Protein AF-A0A7C2U666-F1 (afdb_monomer)

Structure (mmCIF, N/CA/C/O backbone):
data_AF-A0A7C2U666-F1
#
_entry.id   AF-A0A7C2U666-F1
#
loop_
_atom_site.group_PDB
_atom_site.id
_atom_site.type_symbol
_atom_site.label_atom_id
_atom_site.label_alt_id
_atom_site.label_comp_id
_atom_site.label_asym_id
_atom_site.label_entity_id
_atom_site.label_seq_id
_atom_site.pdbx_PDB_ins_code
_atom_site.Cartn_x
_atom_site.Cartn_y
_atom_site.Cartn_z
_atom_site.occupancy
_atom_site.B_iso_or_equiv
_atom_site.auth_seq_id
_atom_site.auth_comp_id
_atom_site.auth_asym_id
_atom_site.auth_atom_id
_atom_site.pdbx_PDB_model_num
ATOM 1 N N . MET A 1 1 ? -38.891 32.841 37.190 1.00 43.03 1 MET A N 1
ATOM 2 C CA . MET A 1 1 ? -37.557 32.223 36.999 1.00 43.03 1 MET A CA 1
ATOM 3 C C . MET A 1 1 ? -37.405 30.851 37.685 1.00 43.03 1 MET A C 1
ATOM 5 O O . MET A 1 1 ? -36.289 30.374 37.809 1.00 43.03 1 MET A O 1
ATOM 9 N N . THR A 1 2 ? -38.486 30.166 38.093 1.00 44.19 2 THR A N 1
ATOM 10 C CA . THR A 1 2 ? -38.422 28.847 38.772 1.00 44.19 2 THR A CA 1
ATOM 11 C C . THR A 1 2 ? -39.117 27.703 38.015 1.00 44.19 2 THR A C 1
ATOM 13 O O . THR A 1 2 ? -39.046 26.562 38.459 1.00 44.19 2 THR A O 1
ATOM 16 N N . SER A 1 3 ? -39.763 27.964 36.872 1.00 41.38 3 SER A N 1
ATOM 17 C CA . SER A 1 3 ? -40.445 26.930 36.076 1.00 41.38 3 SER A CA 1
ATOM 18 C C . SER A 1 3 ? -39.529 26.234 35.059 1.00 41.38 3 SER A C 1
ATOM 20 O O . SER A 1 3 ? -39.631 25.022 34.898 1.00 41.38 3 SER A O 1
ATOM 22 N N . GLU A 1 4 ? -38.576 26.947 34.446 1.00 39.31 4 GLU A N 1
ATOM 23 C CA . GLU A 1 4 ? -37.710 26.396 33.382 1.00 39.31 4 GLU A CA 1
ATOM 24 C C . GLU A 1 4 ? -36.748 25.297 33.868 1.00 39.31 4 GLU A C 1
ATOM 26 O O . GLU A 1 4 ? -36.448 24.355 33.136 1.00 39.31 4 GLU A O 1
ATOM 31 N N . THR A 1 5 ? -36.312 25.335 35.132 1.00 47.78 5 THR A N 1
ATOM 32 C CA . THR A 1 5 ? -35.418 24.306 35.696 1.00 47.78 5 THR A CA 1
ATOM 33 C C . THR A 1 5 ? -36.130 22.993 36.033 1.00 47.78 5 THR A C 1
ATOM 35 O O . THR A 1 5 ? -35.466 21.965 36.202 1.00 47.78 5 THR A O 1
ATOM 38 N N . THR A 1 6 ? -37.464 22.993 36.122 1.00 45.59 6 THR A N 1
ATOM 39 C CA . THR A 1 6 ? -38.244 21.791 36.465 1.00 45.59 6 THR A CA 1
ATOM 40 C C . THR A 1 6 ? -38.608 20.990 35.212 1.00 45.59 6 THR A C 1
ATOM 42 O O . THR A 1 6 ? -38.466 19.769 35.222 1.00 45.59 6 THR A O 1
ATOM 45 N N . GLU A 1 7 ? -38.955 21.656 34.104 1.00 42.59 7 GLU A N 1
ATOM 46 C CA . GLU A 1 7 ? -39.223 20.998 32.813 1.00 42.59 7 GLU A CA 1
ATOM 47 C C . GLU A 1 7 ? -37.976 20.338 32.213 1.00 42.59 7 GLU A C 1
ATOM 49 O O . GLU A 1 7 ? -38.049 19.192 31.763 1.00 42.59 7 GLU A O 1
ATOM 54 N N . GLN A 1 8 ? -36.807 20.991 32.283 1.00 47.00 8 GLN A N 1
ATOM 55 C CA . GLN A 1 8 ? -35.558 20.375 31.819 1.00 47.00 8 GLN A CA 1
ATOM 56 C C . GLN A 1 8 ? -35.220 19.108 32.619 1.00 47.00 8 GLN A C 1
ATOM 58 O O . GLN A 1 8 ? -34.902 18.084 32.020 1.00 47.00 8 GLN A O 1
ATOM 63 N N . LYS A 1 9 ? -35.378 19.128 33.953 1.00 46.38 9 LYS A N 1
ATOM 64 C CA . LYS A 1 9 ? -35.152 17.954 34.822 1.00 46.38 9 LYS A CA 1
ATOM 65 C C . LYS A 1 9 ? -36.133 16.803 34.572 1.00 46.38 9 LYS A C 1
ATOM 67 O O . LYS A 1 9 ? -35.774 15.651 34.826 1.00 46.38 9 LYS A O 1
ATOM 72 N N . GLN A 1 10 ? -37.354 17.095 34.122 1.00 47.97 10 GLN A N 1
ATOM 73 C CA . GLN A 1 10 ? -38.364 16.084 33.796 1.00 47.97 10 GLN A CA 1
ATOM 74 C C . GLN A 1 10 ? -38.041 15.406 32.451 1.00 47.97 10 GLN A C 1
ATOM 76 O O . GLN A 1 10 ? -37.980 14.183 32.384 1.00 47.97 10 GLN A O 1
ATOM 81 N N . SER A 1 11 ? -37.694 16.193 31.426 1.00 48.84 11 SER A N 1
ATOM 82 C CA . SER A 1 11 ? -37.336 15.696 30.087 1.00 48.84 11 SER A CA 1
ATOM 83 C C . SER A 1 11 ? -36.088 14.796 30.092 1.00 48.84 11 SER A C 1
ATOM 85 O O . SER A 1 11 ? -36.057 13.746 29.448 1.00 48.84 11 SER A O 1
ATOM 87 N N . THR A 1 12 ? -35.064 15.126 30.896 1.00 52.25 12 THR A N 1
ATOM 88 C CA . THR A 1 12 ? -33.865 14.269 31.006 1.00 52.25 12 THR A CA 1
ATOM 89 C C . THR A 1 12 ? -34.141 12.953 31.742 1.00 52.25 12 THR A C 1
ATOM 91 O O . THR A 1 12 ? -33.516 11.937 31.437 1.00 52.25 12 THR A O 1
ATOM 94 N N . LYS A 1 13 ? -35.080 12.941 32.701 1.00 54.56 13 LYS A N 1
ATOM 95 C CA . LYS A 1 13 ? -35.530 11.701 33.356 1.00 54.56 13 LYS A CA 1
ATOM 96 C C . LYS A 1 13 ? -36.213 10.764 32.363 1.00 54.56 13 LYS A C 1
ATOM 98 O O . LYS A 1 13 ? -35.969 9.560 32.426 1.00 54.56 13 LYS A O 1
ATOM 103 N N . ASP A 1 14 ? -36.994 11.306 31.432 1.00 60.38 14 ASP A N 1
ATOM 104 C CA . ASP A 1 14 ? -37.698 10.513 30.424 1.00 60.38 14 ASP A CA 1
ATOM 105 C C . ASP A 1 14 ? -36.722 9.874 29.424 1.00 60.38 14 ASP A C 1
ATOM 107 O O . ASP A 1 14 ? -36.853 8.686 29.120 1.00 60.38 14 ASP A O 1
ATOM 111 N N . PHE A 1 15 ? -35.673 10.593 29.006 1.00 70.06 15 PHE A N 1
ATOM 112 C CA . PHE A 1 15 ? -34.668 10.069 28.072 1.00 70.06 15 PHE A CA 1
ATOM 113 C C . PHE A 1 15 ? -33.909 8.850 28.622 1.00 70.06 15 PHE A C 1
ATOM 115 O O . PHE A 1 15 ? -33.800 7.827 27.948 1.00 70.06 15 PHE A O 1
ATOM 122 N N . TYR A 1 16 ? -33.436 8.907 29.872 1.00 75.19 16 TYR A N 1
ATOM 123 C CA . TYR A 1 16 ? -32.734 7.772 30.488 1.00 75.19 16 TYR A CA 1
ATOM 124 C C . TYR A 1 16 ? -33.684 6.676 30.990 1.00 75.19 16 TYR A C 1
ATOM 126 O O . TYR A 1 16 ? -33.278 5.524 31.121 1.00 75.19 16 TYR A O 1
ATOM 134 N N . SER A 1 17 ? -34.965 6.974 31.231 1.00 71.19 17 SER A N 1
ATOM 135 C CA . SER A 1 17 ? -35.958 5.942 31.570 1.00 71.19 17 SER A CA 1
ATOM 136 C C . SER A 1 17 ? -36.177 4.943 30.428 1.00 71.19 17 SER A C 1
ATOM 138 O O . SER A 1 17 ? -36.439 3.759 30.663 1.00 71.19 17 SER A O 1
ATOM 140 N N . PHE A 1 18 ? -35.993 5.386 29.179 1.00 75.50 18 PHE A N 1
ATOM 141 C CA . PHE A 1 18 ? -36.055 4.526 28.002 1.00 75.50 18 PHE A CA 1
ATOM 142 C C . PHE A 1 18 ? -35.038 3.382 28.078 1.00 75.50 18 PHE A C 1
ATOM 144 O O . PHE A 1 18 ? -35.329 2.269 27.630 1.00 75.50 18 PHE A O 1
ATOM 151 N N . THR A 1 19 ? -33.876 3.617 28.708 1.00 74.69 19 THR A N 1
ATOM 152 C CA . THR A 1 19 ? -32.793 2.628 28.716 1.00 74.69 19 THR A CA 1
ATOM 153 C C . THR A 1 19 ? -33.054 1.407 29.579 1.00 74.69 19 THR A C 1
ATOM 155 O O . THR A 1 19 ? -32.533 0.321 29.326 1.00 74.69 19 THR A O 1
ATOM 158 N N . THR A 1 20 ? -33.940 1.562 30.555 1.00 74.38 20 THR A N 1
ATOM 159 C CA . THR A 1 20 ? -34.304 0.514 31.507 1.00 74.38 20 THR A CA 1
ATOM 160 C C . THR A 1 20 ? -35.695 -0.064 31.246 1.00 74.38 20 THR A C 1
ATOM 162 O O . THR A 1 20 ? -35.924 -1.240 31.515 1.00 74.38 20 THR A O 1
ATOM 165 N N . THR A 1 21 ? -36.618 0.708 30.659 1.00 75.56 21 THR A N 1
ATOM 166 C CA . THR A 1 21 ? -37.992 0.254 30.363 1.00 75.56 21 THR A CA 1
ATOM 167 C C . THR A 1 21 ? -38.102 -0.604 29.101 1.00 75.56 21 THR A C 1
ATOM 169 O O . THR A 1 21 ? -38.983 -1.462 29.025 1.00 75.56 21 THR A O 1
ATOM 172 N N . ARG A 1 22 ? -37.211 -0.423 28.111 1.00 82.44 22 ARG A N 1
ATOM 173 C CA . ARG A 1 22 ? -37.199 -1.202 26.855 1.00 82.44 22 ARG A CA 1
ATOM 174 C C . ARG A 1 22 ? -35.877 -1.955 26.634 1.00 82.44 22 ARG A C 1
ATOM 176 O O . ARG A 1 22 ? -35.189 -1.723 25.638 1.00 82.44 22 ARG A O 1
ATOM 183 N N . PRO A 1 23 ? -35.534 -2.926 27.501 1.00 79.88 23 PRO A N 1
ATOM 184 C CA . PRO A 1 23 ? -34.243 -3.613 27.443 1.00 79.88 23 PRO A CA 1
ATOM 185 C C . PRO A 1 23 ? -34.068 -4.462 26.176 1.00 79.88 23 PRO A C 1
ATOM 187 O O . PRO A 1 23 ? -32.955 -4.600 25.681 1.00 79.88 23 PRO A O 1
ATOM 190 N N . VAL A 1 24 ? -35.155 -5.011 25.617 1.00 86.00 24 VAL A N 1
ATOM 191 C CA . VAL A 1 24 ? -35.105 -5.779 24.358 1.00 86.00 24 VAL A CA 1
ATOM 192 C C . VAL A 1 24 ? -34.758 -4.872 23.177 1.00 86.00 24 VAL A C 1
ATOM 194 O O . VAL A 1 24 ? -33.953 -5.259 22.339 1.00 86.00 24 VAL A O 1
ATOM 197 N N . ALA A 1 25 ? -35.308 -3.655 23.129 1.00 87.19 25 ALA A N 1
ATOM 198 C CA . ALA A 1 25 ? -35.039 -2.716 22.042 1.00 87.19 25 ALA A CA 1
ATOM 199 C C . ALA A 1 25 ? -33.569 -2.278 22.031 1.00 87.19 25 ALA A C 1
ATOM 201 O O . ALA A 1 25 ? -32.930 -2.304 20.986 1.00 87.19 25 ALA A O 1
ATOM 202 N N . ILE A 1 26 ? -33.006 -1.951 23.198 1.00 87.56 26 ILE A N 1
ATOM 203 C CA . ILE A 1 26 ? -31.585 -1.589 23.302 1.00 87.56 26 ILE A CA 1
ATOM 204 C C . ILE A 1 26 ? -30.692 -2.766 22.973 1.00 87.56 26 ILE A C 1
ATOM 206 O O . ILE A 1 26 ? -29.728 -2.602 22.240 1.00 87.56 26 ILE A O 1
ATOM 210 N N . PHE A 1 27 ? -31.024 -3.957 23.460 1.00 87.56 27 PHE A N 1
ATOM 211 C CA . PHE A 1 27 ? -30.259 -5.146 23.123 1.00 87.56 27 PHE A CA 1
ATOM 212 C C . PHE A 1 27 ? -30.253 -5.421 21.609 1.00 87.56 27 PHE A C 1
ATOM 214 O O . PHE A 1 27 ? -29.201 -5.724 21.058 1.00 87.56 27 PHE A O 1
ATOM 221 N N . MET A 1 28 ? -31.385 -5.236 20.918 1.00 92.19 28 MET A N 1
ATOM 222 C CA . MET A 1 28 ? -31.459 -5.330 19.452 1.00 92.19 28 MET A CA 1
ATOM 223 C C . MET A 1 28 ? -30.606 -4.262 18.752 1.00 92.19 28 MET A C 1
ATOM 225 O O . MET A 1 28 ? -29.905 -4.590 17.802 1.00 92.19 28 MET A O 1
ATOM 229 N N . ILE A 1 29 ? -30.617 -3.012 19.233 1.00 91.56 29 ILE A N 1
ATOM 230 C CA . ILE A 1 29 ? -29.771 -1.935 18.688 1.00 91.56 29 ILE A CA 1
ATOM 231 C C . ILE A 1 29 ? -28.289 -2.259 18.887 1.00 91.56 29 ILE A C 1
ATOM 233 O O . ILE A 1 29 ? -27.506 -2.123 17.956 1.00 91.56 29 ILE A O 1
ATOM 237 N N . VAL A 1 30 ? -27.901 -2.731 20.073 1.00 90.69 30 VAL A N 1
ATOM 238 C CA . VAL A 1 30 ? -26.517 -3.127 20.367 1.00 90.69 30 VAL A CA 1
ATOM 239 C C . VAL A 1 30 ? -26.085 -4.274 19.467 1.00 90.69 30 VAL A C 1
ATOM 241 O O . VAL A 1 30 ? -25.001 -4.211 18.905 1.00 90.69 30 VAL A O 1
ATOM 244 N N . ILE A 1 31 ? -26.930 -5.291 19.272 1.00 92.81 31 ILE A N 1
ATOM 245 C CA . ILE A 1 31 ? -26.640 -6.371 18.323 1.00 92.81 31 ILE A CA 1
ATOM 246 C C . ILE A 1 31 ? -26.483 -5.817 16.910 1.00 92.81 31 ILE A C 1
ATOM 248 O O . ILE A 1 31 ? -25.523 -6.177 16.244 1.00 92.81 31 ILE A O 1
ATOM 252 N N . ALA A 1 32 ? -27.375 -4.934 16.456 1.00 93.50 32 ALA A N 1
ATOM 253 C CA . ALA A 1 32 ? -27.276 -4.340 15.127 1.00 93.50 32 ALA A CA 1
ATOM 254 C C . ALA A 1 32 ? -25.966 -3.557 14.946 1.00 93.50 32 ALA A C 1
ATOM 256 O O . ALA A 1 32 ? -25.289 -3.735 13.939 1.00 93.50 32 ALA A O 1
ATOM 257 N N . VAL A 1 33 ? -25.570 -2.758 15.942 1.00 93.31 33 VAL A N 1
ATOM 258 C CA . VAL A 1 33 ? -24.299 -2.017 15.941 1.00 93.31 33 VAL A CA 1
ATOM 259 C C . VAL A 1 33 ? -23.100 -2.964 15.988 1.00 93.31 33 VAL A C 1
ATOM 261 O O . VAL A 1 33 ? -22.142 -2.749 15.257 1.00 93.31 33 VAL A O 1
ATOM 264 N N . CYS A 1 34 ? -23.146 -4.031 16.790 1.00 93.19 34 CYS A N 1
ATOM 265 C CA . CYS A 1 34 ? -22.076 -5.027 16.843 1.00 93.19 34 CYS A CA 1
ATOM 266 C C . CYS A 1 34 ? -21.946 -5.802 15.527 1.00 93.19 34 CYS A C 1
ATOM 268 O O . CYS A 1 34 ? -20.833 -6.028 15.073 1.00 93.19 34 CYS A O 1
ATOM 270 N N . VAL A 1 35 ? -23.061 -6.200 14.907 1.00 94.56 35 VAL A N 1
ATOM 271 C CA . VAL A 1 35 ? -23.060 -6.880 13.604 1.00 94.56 35 VAL A CA 1
ATOM 272 C C . VAL A 1 35 ? -22.524 -5.944 12.530 1.00 94.56 35 VAL A C 1
ATOM 274 O O . VAL A 1 35 ? -21.648 -6.345 11.774 1.00 94.56 35 VAL A O 1
ATOM 277 N N . PHE A 1 36 ? -22.994 -4.694 12.492 1.00 94.06 36 PHE A N 1
ATOM 278 C CA . PHE A 1 36 ? -22.486 -3.690 11.561 1.00 94.06 36 PHE A CA 1
ATOM 279 C C . PHE A 1 36 ? -20.986 -3.454 11.760 1.00 94.06 36 PHE A C 1
ATOM 281 O O . PHE A 1 36 ? -20.229 -3.567 10.808 1.00 94.06 36 PHE A O 1
ATOM 288 N N . GLY A 1 37 ? -20.541 -3.234 12.999 1.00 93.19 37 GLY A N 1
ATOM 289 C CA . GLY A 1 37 ? -19.127 -3.056 13.325 1.00 93.19 37 GLY A CA 1
ATOM 290 C C . GLY A 1 37 ? -18.265 -4.274 12.985 1.00 93.19 37 GLY A C 1
ATOM 291 O O . GLY A 1 37 ? -17.141 -4.111 12.524 1.00 93.19 37 GLY A O 1
ATOM 292 N N . MET A 1 38 ? -18.788 -5.492 13.147 1.00 92.75 38 MET A N 1
ATOM 293 C CA . MET A 1 38 ? -18.078 -6.721 12.782 1.00 92.75 38 MET A CA 1
ATOM 294 C C . MET A 1 38 ? -17.977 -6.899 11.261 1.00 92.75 38 MET A C 1
ATOM 296 O O . MET A 1 38 ? -16.910 -7.233 10.764 1.00 92.75 38 MET A O 1
ATOM 300 N N . VAL A 1 39 ? -19.045 -6.603 10.513 1.00 92.81 39 VAL A N 1
ATOM 301 C CA . VAL A 1 39 ? -19.010 -6.602 9.040 1.00 92.81 39 VAL A CA 1
ATOM 302 C C . VAL A 1 39 ? -18.071 -5.512 8.514 1.00 92.81 39 VAL A C 1
ATOM 304 O O . VAL A 1 39 ? -17.323 -5.757 7.573 1.00 92.81 39 VAL A O 1
ATOM 307 N N . SER A 1 40 ? -18.076 -4.327 9.130 1.00 91.94 40 SER A N 1
ATOM 308 C CA . SER A 1 40 ? -17.141 -3.246 8.810 1.00 91.94 40 SER A CA 1
ATOM 309 C C . SER A 1 40 ? -15.693 -3.649 9.085 1.00 91.94 40 SER A C 1
ATOM 311 O O . SER A 1 40 ? -14.838 -3.404 8.245 1.00 91.94 40 SER A O 1
ATOM 313 N N . TYR A 1 41 ? -15.414 -4.312 10.212 1.00 88.25 41 TYR A N 1
ATOM 314 C CA . TYR A 1 41 ? -14.079 -4.825 10.534 1.00 88.25 41 TYR A CA 1
ATOM 315 C C . TYR A 1 41 ? -13.526 -5.756 9.444 1.00 88.25 41 TYR A C 1
ATOM 317 O O . TYR A 1 41 ? -12.359 -5.632 9.082 1.00 88.25 41 TYR A O 1
ATOM 325 N N . ASP A 1 42 ? -14.367 -6.634 8.887 1.00 84.38 42 ASP A N 1
ATOM 326 C CA . ASP A 1 42 ? -13.959 -7.570 7.832 1.00 84.38 42 ASP A CA 1
ATOM 327 C C . ASP A 1 42 ? -13.737 -6.891 6.464 1.00 84.38 42 ASP A C 1
ATOM 329 O O . ASP A 1 42 ? -12.982 -7.407 5.641 1.00 84.38 42 ASP A O 1
ATOM 333 N N . GLN A 1 43 ? -14.387 -5.749 6.205 1.00 82.88 43 GLN A N 1
ATOM 334 C CA . GLN A 1 43 ? -14.271 -5.008 4.938 1.00 82.88 43 GLN A CA 1
ATOM 335 C C . GLN A 1 43 ? -13.190 -3.922 4.947 1.00 82.88 43 GLN A C 1
ATOM 337 O O . GLN A 1 43 ? -12.777 -3.470 3.881 1.00 82.88 43 GLN A O 1
ATOM 342 N N . LEU A 1 44 ? -12.732 -3.478 6.119 1.00 83.94 44 LEU A N 1
ATOM 343 C CA . LEU A 1 44 ? -11.708 -2.441 6.215 1.00 83.94 44 LEU A CA 1
ATOM 344 C C . LEU A 1 44 ? -10.368 -2.930 5.648 1.00 83.94 44 LEU A C 1
ATOM 346 O O . LEU A 1 44 ? -9.821 -3.950 6.077 1.00 83.94 44 LEU A O 1
ATOM 350 N N . ALA A 1 45 ? -9.809 -2.157 4.715 1.00 77.94 45 ALA A N 1
ATOM 351 C CA . ALA A 1 45 ? -8.496 -2.430 4.147 1.00 77.94 45 ALA A CA 1
ATOM 352 C C . ALA A 1 45 ? -7.411 -2.376 5.232 1.00 77.94 45 ALA A C 1
ATOM 354 O O . ALA A 1 45 ? -7.404 -1.482 6.083 1.00 77.94 45 ALA A O 1
ATOM 355 N N . LEU A 1 46 ? -6.494 -3.345 5.195 1.00 80.56 46 LEU A N 1
ATOM 356 C CA . LEU A 1 46 ? -5.371 -3.445 6.119 1.00 80.56 46 LEU A CA 1
ATOM 357 C C . LEU A 1 46 ? -4.100 -2.935 5.435 1.00 80.56 46 LEU A C 1
ATOM 359 O O . LEU A 1 46 ? -3.506 -3.643 4.618 1.00 80.56 46 LEU A O 1
ATOM 363 N N . ASN A 1 47 ? -3.682 -1.729 5.809 1.00 77.75 47 ASN A N 1
ATOM 364 C CA . ASN A 1 47 ? -2.536 -1.032 5.237 1.00 77.75 47 ASN A CA 1
ATOM 365 C C . ASN A 1 47 ? -1.446 -0.816 6.291 1.00 77.75 47 ASN A C 1
ATOM 367 O O . ASN A 1 47 ? -1.683 -0.841 7.497 1.00 77.75 47 ASN A O 1
ATOM 371 N N . LEU A 1 48 ? -0.211 -0.610 5.838 1.00 75.69 48 LEU A N 1
ATOM 372 C CA . LEU A 1 48 ? 0.896 -0.313 6.740 1.00 75.69 48 LEU A CA 1
ATOM 373 C C . LEU A 1 48 ? 0.789 1.112 7.301 1.00 75.69 48 LEU A C 1
ATOM 375 O O . LEU A 1 48 ? 0.892 1.348 8.506 1.00 75.69 48 LEU A O 1
ATOM 379 N N . MET A 1 49 ? 0.587 2.050 6.386 1.00 76.38 49 MET A N 1
ATOM 380 C CA . MET A 1 49 ? 0.447 3.478 6.623 1.00 76.38 49 MET A CA 1
ATOM 381 C C . MET A 1 49 ? -0.889 3.939 6.032 1.00 76.38 49 MET A C 1
ATOM 383 O O . MET A 1 49 ? -1.437 3.231 5.183 1.00 76.38 49 MET A O 1
ATOM 387 N N . PRO A 1 50 ? -1.424 5.085 6.480 1.00 77.88 50 PRO A N 1
ATOM 388 C CA . PRO A 1 50 ? -2.515 5.744 5.770 1.00 77.88 50 PRO A CA 1
ATOM 389 C C . PRO A 1 50 ? -2.113 6.057 4.323 1.00 77.88 50 PRO A C 1
ATOM 391 O O . PRO A 1 50 ? -0.922 6.170 4.012 1.00 77.88 50 PRO A O 1
ATOM 394 N N . ASP A 1 51 ? -3.102 6.209 3.446 1.00 70.88 51 ASP A N 1
ATOM 395 C CA . ASP A 1 51 ? -2.865 6.513 2.037 1.00 70.88 51 ASP A CA 1
ATOM 396 C C . ASP A 1 51 ? -2.386 7.965 1.895 1.00 70.88 51 ASP A C 1
ATOM 398 O O . ASP A 1 51 ? -3.155 8.924 1.962 1.00 70.88 51 ASP A O 1
ATOM 402 N N . ILE A 1 52 ? -1.071 8.133 1.742 1.00 74.81 52 ILE A N 1
ATOM 403 C CA . ILE A 1 52 ? -0.425 9.435 1.561 1.00 74.81 52 ILE A CA 1
ATOM 404 C C . ILE A 1 52 ? -0.309 9.699 0.063 1.00 74.81 52 ILE A C 1
ATOM 406 O O . ILE A 1 52 ? 0.518 9.099 -0.630 1.00 74.81 52 ILE A O 1
ATOM 410 N N . SER A 1 53 ? -1.101 10.640 -0.444 1.00 72.19 53 SER A N 1
ATOM 411 C CA . SER A 1 53 ? -0.898 11.174 -1.788 1.00 72.19 53 SER A CA 1
ATOM 412 C C . SER A 1 53 ? 0.248 12.183 -1.740 1.00 72.19 53 SER A C 1
ATOM 414 O O . SER A 1 53 ? 0.052 13.340 -1.355 1.00 72.19 53 SER A O 1
ATOM 416 N N . TYR A 1 54 ? 1.454 11.759 -2.113 1.00 80.50 54 TYR A N 1
ATOM 417 C CA . TYR A 1 54 ? 2.571 12.689 -2.253 1.00 80.50 54 TYR A CA 1
ATOM 418 C C . TYR A 1 54 ? 2.238 13.687 -3.368 1.00 80.50 54 TYR A C 1
ATOM 420 O O . TYR A 1 54 ? 2.002 13.264 -4.502 1.00 80.50 54 TYR A O 1
ATOM 428 N N . PRO A 1 55 ? 2.210 14.999 -3.081 1.00 87.31 55 PRO A N 1
ATOM 429 C CA . PRO A 1 55 ? 1.814 16.015 -4.044 1.00 87.31 55 PRO A CA 1
ATOM 430 C C . PRO A 1 55 ? 2.973 16.288 -5.0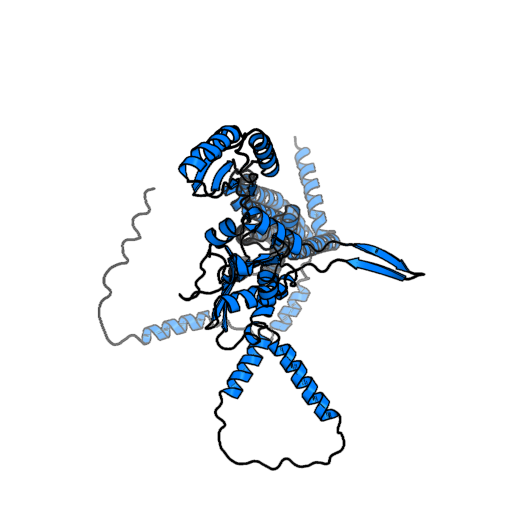14 1.00 87.31 55 PRO A C 1
ATOM 432 O O . PRO A 1 55 ? 3.524 17.381 -5.042 1.00 87.31 55 PRO A O 1
ATOM 435 N N . SER A 1 56 ? 3.405 15.280 -5.772 1.00 91.19 56 SER A N 1
ATOM 436 C CA . SER A 1 56 ? 4.524 15.385 -6.703 1.00 91.19 56 SER A CA 1
ATOM 437 C C . SER A 1 56 ? 4.190 14.770 -8.056 1.00 91.19 56 SER A C 1
ATOM 439 O O . SER A 1 56 ? 3.676 13.651 -8.148 1.00 91.19 56 SER A O 1
ATOM 441 N N . LEU A 1 57 ? 4.507 15.510 -9.118 1.00 93.06 57 LEU A N 1
ATOM 442 C CA . LEU A 1 57 ? 4.391 15.059 -10.500 1.00 93.06 57 LEU A CA 1
ATOM 443 C C . LEU A 1 57 ? 5.768 15.085 -11.149 1.00 93.06 57 LEU A C 1
ATOM 445 O O . LEU A 1 57 ? 6.479 16.079 -11.067 1.00 93.06 57 LEU A O 1
ATOM 449 N N . THR A 1 58 ? 6.129 14.004 -11.830 1.00 94.38 58 THR A N 1
ATOM 450 C CA . THR A 1 58 ? 7.338 13.949 -12.652 1.00 94.38 58 THR A CA 1
ATOM 451 C C . THR A 1 58 ? 6.950 13.998 -14.121 1.00 94.38 58 THR A C 1
ATOM 453 O O . THR A 1 58 ? 6.247 13.118 -14.609 1.00 94.38 58 THR A O 1
ATOM 456 N N . VAL A 1 59 ? 7.417 15.008 -14.844 1.00 95.62 59 VAL A N 1
ATOM 457 C CA . VAL A 1 59 ? 7.308 15.086 -16.300 1.00 95.62 59 VAL A CA 1
ATOM 458 C C . VAL A 1 59 ? 8.600 14.541 -16.891 1.00 95.62 59 VAL A C 1
ATOM 460 O O . VAL A 1 59 ? 9.647 15.181 -16.810 1.00 95.62 59 VAL A O 1
ATOM 463 N N . ARG A 1 60 ? 8.529 13.341 -17.465 1.00 95.75 60 ARG A N 1
ATOM 464 C CA . ARG A 1 60 ? 9.659 12.681 -18.122 1.00 95.75 60 ARG A CA 1
ATOM 465 C C . ARG A 1 60 ? 9.581 12.875 -19.627 1.00 95.75 60 ARG A C 1
ATOM 467 O O . ARG A 1 60 ? 8.597 12.477 -20.244 1.00 95.75 60 ARG A O 1
ATOM 474 N N . THR A 1 61 ? 10.640 13.409 -20.224 1.00 95.00 61 THR A N 1
ATOM 475 C CA . THR A 1 61 ? 10.758 13.577 -21.679 1.00 95.00 61 THR A CA 1
ATOM 476 C C . THR A 1 61 ? 12.010 12.870 -22.180 1.00 95.00 61 THR A C 1
ATOM 478 O O . THR A 1 61 ? 13.112 13.127 -21.696 1.00 95.00 61 THR A O 1
ATOM 481 N N . GLU A 1 62 ? 11.852 11.970 -23.150 1.00 94.81 62 GLU A N 1
ATOM 482 C CA . GLU A 1 62 ? 12.969 11.230 -23.746 1.00 94.81 62 GLU A CA 1
ATOM 483 C C . GLU A 1 62 ? 13.450 11.912 -25.033 1.00 94.81 62 GLU A C 1
ATOM 485 O O . GLU A 1 62 ? 12.653 12.201 -25.931 1.00 94.81 62 GLU A O 1
ATOM 490 N N . TYR A 1 63 ? 14.765 12.105 -25.138 1.00 95.00 63 TYR A N 1
ATOM 491 C CA . TYR A 1 63 ? 15.450 12.621 -26.322 1.00 95.00 63 TYR A CA 1
ATOM 492 C C . TYR A 1 63 ? 16.720 11.800 -26.585 1.00 95.00 63 TYR A C 1
ATOM 494 O O . TYR A 1 63 ? 17.801 12.151 -26.108 1.00 95.00 63 TYR A O 1
ATOM 502 N N . PRO A 1 64 ? 16.575 10.632 -27.241 1.00 91.75 64 PRO A N 1
ATOM 503 C CA . PRO A 1 64 ? 17.634 9.631 -27.339 1.00 91.75 64 PRO A CA 1
ATOM 504 C C . PRO A 1 64 ? 18.884 10.140 -28.062 1.00 91.75 64 PRO A C 1
ATOM 506 O O . PRO A 1 64 ? 18.787 10.807 -29.083 1.00 91.75 64 PRO A O 1
ATOM 509 N N . GLY A 1 65 ? 20.065 9.750 -27.574 1.00 88.50 65 GLY A N 1
ATOM 510 C CA . GLY A 1 65 ? 21.345 10.078 -28.220 1.00 88.50 65 GLY A CA 1
ATOM 511 C C . GLY A 1 65 ? 21.886 11.482 -27.925 1.00 88.50 65 GLY A C 1
ATOM 512 O O . GLY A 1 65 ? 22.939 11.839 -28.447 1.00 88.50 65 GLY A O 1
ATOM 513 N N . THR A 1 66 ? 21.218 12.255 -27.067 1.00 93.75 66 THR A N 1
ATOM 514 C CA . THR A 1 66 ? 21.578 13.648 -26.763 1.00 93.75 66 THR A CA 1
ATOM 515 C C . THR A 1 66 ? 22.407 13.784 -25.481 1.00 93.75 66 THR A C 1
ATOM 517 O O . THR A 1 66 ? 22.182 13.077 -24.491 1.00 93.75 66 THR A O 1
ATOM 520 N N . ALA A 1 67 ? 23.361 14.723 -25.474 1.00 96.25 67 ALA A N 1
ATOM 521 C CA . ALA A 1 67 ? 24.174 15.044 -24.301 1.00 96.25 67 ALA A CA 1
ATOM 522 C C . ALA A 1 67 ? 23.356 15.775 -23.209 1.00 96.25 67 ALA A C 1
ATOM 524 O O . ALA A 1 67 ? 22.450 16.540 -23.544 1.00 96.25 67 ALA A O 1
ATOM 525 N N . PRO A 1 68 ? 23.686 15.618 -21.909 1.00 96.25 68 PRO A N 1
ATOM 526 C CA . PRO A 1 68 ? 22.926 16.237 -20.815 1.00 96.25 68 PRO A CA 1
ATOM 527 C C . PRO A 1 68 ? 22.738 17.760 -20.933 1.00 96.25 68 PRO A C 1
ATOM 529 O O . PRO A 1 68 ? 21.669 18.265 -20.609 1.00 96.25 68 PRO A O 1
ATOM 532 N N . GLU A 1 69 ? 23.747 18.490 -21.418 1.00 95.56 69 GLU A N 1
ATOM 533 C CA . GLU A 1 69 ? 23.700 19.955 -21.578 1.00 95.56 69 GLU A CA 1
ATOM 534 C C . GLU A 1 69 ? 22.725 20.394 -22.686 1.00 95.56 69 GLU A C 1
ATOM 536 O O . GLU A 1 69 ? 21.999 21.383 -22.554 1.00 95.56 69 GLU A O 1
ATOM 541 N N . GLU A 1 70 ? 22.656 19.627 -23.772 1.00 95.06 70 GLU A N 1
ATOM 542 C CA . GLU A 1 70 ? 21.720 19.878 -24.867 1.00 95.06 70 GLU A CA 1
ATOM 543 C C . GLU A 1 70 ? 20.285 19.506 -24.466 1.00 95.06 70 GLU A C 1
ATOM 545 O O . GLU A 1 70 ? 19.352 20.246 -24.777 1.00 95.06 70 GLU A O 1
ATOM 550 N N . VAL A 1 71 ? 20.106 18.431 -23.687 1.00 95.94 71 VAL A N 1
ATOM 551 C CA . VAL A 1 71 ? 18.819 18.100 -23.050 1.00 95.94 71 VAL A CA 1
ATOM 552 C C . VAL A 1 71 ? 18.375 19.224 -22.112 1.00 95.94 71 VAL A C 1
ATOM 554 O O . VAL A 1 71 ? 17.217 19.636 -22.152 1.00 95.94 71 VAL A O 1
ATOM 557 N N . GLU A 1 72 ? 19.283 19.768 -21.299 1.00 95.44 72 GLU A N 1
ATOM 558 C CA . GLU A 1 72 ? 18.955 20.858 -20.380 1.00 95.44 72 GLU A CA 1
ATOM 559 C C . GLU A 1 72 ? 18.470 22.102 -21.129 1.00 95.44 72 GLU A C 1
ATOM 561 O O . GLU A 1 72 ? 17.431 22.672 -20.801 1.00 95.44 72 GLU A O 1
ATOM 566 N N . THR A 1 73 ? 19.217 22.521 -22.146 1.00 95.50 73 THR A N 1
ATOM 567 C CA . THR A 1 73 ? 18.942 23.759 -22.882 1.00 95.50 73 THR A CA 1
ATOM 568 C C . THR A 1 73 ? 17.743 23.649 -23.818 1.00 95.50 73 THR A C 1
ATOM 570 O O . THR A 1 73 ? 16.993 24.616 -23.944 1.00 95.50 73 THR A O 1
ATOM 573 N N . THR A 1 74 ? 17.537 22.486 -24.438 1.00 94.00 74 THR A N 1
ATOM 574 C CA . THR A 1 74 ? 16.514 22.286 -25.478 1.00 94.00 74 THR A CA 1
ATOM 575 C C . THR A 1 74 ? 15.194 21.745 -24.920 1.00 94.00 74 THR A C 1
ATOM 577 O O . THR A 1 74 ? 14.147 21.968 -25.521 1.00 94.00 74 THR A O 1
ATOM 580 N N . ILE A 1 75 ? 15.220 21.042 -23.781 1.00 94.94 75 ILE A N 1
ATOM 581 C CA . ILE A 1 75 ? 14.042 20.370 -23.206 1.00 94.94 75 ILE A CA 1
ATOM 582 C C . ILE A 1 75 ? 13.776 20.845 -21.785 1.00 94.94 75 ILE A C 1
ATOM 584 O O . ILE A 1 75 ? 12.708 21.397 -21.527 1.00 94.94 75 ILE A O 1
ATOM 588 N N . SER A 1 76 ? 14.732 20.655 -20.869 1.00 95.75 76 SER A N 1
ATOM 589 C CA . SER A 1 76 ? 14.482 20.896 -19.444 1.00 95.75 76 SER A CA 1
ATOM 590 C C . SER A 1 76 ? 14.115 22.355 -19.177 1.00 95.75 76 SER A C 1
ATOM 592 O O . SER A 1 76 ? 13.080 22.612 -18.576 1.00 95.75 76 SER A O 1
ATOM 594 N N . ARG A 1 77 ? 14.903 23.318 -19.680 1.00 95.25 77 ARG A N 1
ATOM 595 C CA . ARG A 1 77 ? 14.667 24.754 -19.458 1.00 95.25 77 ARG A CA 1
ATOM 596 C C . ARG A 1 77 ? 13.347 25.255 -20.062 1.00 95.25 77 ARG A C 1
ATOM 598 O O . ARG A 1 77 ? 12.620 25.918 -19.326 1.00 95.25 77 ARG A O 1
ATOM 605 N N . PRO A 1 78 ? 12.998 24.974 -21.338 1.00 94.69 78 PRO A N 1
ATOM 606 C CA . PRO A 1 78 ? 11.708 25.398 -21.888 1.00 94.69 78 PRO A CA 1
ATOM 607 C C . PRO A 1 78 ? 10.510 24.827 -21.129 1.00 94.69 78 PRO A C 1
ATOM 609 O O . PRO A 1 78 ? 9.574 25.560 -20.822 1.00 94.69 78 PRO A O 1
ATOM 612 N N . ILE A 1 79 ? 10.546 23.536 -20.779 1.00 95.38 79 ILE A N 1
ATOM 613 C CA . ILE A 1 79 ? 9.450 22.919 -20.027 1.00 95.38 79 ILE A CA 1
ATOM 614 C C . ILE A 1 79 ? 9.385 23.497 -18.604 1.00 95.38 79 ILE A C 1
ATOM 616 O O . ILE A 1 79 ? 8.301 23.813 -18.124 1.00 95.38 79 ILE A O 1
ATOM 620 N N . GLU A 1 80 ? 10.521 23.686 -17.931 1.00 95.25 80 GLU A N 1
ATOM 621 C CA . GLU A 1 80 ? 10.580 24.274 -16.587 1.00 95.25 80 GLU A CA 1
ATOM 622 C C . GLU A 1 80 ? 10.008 25.702 -16.552 1.00 95.25 80 GLU A C 1
ATOM 624 O O . GLU A 1 80 ? 9.264 26.044 -15.634 1.00 95.25 80 GLU A O 1
ATOM 629 N N . GLN A 1 81 ? 10.289 26.519 -17.573 1.00 93.19 81 GLN A N 1
ATOM 630 C CA . GLN A 1 81 ? 9.759 27.883 -17.688 1.00 93.19 81 GLN A CA 1
ATOM 631 C C . GLN A 1 81 ? 8.232 27.914 -17.823 1.00 93.19 81 GLN A C 1
ATOM 633 O O . GLN A 1 81 ? 7.583 28.736 -17.176 1.00 93.19 81 GLN A O 1
ATOM 638 N N . GLU A 1 82 ? 7.658 27.011 -18.619 1.00 93.38 82 GLU A N 1
ATOM 639 C CA . GLU A 1 82 ? 6.206 26.939 -18.822 1.00 93.38 82 GLU A CA 1
ATOM 640 C C . GLU A 1 82 ? 5.483 26.309 -17.621 1.00 93.38 82 GLU A C 1
ATOM 642 O O . GLU A 1 82 ? 4.415 26.769 -17.206 1.00 93.38 82 GLU A O 1
ATOM 647 N N . LEU A 1 83 ? 6.083 25.285 -17.003 1.00 94.44 83 LEU A N 1
ATOM 648 C CA . LEU A 1 83 ? 5.517 24.613 -15.830 1.00 94.44 83 LEU A CA 1
ATOM 649 C C . LEU A 1 83 ? 5.697 25.409 -14.530 1.00 94.44 83 LEU A C 1
ATOM 651 O O . LEU A 1 83 ? 4.929 25.212 -13.589 1.00 94.44 83 LEU A O 1
ATOM 655 N N . GLY A 1 84 ? 6.637 26.355 -14.475 1.00 92.00 84 GLY A N 1
ATOM 656 C CA . GLY A 1 84 ? 6.851 27.229 -13.317 1.00 92.00 84 GLY A CA 1
ATOM 657 C C . GLY A 1 84 ? 5.671 28.154 -12.984 1.00 92.00 84 GLY A C 1
ATOM 658 O O . GLY A 1 84 ? 5.648 28.756 -11.913 1.00 92.00 84 GLY A O 1
ATOM 659 N N . VAL A 1 85 ? 4.680 28.264 -13.877 1.00 91.00 85 VAL A N 1
ATOM 660 C CA . VAL A 1 85 ? 3.475 29.100 -13.708 1.00 91.00 85 VAL A CA 1
ATOM 661 C C . VAL A 1 85 ? 2.258 28.277 -13.248 1.00 91.00 85 VAL A C 1
ATOM 663 O O . VAL A 1 85 ? 1.154 28.808 -13.121 1.00 91.00 85 VAL A O 1
ATOM 666 N N . VAL A 1 86 ? 2.419 26.973 -13.008 1.00 92.81 86 VAL A N 1
ATOM 667 C CA . VAL A 1 86 ? 1.319 26.108 -12.559 1.00 92.81 86 VAL A CA 1
ATOM 668 C C . VAL A 1 86 ? 0.898 26.469 -11.127 1.00 92.81 86 VAL A C 1
ATOM 670 O O . VAL A 1 86 ? 1.717 26.786 -10.263 1.00 92.81 86 VAL A O 1
ATOM 673 N N . SER A 1 87 ? -0.411 26.429 -10.868 1.00 90.00 87 SER A N 1
ATOM 674 C CA . SER A 1 87 ? -0.984 26.780 -9.567 1.00 90.00 87 SER A CA 1
ATOM 675 C C . SER A 1 87 ? -0.556 25.805 -8.467 1.00 90.00 87 SER A C 1
ATOM 677 O O . SER A 1 87 ? -0.441 24.603 -8.693 1.00 90.00 87 SER A O 1
ATOM 679 N N . ASN A 1 88 ? -0.388 26.321 -7.245 1.00 91.19 88 ASN A N 1
ATOM 680 C CA . ASN A 1 88 ? -0.041 25.547 -6.043 1.00 91.19 88 ASN A CA 1
ATOM 681 C C . ASN A 1 88 ? 1.307 24.801 -6.104 1.00 91.19 88 ASN A C 1
ATOM 683 O O . ASN A 1 88 ? 1.537 23.896 -5.298 1.00 91.19 88 ASN A O 1
ATOM 687 N N . LEU A 1 89 ? 2.192 25.189 -7.025 1.00 92.88 89 LEU A N 1
ATOM 688 C CA . LEU A 1 89 ? 3.561 24.694 -7.120 1.00 92.88 89 LEU A CA 1
ATOM 689 C C . LEU A 1 89 ? 4.423 25.298 -5.996 1.00 92.88 89 LEU A C 1
ATOM 691 O O . LEU A 1 89 ? 4.475 26.515 -5.821 1.00 92.88 89 LEU A O 1
ATOM 695 N N . VAL A 1 90 ? 5.080 24.442 -5.217 1.00 92.94 90 VAL A N 1
ATOM 696 C CA . VAL A 1 90 ? 5.991 24.794 -4.115 1.00 92.94 90 VAL A CA 1
ATOM 697 C C . VAL A 1 90 ? 7.428 24.835 -4.608 1.00 92.94 90 VAL A C 1
ATOM 699 O O . VAL A 1 90 ? 8.160 25.778 -4.310 1.00 92.94 90 VAL A O 1
ATOM 702 N N . SER A 1 91 ? 7.834 23.805 -5.346 1.00 94.75 91 SER A N 1
ATOM 703 C CA . SER A 1 91 ? 9.175 23.702 -5.898 1.00 94.75 91 SER A CA 1
ATOM 704 C C . SER A 1 91 ? 9.137 23.019 -7.263 1.00 94.75 91 SER A C 1
ATOM 706 O O . SER A 1 91 ? 8.242 22.229 -7.570 1.00 94.75 91 SER A O 1
ATOM 708 N N . ILE A 1 92 ? 10.109 23.366 -8.096 1.00 96.06 92 ILE A N 1
ATOM 709 C CA . ILE A 1 92 ? 10.372 22.718 -9.372 1.00 96.06 92 ILE A CA 1
ATOM 710 C C . ILE A 1 92 ? 11.857 22.395 -9.416 1.00 96.06 92 ILE A C 1
ATOM 712 O O . ILE A 1 92 ? 12.695 23.215 -9.038 1.00 96.06 92 ILE A O 1
ATOM 716 N N . SER A 1 93 ? 12.181 21.177 -9.823 1.00 96.25 93 SER A N 1
ATOM 717 C CA . SER A 1 93 ? 13.560 20.754 -10.023 1.00 96.25 93 SER A CA 1
ATOM 718 C C . SER A 1 93 ? 13.664 19.934 -11.295 1.00 96.25 93 SER A C 1
ATOM 720 O O . SER A 1 93 ? 12.764 19.167 -11.628 1.00 96.25 93 SER A O 1
ATOM 722 N N . SER A 1 94 ? 14.758 20.109 -12.025 1.00 96.00 94 SER A N 1
ATOM 723 C CA . SER A 1 94 ? 15.019 19.390 -13.2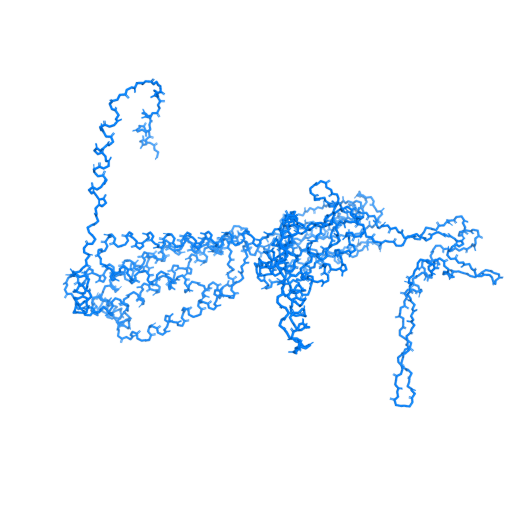64 1.00 96.00 94 SER A CA 1
ATOM 724 C C . SER A 1 94 ? 16.305 18.573 -13.143 1.00 96.00 94 SER A C 1
ATOM 726 O O . SER A 1 94 ? 17.309 19.004 -12.574 1.00 96.00 94 SER A O 1
ATOM 728 N N . ILE A 1 95 ? 16.265 17.343 -13.648 1.00 96.44 95 ILE A N 1
ATOM 729 C CA . ILE A 1 95 ? 17.397 16.423 -13.707 1.00 96.44 95 ILE A CA 1
ATOM 730 C C . ILE A 1 95 ? 17.596 16.047 -15.173 1.00 96.44 95 ILE A C 1
ATOM 732 O O . ILE A 1 95 ? 16.842 15.256 -15.740 1.00 96.44 95 ILE A O 1
ATOM 736 N N . SER A 1 96 ? 18.642 16.600 -15.781 1.00 96.38 96 SER A N 1
ATOM 737 C CA . SER A 1 96 ? 19.024 16.307 -17.164 1.00 96.38 96 SER A CA 1
ATOM 738 C C . SER A 1 96 ? 20.088 15.212 -17.182 1.00 96.38 96 SER A C 1
ATOM 740 O O . SER A 1 96 ? 21.161 15.364 -16.592 1.00 96.38 96 SER A O 1
ATOM 742 N N . LYS A 1 97 ? 19.812 14.097 -17.858 1.00 94.69 97 LYS A N 1
ATOM 743 C CA . LYS A 1 97 ? 20.786 13.024 -18.105 1.00 94.69 97 LYS A CA 1
ATOM 744 C C . LYS A 1 97 ? 20.896 12.773 -19.606 1.00 94.69 97 LYS A C 1
ATOM 746 O O . LYS A 1 97 ? 20.126 13.305 -20.402 1.00 94.69 97 LYS A O 1
ATOM 751 N N . ALA A 1 98 ? 21.883 11.977 -20.007 1.00 91.75 98 ALA A N 1
ATOM 752 C CA . ALA A 1 98 ? 22.039 11.620 -21.411 1.00 91.75 98 ALA A CA 1
ATOM 753 C C . ALA A 1 98 ? 20.787 10.862 -21.877 1.00 91.75 98 ALA A C 1
ATOM 755 O O . ALA A 1 98 ? 20.432 9.842 -21.288 1.00 91.75 98 ALA A O 1
ATOM 756 N N . GLY A 1 99 ? 20.113 11.372 -22.905 1.00 89.88 99 GLY A N 1
ATOM 757 C CA . GLY A 1 99 ? 18.913 10.747 -23.458 1.00 89.88 99 GLY A CA 1
ATOM 758 C C . GLY A 1 99 ? 17.571 11.128 -22.815 1.00 89.88 99 GLY A C 1
ATOM 759 O O . GLY A 1 99 ? 16.535 10.773 -23.377 1.00 89.88 99 GLY A O 1
ATOM 760 N N . PHE A 1 100 ? 17.537 11.802 -21.656 1.00 94.31 100 PHE A N 1
ATOM 761 C CA . PHE A 1 100 ? 16.276 12.086 -20.951 1.00 94.31 100 PHE A CA 1
ATOM 762 C C . PHE A 1 100 ? 16.328 13.278 -19.986 1.00 94.31 100 PHE A C 1
ATOM 764 O O . PHE A 1 100 ? 17.346 13.555 -19.349 1.00 94.31 100 PHE A O 1
ATOM 771 N N . SER A 1 101 ? 15.179 13.943 -19.853 1.00 96.00 101 SER A N 1
ATOM 772 C CA . SER A 1 101 ? 14.903 15.031 -18.913 1.00 96.00 101 SER A CA 1
ATOM 773 C C . SER A 1 101 ? 13.791 14.613 -17.952 1.00 96.00 101 SER A C 1
ATOM 775 O O . SER A 1 101 ? 12.706 14.236 -18.400 1.00 96.00 101 SER A O 1
ATOM 777 N N . ASP A 1 102 ? 14.064 14.686 -16.649 1.00 96.62 102 ASP A N 1
ATOM 778 C CA . ASP A 1 102 ? 13.072 14.502 -15.590 1.00 96.62 102 ASP A CA 1
ATOM 779 C C . ASP A 1 102 ? 12.818 15.840 -14.895 1.00 96.62 102 ASP A C 1
ATOM 781 O O . ASP A 1 102 ? 13.728 16.402 -14.288 1.00 96.62 102 ASP A O 1
ATOM 785 N N . ILE A 1 103 ? 11.586 16.341 -14.955 1.00 96.31 103 ILE A N 1
ATOM 786 C CA . ILE A 1 103 ? 11.171 17.558 -14.248 1.00 96.31 103 ILE A CA 1
ATOM 787 C C . ILE A 1 103 ? 10.221 17.163 -13.132 1.00 96.31 103 ILE A C 1
ATOM 789 O O . ILE A 1 103 ? 9.142 16.632 -13.383 1.00 96.31 103 ILE A O 1
ATOM 793 N N . ILE A 1 104 ? 10.634 17.413 -11.899 1.00 96.00 104 ILE A N 1
ATOM 794 C CA . ILE A 1 104 ? 9.904 17.076 -10.686 1.00 96.00 104 ILE A CA 1
ATOM 795 C C . ILE A 1 104 ? 9.237 18.351 -10.177 1.00 96.00 104 ILE A C 1
ATOM 797 O O . ILE A 1 104 ? 9.905 19.319 -9.810 1.00 96.00 104 ILE A O 1
ATOM 801 N N . LEU A 1 105 ? 7.911 18.333 -10.177 1.00 94.75 105 LEU A N 1
ATOM 802 C CA . LEU A 1 105 ? 7.039 19.370 -9.651 1.00 94.75 105 LEU A CA 1
ATOM 803 C C . LEU A 1 105 ? 6.571 18.937 -8.265 1.00 94.75 105 LEU A C 1
ATOM 805 O O . LEU A 1 105 ? 5.979 17.865 -8.128 1.00 94.75 105 LEU A O 1
ATOM 809 N N . GLU A 1 106 ? 6.807 19.757 -7.250 1.00 93.75 106 GLU A N 1
ATOM 810 C CA . GLU A 1 106 ? 6.256 19.565 -5.910 1.00 93.75 106 GLU A CA 1
ATOM 811 C C . GLU A 1 106 ? 5.140 20.575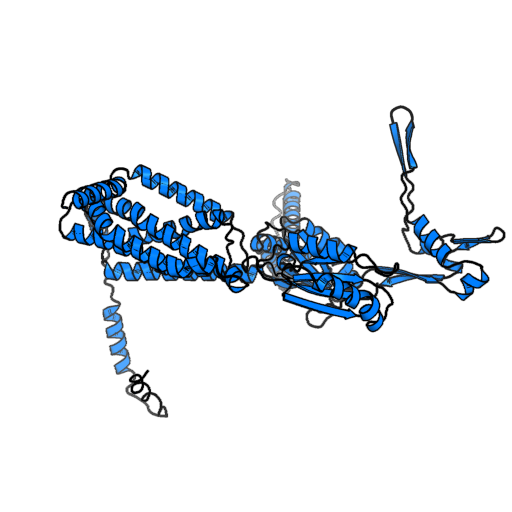 -5.678 1.00 93.75 106 GLU A C 1
ATOM 813 O O . GLU A 1 106 ? 5.344 21.782 -5.785 1.00 93.75 106 GLU A O 1
ATOM 818 N N . PHE A 1 107 ? 3.958 20.085 -5.337 1.00 92.94 107 PHE A N 1
ATOM 819 C CA . PHE A 1 107 ? 2.770 20.875 -5.062 1.00 92.94 107 PHE A CA 1
ATOM 820 C C . PHE A 1 107 ? 2.501 20.962 -3.562 1.00 92.94 107 PHE A C 1
ATOM 822 O O . PHE A 1 107 ? 3.039 20.213 -2.744 1.00 92.94 107 PHE A O 1
ATOM 829 N N . THR A 1 108 ? 1.614 21.873 -3.177 1.00 90.25 108 THR A N 1
ATOM 830 C CA . THR A 1 108 ? 1.086 21.883 -1.809 1.00 90.25 108 THR A CA 1
ATOM 831 C C . THR A 1 108 ? 0.234 20.634 -1.546 1.00 90.25 108 THR A C 1
ATOM 833 O O . THR A 1 108 ? -0.490 20.175 -2.429 1.00 90.25 108 THR A O 1
ATOM 836 N N . TRP A 1 109 ? 0.275 20.107 -0.320 1.00 82.88 109 TRP A N 1
ATOM 837 C CA . TRP A 1 109 ? -0.402 18.862 0.086 1.00 82.88 109 TRP A CA 1
ATOM 838 C C . TRP A 1 109 ? -1.926 18.827 -0.120 1.00 82.88 109 TRP A C 1
ATOM 840 O O . TRP A 1 109 ? -2.483 17.742 -0.231 1.00 82.88 109 TRP A O 1
ATOM 850 N N . ASP A 1 110 ? -2.590 19.984 -0.202 1.00 79.88 110 ASP A N 1
ATOM 851 C CA . ASP A 1 110 ? -4.046 20.086 -0.407 1.00 79.88 110 ASP A CA 1
ATOM 852 C C . ASP A 1 110 ? -4.437 20.199 -1.893 1.00 79.88 110 ASP A C 1
ATOM 854 O O . ASP A 1 110 ? -5.587 20.491 -2.225 1.00 79.88 110 ASP A O 1
ATOM 858 N N . THR A 1 111 ? -3.473 20.058 -2.802 1.00 87.81 111 THR A N 1
ATOM 859 C CA . THR A 1 111 ? -3.722 20.221 -4.235 1.00 87.81 111 THR A CA 1
ATOM 860 C C . THR A 1 111 ? -4.377 18.963 -4.792 1.00 87.81 111 THR A C 1
ATOM 862 O O . THR A 1 111 ? -3.866 17.859 -4.615 1.00 87.81 111 THR A O 1
ATOM 865 N N . ASP A 1 112 ? -5.478 19.122 -5.527 1.00 88.62 112 ASP A N 1
ATOM 866 C CA . ASP A 1 112 ? -6.062 18.024 -6.296 1.00 88.62 112 ASP A CA 1
ATOM 867 C C . ASP A 1 112 ? -5.100 17.631 -7.427 1.00 88.62 112 ASP A C 1
ATOM 869 O O . ASP A 1 112 ? -4.878 18.387 -8.375 1.00 88.62 112 ASP A O 1
ATOM 873 N N . MET A 1 113 ? -4.513 16.437 -7.328 1.00 88.56 113 MET A N 1
ATOM 874 C CA . MET A 1 113 ? -3.538 15.945 -8.305 1.00 88.56 113 MET A CA 1
ATOM 875 C C . MET A 1 113 ? -4.151 15.653 -9.678 1.00 88.56 113 MET A C 1
ATOM 877 O O . MET A 1 113 ? -3.443 15.650 -10.685 1.00 88.56 113 MET A O 1
ATOM 881 N N . SER A 1 114 ? -5.458 15.409 -9.758 1.00 90.31 114 SER A N 1
ATOM 882 C CA . SER A 1 114 ? -6.154 15.247 -11.034 1.00 90.31 114 SER A CA 1
ATOM 883 C C . SER A 1 114 ? -6.296 16.575 -11.758 1.00 90.31 114 SER A C 1
ATOM 885 O O . SER A 1 114 ? -5.993 16.634 -12.951 1.00 90.31 114 SER A O 1
ATOM 887 N N . ALA A 1 115 ? -6.637 17.638 -11.031 1.00 91.44 115 ALA A N 1
ATOM 888 C CA . ALA A 1 115 ? -6.601 18.996 -11.564 1.00 91.44 115 ALA A CA 1
ATOM 889 C C . ALA A 1 115 ? -5.165 19.427 -11.910 1.00 91.44 115 ALA A C 1
ATOM 891 O O . ALA A 1 115 ? -4.921 19.888 -13.020 1.00 91.44 115 ALA A O 1
ATOM 892 N N . ALA A 1 116 ? -4.190 19.178 -11.028 1.00 92.50 116 ALA A N 1
ATOM 893 C CA . ALA A 1 116 ? -2.792 19.540 -11.269 1.00 92.50 116 ALA A CA 1
ATOM 894 C C . ALA A 1 116 ? -2.208 18.851 -12.512 1.00 92.50 116 ALA A C 1
ATOM 896 O O . ALA A 1 116 ? -1.500 19.483 -13.288 1.00 92.50 116 ALA A O 1
ATOM 897 N N . VAL A 1 117 ? -2.525 17.572 -12.757 1.00 94.06 117 VAL A N 1
ATOM 898 C CA . VAL A 1 117 ? -2.108 16.893 -13.998 1.00 94.06 117 VAL A CA 1
ATOM 899 C C . VAL A 1 117 ? -2.738 17.524 -15.233 1.00 94.06 117 VAL A C 1
ATOM 901 O O . VAL A 1 117 ? -2.079 17.593 -16.270 1.00 94.06 117 VAL A O 1
ATOM 904 N N . GLN A 1 118 ? -3.996 17.951 -15.144 1.00 94.00 118 GLN A N 1
ATOM 905 C CA . GLN A 1 118 ? -4.668 18.617 -16.251 1.00 94.00 118 GLN A CA 1
ATOM 906 C C . GLN A 1 118 ? -4.014 19.973 -16.547 1.00 94.00 118 GLN A C 1
ATOM 908 O O . GLN A 1 118 ? -3.684 20.234 -17.703 1.00 94.00 118 GLN A O 1
ATOM 913 N N . ASP A 1 119 ? -3.739 20.768 -15.512 1.00 93.62 119 ASP A N 1
ATOM 914 C CA . ASP A 1 119 ? -3.047 22.055 -15.629 1.00 93.62 119 ASP A CA 1
ATOM 915 C C . ASP A 1 119 ? -1.635 21.881 -16.211 1.00 93.62 119 ASP A C 1
ATOM 917 O O . ASP A 1 119 ? -1.257 22.570 -17.158 1.00 93.62 119 ASP A O 1
ATOM 921 N N . VAL A 1 120 ? -0.860 20.919 -15.694 1.00 94.75 120 VAL A N 1
ATOM 922 C CA . VAL A 1 120 ? 0.485 20.594 -16.201 1.00 94.75 120 VAL A CA 1
ATOM 923 C C . VAL A 1 120 ? 0.427 20.178 -17.665 1.00 94.75 120 VAL A C 1
ATOM 925 O O . VAL A 1 120 ? 1.254 20.625 -18.454 1.00 94.75 120 VAL A O 1
ATOM 928 N N . ARG A 1 121 ? -0.547 19.349 -18.053 1.00 94.81 121 ARG A N 1
ATOM 929 C CA . ARG A 1 121 ? -0.721 18.925 -19.447 1.00 94.81 121 ARG A CA 1
ATOM 930 C C . ARG A 1 121 ? -1.030 20.106 -20.360 1.00 94.81 121 ARG A C 1
ATOM 932 O O . ARG A 1 121 ? -0.395 20.231 -21.398 1.00 94.81 121 ARG A O 1
ATOM 939 N N . GLU A 1 122 ? -1.957 20.975 -19.966 1.00 93.69 122 GLU A N 1
ATOM 940 C CA . GLU A 1 122 ? -2.332 22.147 -20.762 1.00 93.69 122 GLU A CA 1
ATOM 941 C C . GLU A 1 122 ? -1.141 23.085 -20.997 1.00 93.69 122 GLU A C 1
ATOM 943 O O . GLU A 1 122 ? -0.984 23.619 -22.095 1.00 93.69 122 GLU A O 1
ATOM 948 N N . LYS A 1 123 ? -0.283 23.267 -19.986 1.00 93.06 123 LYS A N 1
ATOM 949 C CA . LYS A 1 123 ? 0.957 24.045 -20.117 1.00 93.06 123 LYS A CA 1
ATOM 950 C C . LYS A 1 123 ? 1.999 23.341 -20.974 1.00 93.06 123 LYS A C 1
ATOM 952 O O . LYS A 1 123 ? 2.627 23.970 -21.818 1.00 93.06 123 LYS A O 1
ATOM 957 N N . LEU A 1 124 ? 2.153 22.035 -20.800 1.00 93.25 124 LEU A N 1
ATOM 958 C CA . LEU A 1 124 ? 3.121 21.242 -21.548 1.00 93.25 124 LEU A CA 1
ATOM 959 C C . LEU A 1 124 ? 2.800 21.183 -23.044 1.00 93.25 124 LEU A C 1
ATOM 961 O O . LEU A 1 124 ? 3.711 21.250 -23.863 1.00 93.25 124 LEU A O 1
ATOM 965 N N . ASP A 1 125 ? 1.516 21.129 -23.399 1.00 90.88 125 ASP A N 1
ATOM 966 C CA . ASP A 1 125 ? 1.051 21.135 -24.790 1.00 90.88 125 ASP A CA 1
ATOM 967 C C . ASP A 1 125 ? 1.370 22.459 -25.524 1.00 90.88 125 ASP A C 1
ATOM 969 O O . ASP A 1 125 ? 1.331 22.505 -26.755 1.00 90.88 125 ASP A O 1
ATOM 973 N N . GLN A 1 126 ? 1.706 23.534 -24.797 1.00 90.38 126 GLN A N 1
ATOM 974 C CA . GLN A 1 126 ? 2.112 24.827 -25.368 1.00 90.38 126 GLN A CA 1
ATOM 975 C C . GLN A 1 126 ? 3.616 24.898 -25.671 1.00 90.38 126 GLN A C 1
ATOM 977 O O . GLN A 1 126 ? 4.050 25.774 -26.423 1.00 90.38 126 GLN A O 1
ATOM 982 N N . VAL A 1 127 ? 4.415 23.978 -25.123 1.00 91.25 127 VAL A N 1
ATOM 983 C CA . VAL A 1 127 ? 5.872 23.975 -25.282 1.00 91.25 127 VAL A CA 1
ATOM 984 C C . VAL A 1 127 ? 6.238 23.396 -26.648 1.00 91.25 127 VAL A C 1
ATOM 986 O O . VAL A 1 127 ? 5.845 22.285 -27.006 1.00 91.25 127 VAL A O 1
ATOM 989 N N . PHE A 1 128 ? 7.050 24.123 -27.415 1.00 90.44 128 PHE A N 1
ATOM 990 C CA . PHE A 1 128 ? 7.606 23.602 -28.661 1.00 90.44 128 PHE A CA 1
ATOM 991 C C . PHE A 1 128 ? 8.812 22.701 -28.370 1.00 90.44 128 PHE A C 1
ATOM 993 O O . PHE A 1 128 ? 9.872 23.185 -27.975 1.00 90.44 128 PHE A O 1
ATOM 1000 N N . LEU A 1 129 ? 8.653 21.395 -28.588 1.00 92.25 129 LEU A N 1
ATOM 1001 C CA . LEU A 1 129 ? 9.723 20.406 -28.447 1.00 92.25 129 LEU A CA 1
ATOM 1002 C C . LEU A 1 129 ? 10.291 20.004 -29.821 1.00 92.25 129 LEU A C 1
ATOM 1004 O O . LEU A 1 129 ? 9.546 19.981 -30.807 1.00 92.25 129 LEU A O 1
ATOM 1008 N N . PRO A 1 130 ? 11.589 19.653 -29.918 1.00 91.69 130 PRO A N 1
ATOM 1009 C CA . PRO A 1 130 ? 12.168 19.133 -31.155 1.00 91.69 130 PRO A CA 1
ATOM 1010 C C . PRO A 1 130 ? 11.425 17.885 -31.664 1.00 91.69 130 PRO A C 1
ATOM 1012 O O . PRO A 1 130 ? 10.998 17.056 -30.859 1.00 91.69 130 PRO A O 1
ATOM 1015 N N . PRO A 1 131 ? 11.311 17.683 -32.989 1.00 86.56 131 PRO A N 1
ATOM 1016 C CA . PRO A 1 131 ? 10.522 16.589 -33.568 1.00 86.56 131 PRO A CA 1
ATOM 1017 C C . PRO A 1 131 ? 11.064 15.184 -33.257 1.00 86.56 131 PRO A C 1
ATOM 1019 O O . PRO A 1 131 ? 10.327 14.210 -33.366 1.00 86.56 131 PRO A O 1
ATOM 1022 N N . GLU A 1 132 ? 12.336 15.071 -32.874 1.00 88.81 132 GLU A N 1
ATOM 1023 C CA . GLU A 1 132 ? 12.979 13.811 -32.479 1.00 88.81 132 GLU A CA 1
ATOM 1024 C C . GLU A 1 132 ? 12.683 13.412 -31.019 1.00 88.81 132 GLU A C 1
ATOM 1026 O O . GLU A 1 132 ? 13.018 12.305 -30.595 1.00 88.81 132 GLU A O 1
ATOM 1031 N N . THR A 1 133 ? 12.035 14.288 -30.241 1.00 91.31 133 THR A N 1
ATOM 1032 C CA . THR A 1 133 ? 11.647 13.991 -28.856 1.00 91.31 133 THR A CA 1
ATOM 1033 C C . THR A 1 133 ? 10.425 13.082 -28.797 1.00 91.31 133 THR A C 1
ATOM 1035 O O . THR A 1 133 ? 9.467 13.218 -29.565 1.00 91.31 133 THR A O 1
ATOM 1038 N N . LYS A 1 134 ? 10.425 12.141 -27.848 1.00 92.12 134 LYS A N 1
ATOM 1039 C CA . LYS A 1 134 ? 9.200 11.408 -27.521 1.00 92.12 134 LYS A CA 1
ATOM 1040 C C . LYS A 1 134 ? 8.264 12.319 -26.734 1.00 92.12 134 LYS A C 1
ATOM 1042 O O . LYS A 1 134 ? 8.702 13.218 -26.021 1.00 92.12 134 LYS A O 1
ATOM 1047 N N . LYS A 1 135 ? 6.960 12.042 -26.828 1.00 91.19 135 LYS A N 1
ATOM 1048 C CA . LYS A 1 135 ? 5.949 12.781 -26.066 1.00 91.19 135 LYS A CA 1
ATOM 1049 C C . LYS A 1 135 ? 6.266 12.720 -24.565 1.00 91.19 135 LYS A C 1
ATOM 1051 O O . LYS A 1 135 ? 6.495 11.615 -24.067 1.00 91.19 135 LYS A O 1
ATOM 1056 N N . PRO A 1 136 ? 6.231 13.857 -23.855 1.00 93.50 136 PRO A N 1
ATOM 1057 C CA . PRO A 1 136 ? 6.407 13.868 -22.415 1.00 93.50 136 PRO A CA 1
ATOM 1058 C C . PRO A 1 136 ? 5.384 12.978 -21.702 1.00 93.50 136 PRO A C 1
ATOM 1060 O O . PRO A 1 136 ? 4.192 12.981 -22.021 1.00 93.50 136 PRO A O 1
ATOM 1063 N N . LEU A 1 137 ? 5.851 12.233 -20.709 1.00 93.31 137 LEU A N 1
ATOM 1064 C CA . LEU A 1 137 ? 5.042 11.375 -19.858 1.00 93.31 137 LEU A CA 1
ATOM 1065 C C . LEU A 1 137 ? 4.892 12.036 -18.491 1.00 93.31 137 LEU A C 1
ATOM 1067 O O . LEU A 1 137 ? 5.882 12.304 -17.815 1.00 93.31 137 LEU A O 1
ATOM 1071 N N . ILE A 1 138 ? 3.649 12.279 -18.075 1.00 94.25 138 ILE A N 1
ATOM 1072 C CA . ILE A 1 138 ? 3.341 12.767 -16.728 1.00 94.25 138 ILE A CA 1
ATOM 1073 C C . ILE A 1 138 ? 3.176 11.549 -15.821 1.00 94.25 138 ILE A C 1
ATOM 1075 O O . ILE A 1 138 ? 2.210 10.795 -15.940 1.00 94.25 138 ILE A O 1
ATOM 1079 N N . LEU A 1 139 ? 4.134 11.360 -14.926 1.00 89.94 139 LEU A N 1
ATOM 1080 C CA . LEU A 1 139 ? 4.183 10.286 -13.949 1.00 89.94 139 LEU A CA 1
ATOM 1081 C C . LEU A 1 139 ? 3.780 10.844 -12.582 1.00 89.94 139 LEU A C 1
ATOM 1083 O O . LEU A 1 139 ? 4.307 11.862 -12.135 1.00 89.94 139 LEU A O 1
ATOM 1087 N N . ARG A 1 140 ? 2.844 10.173 -11.911 1.00 86.25 140 ARG A N 1
ATOM 1088 C CA . ARG A 1 140 ? 2.526 10.441 -10.504 1.00 86.25 140 ARG A CA 1
ATOM 1089 C C . ARG A 1 140 ? 3.400 9.550 -9.639 1.00 86.25 140 ARG A C 1
ATOM 1091 O O . ARG A 1 140 ? 3.566 8.374 -9.963 1.00 86.25 140 ARG A O 1
ATOM 1098 N N . TYR A 1 141 ? 3.940 10.099 -8.556 1.00 76.50 141 TYR A N 1
ATOM 1099 C CA . TYR A 1 141 ? 4.505 9.253 -7.516 1.00 76.50 141 TYR A CA 1
ATOM 1100 C C . TYR A 1 141 ? 3.362 8.675 -6.688 1.00 76.50 141 TYR A C 1
ATOM 1102 O O . TYR A 1 141 ? 2.568 9.421 -6.118 1.00 76.50 141 TYR A O 1
ATOM 1110 N N . ASP A 1 142 ? 3.277 7.352 -6.640 1.00 72.25 142 ASP A N 1
ATOM 1111 C CA . ASP A 1 142 ? 2.250 6.645 -5.889 1.00 72.25 142 ASP A CA 1
ATOM 1112 C C . ASP A 1 142 ? 2.917 5.531 -5.064 1.00 72.25 142 ASP A C 1
ATOM 1114 O O . ASP A 1 142 ? 3.452 4.587 -5.653 1.00 72.25 142 ASP A O 1
ATOM 1118 N N . PRO A 1 143 ? 2.931 5.625 -3.719 1.00 67.31 143 PRO A N 1
ATOM 1119 C CA . PRO A 1 143 ? 3.536 4.607 -2.861 1.00 67.31 143 PRO A CA 1
ATOM 1120 C C . PRO A 1 143 ? 2.791 3.264 -2.920 1.00 67.31 143 PRO A C 1
ATOM 1122 O O . PRO A 1 143 ? 3.355 2.235 -2.558 1.00 67.31 143 PRO A O 1
ATOM 1125 N N . THR A 1 144 ? 1.545 3.232 -3.407 1.00 64.12 144 THR A N 1
ATOM 1126 C CA . THR A 1 144 ? 0.805 1.978 -3.624 1.00 64.12 144 THR A CA 1
ATOM 1127 C C . THR A 1 144 ? 1.355 1.173 -4.804 1.00 64.12 144 THR A C 1
ATOM 1129 O O . THR A 1 144 ? 1.127 -0.035 -4.884 1.00 64.12 144 THR A O 1
ATOM 1132 N N . LEU A 1 145 ? 2.137 1.812 -5.686 1.00 69.44 145 LEU A N 1
ATOM 1133 C CA . LEU A 1 145 ? 2.885 1.148 -6.752 1.00 69.44 145 LEU A CA 1
ATOM 1134 C C . LEU A 1 145 ? 4.171 0.488 -6.255 1.00 69.44 145 LEU A C 1
ATOM 1136 O O . LEU A 1 145 ? 4.919 -0.011 -7.092 1.00 69.44 145 LEU A O 1
ATOM 1140 N N . ASP A 1 146 ? 4.465 0.476 -4.954 1.00 82.25 146 ASP A N 1
ATOM 1141 C CA . ASP A 1 146 ? 5.565 -0.321 -4.418 1.00 82.25 146 ASP A CA 1
ATOM 1142 C C . ASP A 1 146 ? 5.174 -1.806 -4.327 1.00 82.25 146 ASP A C 1
ATOM 1144 O O . ASP A 1 146 ? 4.037 -2.148 -3.991 1.00 82.25 146 ASP A O 1
ATOM 1148 N N . PRO A 1 147 ? 6.099 -2.736 -4.625 1.00 89.88 147 PRO A N 1
ATOM 1149 C CA . PRO A 1 147 ? 5.782 -4.156 -4.587 1.00 89.88 147 PRO A CA 1
ATOM 1150 C C . PRO A 1 147 ? 5.579 -4.639 -3.146 1.00 89.88 147 PRO A C 1
ATOM 1152 O O . PRO A 1 147 ? 6.384 -4.351 -2.256 1.00 89.88 147 PRO A O 1
ATOM 1155 N N . ILE A 1 148 ? 4.537 -5.446 -2.935 1.00 90.56 148 ILE A N 1
ATOM 1156 C CA . ILE A 1 148 ? 4.195 -6.028 -1.627 1.00 90.56 148 ILE A CA 1
ATOM 1157 C C . ILE A 1 148 ? 5.147 -7.159 -1.218 1.00 90.56 148 ILE A C 1
ATOM 1159 O O . ILE A 1 148 ? 5.388 -7.387 -0.029 1.00 90.56 148 ILE A O 1
ATOM 1163 N N . LEU A 1 149 ? 5.686 -7.866 -2.213 1.00 92.94 149 LEU A N 1
ATOM 1164 C CA . LEU A 1 149 ? 6.617 -8.977 -2.064 1.00 92.94 149 LEU A CA 1
ATOM 1165 C C . LEU A 1 149 ? 7.734 -8.842 -3.097 1.00 92.94 149 LEU A C 1
ATOM 1167 O O . LEU A 1 149 ? 7.484 -8.557 -4.271 1.00 92.94 149 LEU A O 1
ATOM 1171 N N . ARG A 1 150 ? 8.964 -9.101 -2.655 1.00 94.94 150 ARG A N 1
ATOM 1172 C CA . ARG A 1 150 ? 10.142 -9.214 -3.522 1.00 94.94 150 ARG A CA 1
ATOM 1173 C C . ARG A 1 150 ? 10.777 -10.574 -3.314 1.00 94.94 150 ARG A C 1
ATOM 1175 O O . ARG A 1 150 ? 11.071 -10.955 -2.180 1.00 94.94 150 ARG A O 1
ATOM 1182 N N . LEU A 1 151 ? 11.008 -11.290 -4.402 1.00 94.00 151 LEU A N 1
ATOM 1183 C CA . LEU A 1 151 ? 11.612 -12.615 -4.395 1.00 94.00 151 LEU A CA 1
ATOM 1184 C C . LEU A 1 151 ? 12.913 -12.582 -5.184 1.00 94.00 151 LEU A C 1
ATOM 1186 O O . LEU A 1 151 ? 12.994 -11.966 -6.241 1.00 94.00 151 LEU A O 1
ATOM 1190 N N . GLY A 1 152 ? 13.925 -13.268 -4.679 1.00 93.19 152 GLY A N 1
ATOM 1191 C CA . GLY A 1 152 ? 15.199 -13.457 -5.346 1.00 93.19 152 GLY A CA 1
ATOM 1192 C C . GLY A 1 152 ? 15.296 -14.875 -5.872 1.00 93.19 152 GLY A C 1
ATOM 1193 O O . GLY A 1 152 ? 15.304 -15.815 -5.082 1.00 93.19 152 GLY A O 1
ATOM 1194 N N . LEU A 1 153 ? 15.402 -15.031 -7.187 1.00 92.31 153 LEU A N 1
ATOM 1195 C CA . LEU A 1 153 ? 15.738 -16.292 -7.835 1.00 92.31 153 LEU A CA 1
ATOM 1196 C C . LEU A 1 153 ? 17.246 -16.327 -8.081 1.00 92.31 153 LEU A C 1
ATOM 1198 O O . LEU A 1 153 ? 17.780 -15.500 -8.820 1.00 92.31 153 LEU A O 1
ATOM 1202 N N . TYR A 1 154 ? 17.932 -17.282 -7.463 1.00 90.19 154 TYR A N 1
ATOM 1203 C CA . TYR A 1 154 ? 19.373 -17.467 -7.604 1.00 90.19 154 TYR A CA 1
ATOM 1204 C C . TYR A 1 154 ? 19.711 -18.933 -7.864 1.00 90.19 154 TYR A C 1
ATOM 1206 O O . TYR A 1 154 ? 18.964 -19.844 -7.515 1.00 90.19 154 TYR A O 1
ATOM 1214 N N . GLY A 1 155 ? 20.875 -19.185 -8.452 1.00 86.56 155 GLY A N 1
ATOM 1215 C CA . GLY A 1 155 ? 21.346 -20.543 -8.688 1.00 86.56 155 GLY A CA 1
ATOM 1216 C C . GLY A 1 155 ? 22.632 -20.580 -9.495 1.00 86.56 155 GLY A C 1
ATOM 1217 O O . GLY A 1 155 ? 23.196 -19.544 -9.839 1.00 86.56 155 GLY A O 1
ATOM 1218 N N . GLU A 1 156 ? 23.094 -21.789 -9.797 1.00 85.38 156 GLU A N 1
ATOM 1219 C CA . GLU A 1 156 ? 24.258 -22.008 -10.674 1.00 85.38 156 GLU A CA 1
ATOM 1220 C C . GLU A 1 156 ? 23.908 -21.942 -12.170 1.00 85.38 156 GLU A C 1
ATOM 1222 O O . GLU A 1 156 ? 24.793 -21.945 -13.024 1.00 85.38 156 GLU A O 1
ATOM 1227 N N . MET A 1 157 ? 22.617 -21.877 -12.498 1.00 85.69 157 MET A N 1
ATOM 1228 C CA . MET A 1 157 ? 22.131 -21.713 -13.866 1.00 85.69 157 MET A CA 1
ATOM 1229 C C . MET A 1 157 ? 22.492 -20.344 -14.453 1.00 85.69 157 MET A C 1
ATOM 1231 O O . MET A 1 157 ? 22.675 -19.362 -13.729 1.00 85.69 157 MET A O 1
ATOM 1235 N N . SER A 1 158 ? 22.550 -20.273 -15.786 1.00 90.31 158 SER A N 1
ATOM 1236 C CA . SER A 1 158 ? 22.798 -19.016 -16.493 1.00 90.31 158 SER A CA 1
ATOM 1237 C C . SER A 1 158 ? 21.721 -17.980 -16.159 1.00 90.31 158 SER A C 1
ATOM 1239 O O . SER A 1 158 ? 20.551 -18.314 -15.981 1.00 90.31 158 SER A O 1
ATOM 1241 N N . LEU A 1 159 ? 22.105 -16.703 -16.115 1.00 90.12 159 LEU A N 1
ATOM 1242 C CA . LEU A 1 159 ? 21.171 -15.595 -15.871 1.00 90.12 159 LEU A CA 1
ATOM 1243 C C . LEU A 1 159 ? 20.017 -15.554 -16.883 1.00 90.12 159 LEU A C 1
ATOM 1245 O O . LEU A 1 159 ? 18.924 -15.105 -16.551 1.00 90.12 159 LEU A O 1
ATOM 1249 N N . PHE A 1 160 ? 20.261 -16.057 -18.094 1.00 89.94 160 PHE A N 1
ATOM 1250 C CA . PHE A 1 160 ? 19.242 -16.264 -19.116 1.00 89.94 160 PHE A CA 1
ATOM 1251 C C . PHE A 1 160 ? 18.198 -17.300 -18.680 1.00 89.94 160 PHE A C 1
ATOM 1253 O O . PHE A 1 160 ? 17.006 -17.020 -18.694 1.00 89.94 160 PHE A O 1
ATOM 1260 N N . ALA A 1 161 ? 18.638 -18.480 -18.226 1.00 89.75 161 ALA A N 1
ATOM 1261 C CA . ALA A 1 161 ? 17.733 -19.525 -17.753 1.00 89.75 161 ALA A CA 1
ATOM 1262 C C . ALA A 1 161 ? 16.955 -19.083 -16.502 1.00 89.75 161 ALA A C 1
ATOM 1264 O O . ALA A 1 161 ? 15.763 -19.356 -16.402 1.00 89.75 161 ALA A O 1
ATOM 1265 N N . GLN A 1 162 ? 17.602 -18.348 -15.587 1.00 91.19 162 GLN A N 1
ATOM 1266 C CA . GLN A 1 162 ? 16.928 -17.755 -14.424 1.00 91.19 162 GLN A CA 1
ATOM 1267 C C . GLN A 1 162 ? 15.812 -16.802 -14.861 1.00 91.19 162 GLN A C 1
ATOM 1269 O O . GLN A 1 162 ? 14.690 -16.904 -14.371 1.00 91.19 162 GLN A O 1
ATOM 1274 N N . ARG A 1 163 ? 16.106 -15.894 -15.802 1.00 91.44 163 ARG A N 1
ATOM 1275 C CA . ARG A 1 163 ? 15.132 -14.929 -16.329 1.00 91.44 163 ARG A CA 1
ATOM 1276 C C . ARG A 1 163 ? 13.971 -15.638 -17.020 1.00 91.44 163 ARG A C 1
ATOM 1278 O O . ARG A 1 163 ? 12.824 -15.320 -16.732 1.00 91.44 163 ARG A O 1
ATOM 1285 N N . TYR A 1 164 ? 14.273 -16.626 -17.859 1.00 91.12 164 TYR A N 1
ATOM 1286 C CA . TYR A 1 164 ? 13.273 -17.401 -18.586 1.00 91.12 164 TYR A CA 1
ATOM 1287 C C . TYR A 1 164 ? 12.308 -18.119 -17.635 1.00 91.12 164 TYR A C 1
ATOM 1289 O O . TYR A 1 164 ? 11.099 -17.976 -17.769 1.00 91.12 164 TYR A O 1
ATOM 1297 N N . ILE A 1 165 ? 12.821 -18.822 -16.618 1.00 90.88 165 ILE A N 1
ATOM 1298 C CA . ILE A 1 165 ? 11.978 -19.480 -15.602 1.00 90.88 165 ILE A CA 1
ATOM 1299 C C . ILE A 1 165 ? 11.146 -18.443 -14.834 1.00 90.88 165 ILE A C 1
ATOM 1301 O O . ILE A 1 165 ? 9.963 -18.659 -14.567 1.00 90.88 165 ILE A O 1
ATOM 1305 N N . ALA A 1 166 ? 11.738 -17.295 -14.495 1.00 92.56 166 ALA A N 1
ATOM 1306 C CA . ALA A 1 166 ? 11.028 -16.228 -13.802 1.00 92.56 166 ALA A CA 1
ATOM 1307 C C . ALA A 1 166 ? 9.869 -15.643 -14.630 1.00 92.56 166 ALA A C 1
ATOM 1309 O O . ALA A 1 166 ? 8.813 -15.375 -14.064 1.00 92.56 166 ALA A O 1
ATOM 1310 N N . GLU A 1 167 ? 10.035 -15.453 -15.941 1.00 92.44 167 GLU A N 1
ATOM 1311 C CA . GLU A 1 167 ? 9.019 -14.851 -16.818 1.00 92.44 167 GLU A CA 1
ATOM 1312 C C . GLU A 1 167 ? 7.975 -15.843 -17.336 1.00 92.44 167 GLU A C 1
ATOM 1314 O O . GLU A 1 167 ? 6.785 -15.527 -17.367 1.00 92.44 167 GLU A O 1
ATOM 1319 N N . GLU A 1 168 ? 8.399 -17.032 -17.750 1.00 90.81 168 GLU A N 1
ATOM 1320 C CA . GLU A 1 168 ? 7.524 -17.986 -18.434 1.00 90.81 168 GLU A CA 1
ATOM 1321 C C . GLU A 1 168 ? 6.810 -18.932 -17.470 1.00 90.81 168 GLU A C 1
ATOM 1323 O O . GLU A 1 168 ? 5.677 -19.332 -17.736 1.00 90.81 168 GLU A O 1
ATOM 1328 N N . GLU A 1 169 ? 7.423 -19.256 -16.331 1.00 90.06 169 GLU A N 1
ATOM 1329 C CA . GLU A 1 169 ? 6.821 -20.147 -15.336 1.00 90.06 169 GLU A CA 1
ATOM 1330 C C . GLU A 1 169 ? 6.301 -19.352 -14.134 1.00 90.06 169 GLU A C 1
ATOM 1332 O O . GLU A 1 169 ? 5.093 -19.288 -13.904 1.00 90.06 169 GLU A O 1
ATOM 1337 N N . ILE A 1 170 ? 7.194 -18.695 -13.384 1.00 91.81 170 ILE A N 1
ATOM 1338 C CA . ILE A 1 170 ? 6.840 -18.092 -12.088 1.00 91.81 170 ILE A CA 1
ATOM 1339 C C . ILE A 1 170 ? 5.871 -16.921 -12.266 1.00 91.81 170 ILE A C 1
ATOM 1341 O O . ILE A 1 170 ? 4.825 -16.885 -11.622 1.00 91.81 170 ILE A O 1
ATOM 1345 N N . LYS A 1 171 ? 6.192 -15.967 -13.145 1.00 94.44 171 LYS A N 1
ATOM 1346 C CA . LYS A 1 171 ? 5.354 -14.789 -13.395 1.00 94.44 171 LYS A CA 1
ATOM 1347 C C . LYS A 1 171 ? 3.948 -15.195 -13.837 1.00 94.44 171 LYS A C 1
ATOM 1349 O O . LYS A 1 171 ? 2.985 -14.739 -13.229 1.00 94.44 171 LYS A O 1
ATOM 1354 N N . ARG A 1 172 ? 3.829 -16.081 -14.835 1.00 92.25 172 ARG A N 1
ATOM 1355 C CA . ARG A 1 172 ? 2.525 -16.523 -15.356 1.00 92.25 172 ARG A CA 1
ATOM 1356 C C . ARG A 1 172 ? 1.672 -17.195 -14.288 1.00 92.25 172 ARG A C 1
ATOM 1358 O O . ARG A 1 172 ? 0.471 -16.970 -14.250 1.00 92.25 172 ARG A O 1
ATOM 1365 N N . GLU A 1 173 ? 2.269 -18.010 -13.421 1.00 90.94 173 GLU A N 1
ATOM 1366 C CA . GLU A 1 173 ? 1.519 -18.633 -12.331 1.00 90.94 173 GLU A CA 1
ATOM 1367 C C . GLU A 1 173 ? 1.097 -17.627 -11.256 1.00 90.94 173 GLU A C 1
ATOM 1369 O O . GLU A 1 173 ? -0.032 -17.690 -10.771 1.00 90.94 173 GLU A O 1
ATOM 1374 N N . LEU A 1 174 ? 1.975 -16.699 -10.873 1.00 93.31 174 LEU A N 1
ATOM 1375 C CA . LEU A 1 174 ? 1.671 -15.720 -9.830 1.00 93.31 174 LEU A CA 1
ATOM 1376 C C . LEU A 1 174 ? 0.625 -14.688 -10.269 1.00 93.31 174 LEU A C 1
ATOM 1378 O O . LEU A 1 174 ? -0.199 -14.300 -9.449 1.00 93.31 174 LEU A O 1
ATOM 1382 N N . GLU A 1 175 ? 0.608 -14.293 -11.545 1.00 93.56 175 GLU A N 1
ATOM 1383 C CA . GLU A 1 175 ? -0.410 -13.388 -12.108 1.00 93.56 175 GLU A CA 1
ATOM 1384 C C . GLU A 1 175 ? -1.819 -14.006 -12.144 1.00 93.56 175 GLU A C 1
ATOM 1386 O O . GLU A 1 175 ? -2.797 -13.285 -12.292 1.00 93.56 175 GLU A O 1
ATOM 1391 N N . THR A 1 176 ? -1.953 -15.330 -11.987 1.00 94.19 176 THR A N 1
ATOM 1392 C CA . THR A 1 176 ? -3.275 -15.985 -11.897 1.00 94.19 176 THR A CA 1
ATOM 1393 C C . THR A 1 176 ? -3.875 -15.988 -10.490 1.00 94.19 176 THR A C 1
ATOM 1395 O O . THR A 1 176 ? -5.007 -16.442 -10.316 1.00 94.19 176 THR A O 1
ATOM 1398 N N . LEU A 1 177 ? -3.130 -15.534 -9.478 1.00 92.81 177 LEU A N 1
ATOM 1399 C CA . LEU A 1 177 ? -3.602 -15.498 -8.096 1.00 92.81 177 LEU A CA 1
ATOM 1400 C C . LEU A 1 177 ? -4.514 -14.291 -7.858 1.00 92.81 177 LEU A C 1
ATOM 1402 O O . LEU A 1 177 ? -4.224 -13.181 -8.293 1.00 92.81 177 LEU A O 1
ATOM 1406 N N . ASP A 1 178 ? -5.590 -14.518 -7.108 1.00 91.44 178 ASP A N 1
ATOM 1407 C CA . ASP A 1 178 ? -6.549 -13.474 -6.747 1.00 91.44 178 ASP A CA 1
ATOM 1408 C C . ASP A 1 178 ? -5.881 -12.367 -5.912 1.00 91.44 178 ASP A C 1
ATOM 1410 O O . ASP A 1 178 ? -5.131 -12.646 -4.969 1.00 91.44 178 ASP A O 1
ATOM 1414 N N . GLY A 1 179 ? -6.126 -11.109 -6.283 1.00 89.31 179 GLY A N 1
ATOM 1415 C CA . GLY A 1 179 ? -5.524 -9.931 -5.661 1.00 89.31 179 GLY A CA 1
ATOM 1416 C C . GLY A 1 179 ? -4.096 -9.578 -6.109 1.00 89.31 179 GLY A C 1
ATOM 1417 O O . GLY A 1 179 ? -3.526 -8.619 -5.575 1.00 89.31 179 GLY A O 1
ATOM 1418 N N . VAL A 1 180 ? -3.500 -10.299 -7.071 1.00 92.81 180 VAL A N 1
ATOM 1419 C CA . VAL A 1 180 ? -2.214 -9.936 -7.701 1.00 92.81 180 VAL A CA 1
ATOM 1420 C C . VAL A 1 180 ? -2.465 -9.144 -8.986 1.00 92.81 180 VAL A C 1
ATOM 1422 O O . VAL A 1 180 ? -3.001 -9.674 -9.949 1.00 92.81 180 VAL A O 1
ATOM 1425 N N . ALA A 1 181 ? -2.016 -7.887 -9.035 1.00 91.19 181 ALA A N 1
ATOM 1426 C CA . ALA A 1 181 ? -2.216 -7.019 -10.199 1.00 91.19 181 ALA A CA 1
ATOM 1427 C C . ALA A 1 181 ? -1.168 -7.230 -11.296 1.00 91.19 181 ALA A C 1
ATOM 1429 O O . ALA A 1 181 ? -1.467 -7.158 -12.486 1.00 91.19 181 ALA A O 1
ATOM 1430 N N . ALA A 1 182 ? 0.092 -7.409 -10.899 1.00 93.19 182 ALA A N 1
ATOM 1431 C CA . ALA A 1 182 ? 1.198 -7.558 -11.833 1.00 93.19 182 ALA A CA 1
ATOM 1432 C C . ALA A 1 182 ? 2.392 -8.230 -11.166 1.00 93.19 182 ALA A C 1
ATOM 1434 O O . ALA A 1 182 ? 2.666 -8.006 -9.983 1.00 93.19 182 ALA A O 1
ATOM 1435 N N . VAL A 1 183 ? 3.164 -8.970 -11.959 1.00 94.94 183 VAL A N 1
ATOM 1436 C CA . VAL A 1 183 ? 4.455 -9.504 -11.533 1.00 94.94 183 VAL A CA 1
ATOM 1437 C C . VAL A 1 183 ? 5.532 -9.040 -12.506 1.00 94.94 183 VAL A C 1
ATOM 1439 O O . VAL A 1 183 ? 5.501 -9.330 -13.703 1.00 94.94 183 VAL A O 1
ATOM 1442 N N . LYS A 1 184 ? 6.497 -8.271 -12.001 1.00 94.06 184 LYS A N 1
ATOM 1443 C CA . LYS A 1 184 ? 7.604 -7.739 -12.800 1.00 94.06 184 LYS A CA 1
ATOM 1444 C C . LYS A 1 184 ? 8.879 -8.483 -12.467 1.00 94.06 184 LYS A C 1
ATOM 1446 O O . LYS A 1 184 ? 9.224 -8.667 -11.307 1.00 94.06 184 LYS A O 1
ATOM 1451 N N . VAL A 1 185 ? 9.604 -8.870 -13.505 1.00 94.06 185 VAL A N 1
ATOM 1452 C CA . VAL A 1 185 ? 10.908 -9.510 -13.366 1.00 94.06 185 VAL A CA 1
ATOM 1453 C C . VAL A 1 185 ? 11.982 -8.452 -13.625 1.00 94.06 185 VAL A C 1
ATOM 1455 O O . VAL A 1 185 ? 11.922 -7.722 -14.620 1.00 94.06 185 VAL A O 1
ATOM 1458 N N . ARG A 1 186 ? 12.978 -8.342 -12.745 1.00 92.31 186 ARG A N 1
ATOM 1459 C CA . ARG A 1 186 ? 14.108 -7.403 -12.827 1.00 92.31 186 ARG A CA 1
ATOM 1460 C C . ARG A 1 186 ? 15.450 -8.133 -12.792 1.00 92.31 186 ARG A C 1
ATOM 1462 O O . ARG A 1 186 ? 15.592 -9.181 -12.169 1.00 92.31 186 ARG A O 1
ATOM 1469 N N . GLY A 1 187 ? 16.431 -7.565 -13.494 1.00 90.38 187 GLY A N 1
ATOM 1470 C CA . GLY A 1 187 ? 17.754 -8.165 -13.680 1.00 90.38 187 GLY A CA 1
ATOM 1471 C C . GLY A 1 187 ? 17.743 -9.413 -14.563 1.00 90.38 187 GLY A C 1
ATOM 1472 O O . GLY A 1 187 ? 16.795 -9.648 -15.308 1.00 90.38 187 GLY A O 1
ATOM 1473 N N . GLY A 1 188 ? 18.807 -10.212 -14.500 1.00 89.62 188 GLY A N 1
ATOM 1474 C CA . GLY A 1 188 ? 19.032 -11.307 -15.448 1.00 89.62 188 GLY A CA 1
ATOM 1475 C C . GLY A 1 188 ? 19.491 -10.829 -16.829 1.00 89.62 188 GLY A C 1
ATOM 1476 O O . GLY A 1 188 ? 19.966 -9.703 -16.985 1.00 89.62 188 GLY A O 1
ATOM 1477 N N . LEU A 1 189 ? 19.392 -11.716 -17.820 1.00 90.56 189 LEU A N 1
ATOM 1478 C CA . LEU A 1 189 ? 19.697 -11.422 -19.222 1.00 90.56 189 LEU A CA 1
ATOM 1479 C C . LEU A 1 189 ? 18.436 -11.643 -20.056 1.00 90.56 189 LEU A C 1
ATOM 1481 O O . LEU A 1 189 ? 17.938 -12.765 -20.110 1.00 90.56 189 LEU A O 1
ATOM 1485 N N . GLU A 1 190 ? 17.936 -10.576 -20.673 1.00 89.25 190 GLU A N 1
ATOM 1486 C CA . GLU A 1 190 ? 16.805 -10.612 -21.606 1.00 89.25 190 GLU A CA 1
ATOM 1487 C C . GLU A 1 190 ? 17.304 -11.011 -22.999 1.00 89.25 190 GLU A C 1
ATOM 1489 O O . GLU A 1 190 ? 18.356 -10.536 -23.433 1.00 89.25 190 GLU A O 1
ATOM 1494 N N . GLU A 1 191 ? 16.578 -11.900 -23.679 1.00 85.94 191 GLU A N 1
ATOM 1495 C CA . GLU A 1 191 ? 16.929 -12.361 -25.024 1.00 85.94 191 GLU A CA 1
ATOM 1496 C C . GLU A 1 191 ? 16.783 -11.239 -26.057 1.00 85.94 191 GLU A C 1
ATOM 1498 O O . GLU A 1 191 ? 15.751 -10.578 -26.123 1.00 85.94 191 GLU A O 1
ATOM 1503 N N . GLU A 1 192 ? 17.791 -11.057 -26.907 1.00 89.00 192 GLU A N 1
ATOM 1504 C CA . GLU A 1 192 ? 17.742 -10.129 -28.036 1.00 89.00 192 GLU A CA 1
ATOM 1505 C C . GLU A 1 192 ? 18.328 -10.803 -29.278 1.00 89.00 192 GLU A C 1
ATOM 1507 O O . GLU A 1 192 ? 19.428 -11.357 -29.240 1.00 89.00 192 GLU A O 1
ATOM 1512 N N . ILE A 1 193 ? 17.617 -10.738 -30.406 1.00 90.75 193 ILE A N 1
ATOM 1513 C CA . ILE A 1 193 ? 18.188 -11.119 -31.700 1.00 90.75 193 ILE A CA 1
ATOM 1514 C C . ILE A 1 193 ? 18.860 -9.889 -32.298 1.00 90.75 193 ILE A C 1
ATOM 1516 O O . ILE A 1 193 ? 18.193 -8.947 -32.728 1.00 90.75 193 ILE A O 1
ATOM 1520 N N . ARG A 1 194 ? 20.192 -9.901 -32.335 1.00 92.62 194 ARG A N 1
ATOM 1521 C CA . ARG A 1 194 ? 20.988 -8.796 -32.861 1.00 92.62 194 ARG A CA 1
ATOM 1522 C C . ARG A 1 194 ? 21.362 -9.050 -34.311 1.00 92.62 194 ARG A C 1
ATOM 1524 O O . ARG A 1 194 ? 22.024 -10.036 -34.632 1.00 92.62 194 ARG A O 1
ATOM 1531 N N . VAL A 1 195 ? 20.952 -8.126 -35.173 1.00 92.69 195 VAL A N 1
ATOM 1532 C CA . VAL A 1 195 ? 21.314 -8.096 -36.592 1.00 92.69 195 VAL A CA 1
ATOM 1533 C C . VAL A 1 195 ? 22.427 -7.070 -36.783 1.00 92.69 195 VAL A C 1
ATOM 1535 O O . VAL A 1 195 ? 22.182 -5.866 -36.770 1.00 92.69 195 VAL A O 1
ATOM 1538 N N . GLU A 1 196 ? 23.660 -7.542 -36.948 1.00 93.31 196 GLU A N 1
ATOM 1539 C CA . GLU A 1 196 ? 24.833 -6.693 -37.166 1.00 93.31 196 GLU A CA 1
ATOM 1540 C C . GLU A 1 196 ? 25.100 -6.557 -38.665 1.00 93.31 196 GLU A C 1
ATOM 1542 O O . GLU A 1 196 ? 25.464 -7.520 -39.341 1.00 93.31 196 GLU A O 1
ATOM 1547 N N . LEU A 1 197 ? 24.898 -5.356 -39.206 1.00 92.88 197 LEU A N 1
ATOM 1548 C CA . LEU A 1 197 ? 25.052 -5.085 -40.633 1.00 92.88 197 LEU A CA 1
ATOM 1549 C C . LEU A 1 197 ? 26.463 -4.590 -40.958 1.00 92.88 197 LEU A C 1
ATOM 1551 O O . LEU A 1 197 ? 27.010 -3.721 -40.282 1.00 92.88 197 LEU A O 1
ATOM 1555 N N . ASN A 1 198 ? 27.043 -5.101 -42.043 1.00 93.75 198 ASN A N 1
ATOM 1556 C CA . ASN A 1 198 ? 28.333 -4.655 -42.548 1.00 93.75 198 ASN A CA 1
ATOM 1557 C C . ASN A 1 198 ? 28.145 -3.523 -43.562 1.00 93.75 198 ASN A C 1
ATOM 1559 O O . ASN A 1 198 ? 27.807 -3.746 -44.728 1.00 93.75 198 ASN A O 1
ATOM 1563 N N . GLU A 1 199 ? 28.442 -2.300 -43.129 1.00 91.44 199 GLU A N 1
ATOM 1564 C CA . GLU A 1 199 ? 28.307 -1.086 -43.941 1.00 91.44 199 GLU A CA 1
ATOM 1565 C C . GLU A 1 199 ? 29.013 -1.189 -45.303 1.00 91.44 199 GLU A C 1
ATOM 1567 O O . GLU A 1 199 ? 28.473 -0.766 -46.325 1.00 91.44 199 GLU A O 1
ATOM 1572 N N . ARG A 1 200 ? 30.197 -1.817 -45.359 1.00 93.06 200 ARG A N 1
ATOM 1573 C CA . ARG A 1 200 ? 30.954 -1.966 -46.614 1.00 93.06 200 ARG A CA 1
ATOM 1574 C C . ARG A 1 200 ? 30.227 -2.859 -47.618 1.00 93.06 200 ARG A C 1
ATOM 1576 O O . ARG A 1 200 ? 30.236 -2.561 -48.810 1.00 93.06 200 ARG A O 1
ATOM 1583 N N . GLN A 1 201 ? 29.604 -3.943 -47.154 1.00 89.44 201 GLN A N 1
ATOM 1584 C CA . GLN A 1 201 ? 28.848 -4.856 -48.017 1.00 89.44 201 GLN A CA 1
ATOM 1585 C C . GLN A 1 201 ? 27.551 -4.216 -48.509 1.00 89.44 201 GLN A C 1
ATOM 1587 O O . GLN A 1 201 ? 27.245 -4.325 -49.697 1.00 89.44 201 GLN A O 1
ATOM 1592 N N . LEU A 1 202 ? 26.846 -3.487 -47.638 1.00 90.19 202 LEU A N 1
ATOM 1593 C CA . LEU A 1 202 ? 25.657 -2.718 -48.014 1.00 90.19 202 LEU A CA 1
ATOM 1594 C C . LEU A 1 202 ? 25.965 -1.731 -49.150 1.00 90.19 202 LEU A C 1
ATOM 1596 O O . LEU A 1 202 ? 25.281 -1.743 -50.173 1.00 90.19 202 LEU A O 1
ATOM 1600 N N . VAL A 1 203 ? 27.051 -0.957 -49.031 1.00 90.06 203 VAL A N 1
ATOM 1601 C CA . VAL A 1 203 ? 27.471 0.010 -50.062 1.00 90.06 203 VAL A CA 1
ATOM 1602 C C . VAL A 1 203 ? 27.840 -0.677 -51.381 1.00 90.06 203 VAL A C 1
ATOM 1604 O O . VAL A 1 203 ? 27.397 -0.237 -52.442 1.00 90.06 203 VAL A O 1
ATOM 1607 N N . LEU A 1 204 ? 28.609 -1.774 -51.347 1.00 89.38 204 LEU A N 1
ATOM 1608 C CA . LEU A 1 204 ? 28.974 -2.531 -52.556 1.00 89.38 204 LEU A CA 1
ATOM 1609 C C . LEU A 1 204 ? 27.739 -3.078 -53.288 1.00 89.38 204 LEU A C 1
ATOM 1611 O O . LEU A 1 204 ? 27.640 -3.021 -54.520 1.00 89.38 204 LEU A O 1
ATOM 1615 N N . LEU A 1 205 ? 26.777 -3.588 -52.521 1.00 88.56 205 LEU A N 1
ATOM 1616 C CA . LEU A 1 205 ? 25.538 -4.153 -53.040 1.00 88.56 205 LEU A CA 1
ATOM 1617 C C . LEU A 1 205 ? 24.498 -3.084 -53.395 1.00 88.56 205 LEU A C 1
ATOM 1619 O O . LEU A 1 205 ? 23.545 -3.404 -54.105 1.00 88.56 205 LEU A O 1
ATOM 1623 N N . GLY A 1 206 ? 24.756 -1.817 -53.060 1.00 87.44 206 GLY A N 1
ATOM 1624 C CA . GLY A 1 206 ? 23.884 -0.684 -53.360 1.00 87.44 206 GLY A CA 1
ATOM 1625 C C . GLY A 1 206 ? 22.604 -0.682 -52.526 1.00 87.44 206 GLY A C 1
ATOM 1626 O O . GLY A 1 206 ? 21.599 -0.154 -52.987 1.00 87.44 206 GLY A O 1
ATOM 1627 N N . LEU A 1 207 ? 22.638 -1.304 -51.345 1.00 88.50 207 LEU A N 1
ATOM 1628 C CA . LEU A 1 207 ? 21.515 -1.404 -50.417 1.00 88.50 207 LEU A CA 1
ATOM 1629 C C . LEU A 1 207 ? 21.633 -0.342 -49.324 1.00 88.50 207 LEU A C 1
ATOM 1631 O O . LEU A 1 207 ? 22.725 -0.050 -48.834 1.00 88.50 207 LEU A O 1
ATOM 1635 N N . ASN A 1 208 ? 20.493 0.216 -48.922 1.00 89.25 208 ASN A N 1
ATOM 1636 C CA . ASN A 1 208 ? 20.404 1.161 -47.811 1.00 89.25 208 ASN A CA 1
ATOM 1637 C C . ASN A 1 208 ? 19.989 0.427 -46.524 1.00 89.25 208 ASN A C 1
ATOM 1639 O O . ASN A 1 208 ? 19.149 -0.469 -46.561 1.00 89.25 208 ASN A O 1
ATOM 1643 N N . ILE A 1 209 ? 20.512 0.840 -45.366 1.00 89.94 209 ILE A N 1
ATOM 1644 C CA . ILE A 1 209 ? 20.093 0.312 -44.059 1.00 89.94 209 ILE A CA 1
ATOM 1645 C C . ILE A 1 209 ? 18.585 0.480 -43.808 1.00 89.94 209 ILE A C 1
ATOM 1647 O O . ILE A 1 209 ? 17.953 -0.380 -43.201 1.00 89.94 209 ILE A O 1
ATOM 1651 N N . GLN A 1 210 ? 17.980 1.547 -44.337 1.00 88.69 210 GLN A N 1
ATOM 1652 C CA . GLN A 1 210 ? 16.532 1.767 -44.247 1.00 88.69 210 GLN A CA 1
ATOM 1653 C C . GLN A 1 210 ? 15.732 0.693 -44.995 1.00 88.69 210 GLN A C 1
ATOM 1655 O O . GLN A 1 210 ? 14.672 0.279 -44.533 1.00 88.69 210 GLN A O 1
ATOM 1660 N N . GLU A 1 211 ? 16.263 0.198 -46.115 1.00 87.00 211 GLU A N 1
ATOM 1661 C CA . GLU A 1 211 ? 15.649 -0.884 -46.887 1.00 87.00 211 GLU A CA 1
ATOM 1662 C C . GLU A 1 211 ? 15.693 -2.195 -46.093 1.00 87.00 211 GLU A C 1
ATOM 1664 O O . GLU A 1 211 ? 14.683 -2.887 -45.996 1.00 87.00 211 GLU A O 1
ATOM 1669 N N . VAL A 1 212 ? 16.812 -2.484 -45.417 1.00 89.75 212 VAL A N 1
ATOM 1670 C CA . VAL A 1 212 ? 16.938 -3.629 -44.496 1.00 89.75 212 VAL A CA 1
ATOM 1671 C C . VAL A 1 212 ? 15.890 -3.560 -43.381 1.00 89.75 212 VAL A C 1
ATOM 1673 O O . VAL A 1 212 ? 15.134 -4.514 -43.192 1.00 89.75 212 VAL A O 1
ATOM 1676 N N . ASN A 1 213 ? 15.796 -2.421 -42.687 1.00 90.12 213 ASN A N 1
ATOM 1677 C CA . ASN A 1 213 ? 14.840 -2.224 -41.595 1.00 90.12 213 ASN A CA 1
ATOM 1678 C C . ASN A 1 213 ? 13.389 -2.366 -42.067 1.00 90.12 213 ASN A C 1
ATOM 1680 O O . ASN A 1 213 ? 12.583 -3.024 -41.411 1.00 90.12 213 ASN A O 1
ATOM 1684 N N . GLN A 1 214 ? 13.051 -1.789 -43.223 1.00 88.06 214 GLN A N 1
ATOM 1685 C CA . GLN A 1 214 ? 11.705 -1.872 -43.782 1.00 88.06 214 GLN A CA 1
ATOM 1686 C C . GLN A 1 214 ? 11.335 -3.311 -44.161 1.00 88.06 214 GLN A C 1
ATOM 1688 O O . GLN A 1 214 ? 10.206 -3.733 -43.922 1.00 88.06 214 GLN A O 1
ATOM 1693 N N . ARG A 1 215 ? 12.273 -4.078 -44.727 1.00 89.06 215 ARG A N 1
ATOM 1694 C CA . ARG A 1 215 ? 12.044 -5.482 -45.098 1.00 89.06 215 ARG A CA 1
ATOM 1695 C C . ARG A 1 215 ? 11.885 -6.375 -43.869 1.00 89.06 215 ARG A C 1
ATOM 1697 O O . ARG A 1 215 ? 10.952 -7.170 -43.838 1.00 89.06 215 ARG A O 1
ATOM 1704 N N . LEU A 1 216 ? 12.719 -6.190 -42.843 1.00 89.31 216 LEU A N 1
ATOM 1705 C CA . LEU A 1 216 ? 12.566 -6.869 -41.549 1.00 89.31 216 LEU A CA 1
ATOM 1706 C C . LEU A 1 216 ? 11.210 -6.552 -40.901 1.00 89.31 216 LEU A C 1
ATOM 1708 O O . LEU A 1 216 ? 10.531 -7.457 -40.422 1.00 89.31 216 LEU A O 1
ATOM 1712 N N . ALA A 1 217 ? 10.784 -5.286 -40.936 1.00 86.62 217 ALA A N 1
ATOM 1713 C CA . ALA A 1 217 ? 9.500 -4.866 -40.383 1.00 86.62 217 ALA A CA 1
ATOM 1714 C C . ALA A 1 217 ? 8.298 -5.429 -41.160 1.00 86.62 217 ALA A C 1
ATOM 1716 O O . ALA A 1 217 ? 7.292 -5.751 -40.543 1.00 86.62 217 ALA A O 1
ATOM 1717 N N . GLN A 1 218 ? 8.390 -5.562 -42.490 1.00 83.94 218 GLN A N 1
ATOM 1718 C CA . GLN A 1 218 ? 7.322 -6.109 -43.343 1.00 83.94 218 GLN A CA 1
ATOM 1719 C C . GLN A 1 218 ? 7.108 -7.614 -43.160 1.00 83.94 218 GLN A C 1
ATOM 1721 O O . GLN A 1 218 ? 5.976 -8.084 -43.272 1.00 83.94 218 GLN A O 1
ATOM 1726 N N . GLU A 1 219 ? 8.179 -8.361 -42.896 1.00 82.81 219 GLU A N 1
ATOM 1727 C CA . GLU A 1 219 ? 8.104 -9.812 -42.711 1.00 82.81 219 GLU A CA 1
ATOM 1728 C C . GLU A 1 219 ? 7.550 -10.197 -41.331 1.00 82.81 219 GLU A C 1
ATOM 1730 O O . GLU A 1 219 ? 7.116 -11.323 -41.134 1.00 82.81 219 GLU A O 1
ATOM 1735 N N . ASN A 1 220 ? 7.512 -9.263 -40.377 1.00 75.31 220 ASN A N 1
ATOM 1736 C CA . ASN A 1 220 ? 7.020 -9.503 -39.020 1.00 75.31 220 ASN A CA 1
ATOM 1737 C C . ASN A 1 220 ? 5.575 -9.002 -38.800 1.00 75.31 220 ASN A C 1
ATOM 1739 O O . ASN A 1 220 ? 5.234 -8.537 -37.711 1.00 75.31 220 ASN A O 1
ATOM 1743 N N . ILE A 1 221 ? 4.729 -9.024 -39.841 1.00 76.38 221 ILE A N 1
ATOM 1744 C CA . ILE A 1 221 ? 3.334 -8.550 -39.772 1.00 76.38 221 ILE A CA 1
ATOM 1745 C C . ILE A 1 221 ? 2.349 -9.677 -40.107 1.00 76.38 221 ILE A C 1
ATOM 1747 O O . ILE A 1 221 ? 2.195 -10.077 -41.261 1.00 76.38 221 ILE A O 1
ATOM 1751 N N . ASN A 1 222 ? 1.570 -10.100 -39.110 1.00 69.69 222 ASN A N 1
ATOM 1752 C CA . ASN A 1 222 ? 0.440 -11.013 -39.290 1.00 69.69 222 ASN A CA 1
ATOM 1753 C C . ASN A 1 222 ? -0.812 -10.250 -39.772 1.00 69.69 222 ASN A C 1
ATOM 1755 O O . ASN A 1 222 ? -1.614 -9.769 -38.970 1.00 69.69 222 ASN A O 1
ATOM 1759 N N . LEU A 1 223 ? -0.984 -10.125 -41.094 1.00 73.25 223 LEU A N 1
ATOM 1760 C CA . LEU A 1 223 ? -2.149 -9.492 -41.726 1.00 73.25 223 LEU A CA 1
ATOM 1761 C C . LEU A 1 223 ? -3.277 -10.513 -41.966 1.00 73.25 223 LEU A C 1
ATOM 1763 O O . LEU A 1 223 ? -3.068 -11.610 -42.490 1.00 73.25 223 LEU A O 1
ATOM 1767 N N . ALA A 1 224 ? -4.510 -10.139 -41.617 1.00 72.50 224 ALA A N 1
ATOM 1768 C CA . ALA A 1 224 ? -5.693 -10.922 -41.966 1.00 72.50 224 ALA A CA 1
ATOM 1769 C C . ALA A 1 224 ? -6.010 -10.742 -43.462 1.00 72.50 224 ALA A C 1
ATOM 1771 O O . ALA A 1 224 ? -6.243 -9.630 -43.927 1.00 72.50 224 ALA A O 1
ATOM 1772 N N . GLY A 1 225 ? -6.045 -11.845 -44.209 1.00 78.69 225 GLY A N 1
ATOM 1773 C CA . GLY A 1 225 ? -6.396 -11.897 -45.632 1.00 78.69 225 GLY A CA 1
ATOM 1774 C C . GLY A 1 225 ? -7.906 -11.896 -45.906 1.00 78.69 225 GLY A C 1
ATOM 1775 O O . GLY A 1 225 ? -8.311 -11.998 -47.061 1.00 78.69 225 GLY A O 1
ATOM 1776 N N . GLY A 1 226 ? -8.734 -11.773 -44.863 1.00 81.19 226 GLY A N 1
ATOM 1777 C CA . GLY A 1 226 ? -10.195 -11.753 -44.944 1.00 81.19 226 GLY A CA 1
ATOM 1778 C C . GLY A 1 226 ? -10.838 -13.139 -44.858 1.00 81.19 226 GLY A C 1
ATOM 1779 O O . GLY A 1 226 ? -10.172 -14.151 -44.636 1.00 81.19 226 GLY A O 1
ATOM 1780 N N . ASN A 1 227 ? -12.161 -13.177 -45.020 1.00 84.69 227 ASN A N 1
ATOM 1781 C CA . ASN A 1 227 ? -12.938 -14.411 -44.964 1.00 84.69 227 ASN A CA 1
ATOM 1782 C C . ASN A 1 227 ? -13.292 -14.881 -46.378 1.00 84.69 227 ASN A C 1
ATOM 1784 O O . ASN A 1 227 ? -13.897 -14.144 -47.157 1.00 84.69 227 ASN A O 1
ATOM 1788 N N . LEU A 1 228 ? -12.956 -16.127 -46.690 1.00 85.31 228 LEU A N 1
ATOM 1789 C CA . LEU A 1 228 ? -13.355 -16.827 -47.900 1.00 85.31 228 LEU A CA 1
ATOM 1790 C C . LEU A 1 228 ? -14.552 -17.725 -47.574 1.00 85.31 228 LEU A C 1
ATOM 1792 O O . LEU A 1 228 ? -14.424 -18.697 -46.834 1.00 85.31 228 LEU A O 1
ATOM 1796 N N . LYS A 1 229 ? -15.730 -17.411 -48.117 1.00 86.00 229 LYS A N 1
ATOM 1797 C CA . LYS A 1 229 ? -16.916 -18.266 -47.972 1.00 86.00 229 LYS A CA 1
ATOM 1798 C C . LYS A 1 229 ? -16.977 -19.281 -49.103 1.00 86.00 229 LYS A C 1
ATOM 1800 O O . LYS A 1 229 ? -17.040 -18.895 -50.267 1.00 86.00 229 LYS A O 1
ATOM 1805 N N . GLU A 1 230 ? -17.038 -20.558 -48.750 1.00 88.12 230 GLU A N 1
ATOM 1806 C CA . GLU A 1 230 ? -17.298 -21.653 -49.679 1.00 88.12 230 GLU A CA 1
ATOM 1807 C C . GLU A 1 230 ? -18.503 -22.463 -49.171 1.00 88.12 230 GLU A C 1
ATOM 1809 O O . GLU A 1 230 ? -18.458 -23.140 -48.143 1.00 88.12 230 GLU A O 1
ATOM 1814 N N . GLY A 1 231 ? -19.641 -22.333 -49.861 1.00 88.31 231 GLY A N 1
ATOM 1815 C CA . GLY A 1 231 ? -20.906 -22.937 -49.435 1.00 88.31 231 GLY A CA 1
ATOM 1816 C C . GLY A 1 231 ? -21.420 -22.361 -48.108 1.00 88.31 231 GLY A C 1
ATOM 1817 O O . GLY A 1 231 ? -21.717 -21.171 -48.022 1.00 88.31 231 GLY A O 1
ATOM 1818 N N . GLN A 1 232 ? -21.557 -23.218 -47.087 1.00 86.56 232 GLN A N 1
ATOM 1819 C CA . GLN A 1 232 ? -21.924 -22.821 -45.716 1.00 86.56 232 GLN A CA 1
ATOM 1820 C C . GLN A 1 232 ? -20.714 -22.683 -44.775 1.00 86.56 232 GLN A C 1
ATOM 1822 O O . GLN A 1 232 ? -20.898 -22.404 -43.591 1.00 86.56 232 GLN A O 1
ATOM 1827 N N . THR A 1 233 ? -19.489 -22.876 -45.268 1.00 81.50 233 THR A N 1
ATOM 1828 C CA . THR A 1 233 ? -18.269 -22.786 -44.460 1.00 81.50 233 THR A CA 1
ATOM 1829 C C . THR A 1 233 ? -17.525 -21.493 -44.779 1.00 81.50 233 THR A C 1
ATOM 1831 O O . THR A 1 233 ? -17.344 -21.122 -45.937 1.00 81.50 233 THR A O 1
ATOM 1834 N N . GLU A 1 234 ? -17.108 -20.781 -43.737 1.00 87.75 234 GLU A N 1
ATOM 1835 C CA . GLU A 1 234 ? -16.339 -19.543 -43.839 1.00 87.75 234 GLU A CA 1
ATOM 1836 C C . GLU A 1 234 ? -14.907 -19.812 -43.370 1.00 87.75 234 GLU A C 1
ATOM 1838 O O . GLU A 1 234 ? -14.671 -20.137 -42.207 1.00 87.75 234 GLU A O 1
ATOM 1843 N N . TYR A 1 235 ? -13.953 -19.718 -44.292 1.00 87.44 235 TYR A N 1
ATOM 1844 C CA . TYR A 1 235 ? -12.529 -19.888 -44.040 1.00 87.44 235 TYR A CA 1
ATOM 1845 C C . TYR A 1 235 ? -11.886 -18.522 -43.800 1.00 87.44 235 TYR A C 1
ATOM 1847 O O . TYR A 1 235 ? -11.849 -17.684 -44.697 1.00 87.44 235 TYR A O 1
ATOM 1855 N N . LEU A 1 236 ? -11.343 -18.289 -42.606 1.00 83.94 236 LEU A N 1
ATOM 1856 C CA . LEU A 1 236 ? -10.507 -17.116 -42.342 1.00 83.94 236 LEU A CA 1
ATOM 1857 C C . LEU A 1 236 ? -9.117 -17.352 -42.944 1.00 83.94 236 LEU A C 1
ATOM 1859 O O . LEU A 1 236 ? -8.385 -18.239 -42.501 1.00 83.94 236 LEU A O 1
ATOM 1863 N N . VAL A 1 237 ? -8.741 -16.546 -43.933 1.00 84.25 237 VAL A N 1
ATOM 1864 C CA . VAL A 1 237 ? -7.397 -16.565 -44.513 1.00 84.25 237 VAL A CA 1
ATOM 1865 C C . VAL A 1 237 ? -6.549 -15.536 -43.773 1.00 84.25 237 VAL A C 1
ATOM 1867 O O . VAL A 1 237 ? -6.934 -14.377 -43.646 1.00 84.25 237 VAL A O 1
ATOM 1870 N N . ARG A 1 238 ? -5.382 -15.942 -43.272 1.00 80.25 238 ARG A N 1
ATOM 1871 C CA . ARG A 1 238 ? -4.394 -15.057 -42.634 1.00 80.25 238 ARG A CA 1
ATOM 1872 C C . ARG A 1 238 ? -3.000 -15.383 -43.145 1.00 80.25 238 ARG A C 1
ATOM 1874 O O . ARG A 1 238 ? -2.714 -16.554 -43.401 1.00 80.25 238 ARG A O 1
ATOM 1881 N N . THR A 1 239 ? -2.144 -14.376 -43.273 1.00 72.31 239 THR A N 1
ATOM 1882 C CA . THR A 1 239 ? -0.713 -14.610 -43.483 1.00 72.31 239 THR A CA 1
ATOM 1883 C C . THR A 1 239 ? -0.069 -14.966 -42.142 1.00 72.31 239 THR A C 1
ATOM 1885 O O . THR A 1 239 ? -0.455 -14.432 -41.103 1.00 72.31 239 THR A O 1
ATOM 1888 N N . LEU A 1 240 ? 0.857 -15.925 -42.155 1.00 69.31 240 LEU A N 1
ATOM 1889 C CA . LEU A 1 240 ? 1.681 -16.301 -41.004 1.00 69.31 240 LEU A CA 1
ATOM 1890 C C . LEU A 1 240 ? 3.084 -15.766 -41.284 1.00 69.31 240 LEU A C 1
ATOM 1892 O O . LEU A 1 240 ? 3.939 -16.511 -41.756 1.00 69.31 240 LEU A O 1
ATOM 1896 N N . ASN A 1 241 ? 3.269 -14.466 -41.080 1.00 72.88 241 ASN A N 1
ATOM 1897 C CA . ASN A 1 241 ? 4.540 -13.797 -41.321 1.00 72.88 241 ASN A CA 1
ATOM 1898 C C . ASN A 1 241 ? 5.108 -13.415 -39.948 1.00 72.88 241 ASN A C 1
ATOM 1900 O O . ASN A 1 241 ? 4.787 -12.365 -39.390 1.00 72.88 241 ASN A O 1
ATOM 1904 N N . GLU A 1 242 ? 5.869 -14.348 -39.376 1.00 81.69 242 GLU A N 1
ATOM 1905 C CA . GLU A 1 242 ? 6.599 -14.210 -38.116 1.00 81.69 242 GLU A CA 1
ATOM 1906 C C . GLU A 1 242 ? 7.902 -15.013 -38.217 1.00 81.69 242 GLU A C 1
ATOM 1908 O O . GLU A 1 242 ? 7.914 -16.110 -38.785 1.00 81.69 242 GLU A O 1
ATOM 1913 N N . PHE A 1 243 ? 8.992 -14.491 -37.659 1.00 86.12 243 PHE A N 1
ATOM 1914 C CA . PHE A 1 243 ? 10.257 -15.221 -37.612 1.00 86.12 243 PHE A CA 1
ATOM 1915 C C . PHE A 1 243 ? 10.227 -16.258 -36.493 1.00 86.12 243 PHE A C 1
ATOM 1917 O O . PHE A 1 243 ? 10.035 -15.922 -35.326 1.00 86.12 243 PHE A O 1
ATOM 1924 N N . ARG A 1 244 ? 10.471 -17.524 -36.828 1.00 84.75 244 ARG A N 1
ATOM 1925 C CA . ARG A 1 244 ? 10.504 -18.618 -35.842 1.00 84.75 244 ARG A CA 1
ATOM 1926 C C . ARG A 1 244 ? 11.901 -18.921 -35.332 1.00 84.75 244 ARG A C 1
ATOM 1928 O O . ARG A 1 244 ? 12.066 -19.517 -34.271 1.00 84.75 244 ARG A O 1
ATOM 1935 N N . ASN A 1 245 ? 12.911 -18.594 -36.125 1.00 87.75 245 ASN A N 1
ATOM 1936 C CA . ASN A 1 245 ? 14.304 -18.898 -35.841 1.00 87.75 245 ASN A CA 1
ATOM 1937 C C . ASN A 1 245 ? 15.226 -17.872 -36.513 1.00 87.75 245 ASN A C 1
ATOM 1939 O O . ASN A 1 245 ? 14.837 -17.183 -37.454 1.00 87.75 245 ASN A O 1
ATOM 1943 N N . GLU A 1 246 ? 16.473 -17.805 -36.050 1.00 89.88 246 GLU A N 1
ATOM 1944 C CA . GLU A 1 246 ? 17.494 -16.917 -36.624 1.00 89.88 246 GLU A CA 1
ATOM 1945 C C . GLU A 1 246 ? 17.769 -17.215 -38.100 1.00 89.88 246 GLU A C 1
ATOM 1947 O O . GLU A 1 246 ? 17.994 -16.291 -38.874 1.00 89.88 246 GLU A O 1
ATOM 1952 N N . ASN A 1 247 ? 17.677 -18.480 -38.525 1.00 90.94 247 ASN A N 1
ATOM 1953 C CA . ASN A 1 247 ? 17.944 -18.863 -39.913 1.00 90.94 247 ASN A CA 1
ATOM 1954 C C . ASN A 1 247 ? 16.939 -18.241 -40.899 1.00 90.94 247 ASN A C 1
ATOM 1956 O O . ASN A 1 247 ? 17.295 -17.956 -42.043 1.00 90.94 247 ASN A O 1
ATOM 1960 N N . GLU A 1 248 ? 15.682 -18.050 -40.497 1.00 89.50 248 GLU A N 1
ATOM 1961 C CA . GLU A 1 248 ? 14.669 -17.358 -41.303 1.00 89.50 248 GLU A CA 1
ATOM 1962 C C . GLU A 1 248 ? 15.020 -15.878 -41.460 1.00 89.50 248 GLU A C 1
ATOM 1964 O O . GLU A 1 248 ? 14.922 -15.342 -42.563 1.00 89.50 248 GLU A O 1
ATOM 1969 N N . ILE A 1 249 ? 15.526 -15.255 -40.394 1.00 90.81 249 ILE A N 1
ATOM 1970 C CA . ILE A 1 249 ? 16.008 -13.871 -40.413 1.00 90.81 249 ILE A CA 1
ATOM 1971 C C . ILE A 1 249 ? 17.235 -13.770 -41.334 1.00 90.81 249 ILE A C 1
ATOM 1973 O O . ILE A 1 249 ? 17.265 -12.937 -42.235 1.00 90.81 249 ILE A O 1
ATOM 1977 N N . GLU A 1 250 ? 18.210 -14.673 -41.206 1.00 91.94 250 GLU A N 1
ATOM 1978 C CA . GLU A 1 250 ? 19.411 -14.716 -42.056 1.00 91.94 250 GLU A CA 1
ATOM 1979 C C . GLU A 1 250 ? 19.106 -14.896 -43.549 1.00 91.94 250 GLU A C 1
ATOM 1981 O O . GLU A 1 250 ? 19.798 -14.347 -44.413 1.00 91.94 250 GLU A O 1
ATOM 1986 N N . ASN A 1 251 ? 18.090 -15.698 -43.877 1.00 91.56 251 ASN A N 1
ATOM 1987 C CA . ASN A 1 251 ? 17.704 -15.973 -45.259 1.00 91.56 251 ASN A CA 1
ATOM 1988 C C . ASN A 1 251 ? 16.674 -14.986 -45.816 1.00 91.56 251 ASN A C 1
ATOM 1990 O O . ASN A 1 251 ? 16.285 -15.135 -46.978 1.00 91.56 251 ASN A O 1
ATOM 1994 N N . LEU A 1 252 ? 16.279 -13.975 -45.039 1.00 91.06 252 LEU A N 1
ATOM 1995 C CA . LEU A 1 252 ? 15.378 -12.925 -45.486 1.00 91.06 252 LEU A CA 1
ATOM 1996 C C . LEU A 1 252 ? 15.945 -12.221 -46.719 1.00 91.06 252 LEU A C 1
ATOM 1998 O O . LEU A 1 252 ? 17.081 -11.746 -46.714 1.00 91.06 252 LEU A O 1
ATOM 2002 N N . VAL A 1 253 ? 15.135 -12.128 -47.773 1.00 91.06 253 VAL A N 1
ATOM 2003 C CA . VAL A 1 253 ? 15.505 -11.426 -49.005 1.00 91.06 253 VAL A CA 1
ATOM 2004 C C . VAL A 1 253 ? 15.280 -9.929 -48.825 1.00 91.06 253 VAL A C 1
ATOM 2006 O O . VAL A 1 253 ? 14.140 -9.455 -48.739 1.00 91.06 253 VAL A O 1
ATOM 2009 N N . ILE A 1 254 ? 16.382 -9.185 -48.807 1.00 90.25 254 ILE A N 1
ATOM 2010 C CA . ILE A 1 254 ? 16.390 -7.739 -48.571 1.00 90.25 254 ILE A CA 1
ATOM 2011 C C . ILE A 1 254 ? 16.236 -6.971 -49.874 1.00 90.25 254 ILE A C 1
ATOM 2013 O O . ILE A 1 254 ? 15.513 -5.986 -49.922 1.00 90.25 254 ILE A O 1
ATOM 2017 N N . GLY A 1 255 ? 16.856 -7.455 -50.946 1.00 86.75 255 GLY A N 1
ATOM 2018 C CA . GLY A 1 255 ? 16.783 -6.814 -52.250 1.00 86.75 255 GLY A CA 1
ATOM 2019 C C . GLY A 1 255 ? 17.099 -7.784 -53.376 1.00 86.75 255 GLY A C 1
ATOM 2020 O O . GLY A 1 255 ? 17.562 -8.902 -53.152 1.00 86.75 255 GLY A O 1
ATOM 2021 N N . ARG A 1 256 ? 16.851 -7.352 -54.612 1.00 85.94 256 ARG A N 1
ATOM 2022 C CA . ARG A 1 256 ? 17.177 -8.114 -55.821 1.00 85.94 256 ARG A CA 1
ATOM 2023 C C . ARG A 1 256 ? 17.988 -7.241 -56.762 1.00 85.94 256 ARG A C 1
ATOM 2025 O O . ARG A 1 256 ? 17.543 -6.158 -57.138 1.00 85.94 256 ARG A O 1
ATOM 2032 N N . ARG A 1 257 ? 19.151 -7.724 -57.200 1.00 81.44 257 ARG A N 1
ATOM 2033 C CA . ARG A 1 257 ? 20.020 -7.000 -58.140 1.00 81.44 257 ARG A CA 1
ATOM 2034 C C . ARG A 1 257 ? 20.397 -7.903 -59.303 1.00 81.44 257 ARG A C 1
ATOM 2036 O O . ARG A 1 257 ? 20.839 -9.025 -59.099 1.00 81.44 257 ARG A O 1
ATOM 2043 N N . GLN A 1 258 ? 20.174 -7.429 -60.533 1.00 80.94 258 GLN A N 1
ATOM 2044 C CA . GLN A 1 258 ? 20.436 -8.192 -61.768 1.00 80.94 258 GLN A CA 1
ATOM 2045 C C . GLN A 1 258 ? 19.806 -9.607 -61.781 1.00 80.94 258 GLN A C 1
ATOM 2047 O O . GLN A 1 258 ? 20.340 -10.526 -62.390 1.00 80.94 258 GLN A O 1
ATOM 2052 N N . GLY A 1 259 ? 18.664 -9.788 -61.104 1.00 81.94 259 GLY A N 1
ATOM 2053 C CA . GLY A 1 259 ? 17.963 -11.075 -61.015 1.00 81.94 259 GLY A CA 1
ATOM 2054 C C . GLY A 1 259 ? 18.443 -12.019 -59.906 1.00 81.94 259 GLY A C 1
ATOM 2055 O O . GLY A 1 259 ? 17.871 -13.095 -59.770 1.00 81.94 259 GLY A O 1
ATOM 2056 N N . VAL A 1 260 ? 19.434 -11.626 -59.098 1.00 87.44 260 VAL A N 1
ATOM 2057 C CA . VAL A 1 260 ? 19.912 -12.394 -57.936 1.00 87.44 260 VAL A CA 1
ATOM 2058 C C . VAL A 1 260 ? 19.321 -11.818 -56.651 1.00 87.44 260 VAL A C 1
ATOM 2060 O O . VAL A 1 260 ? 19.344 -10.601 -56.443 1.00 87.44 260 VAL A O 1
ATOM 2063 N N . ASP A 1 261 ? 18.787 -12.696 -55.803 1.00 91.00 261 ASP A N 1
ATOM 2064 C CA . ASP A 1 261 ? 18.265 -12.348 -54.480 1.00 91.00 261 ASP A CA 1
ATOM 2065 C C . ASP A 1 261 ? 19.419 -12.152 -53.496 1.00 91.00 261 ASP A C 1
ATOM 2067 O O . ASP A 1 261 ? 20.237 -13.053 -53.311 1.00 91.00 261 ASP A O 1
ATOM 2071 N N . ILE A 1 262 ? 19.460 -10.983 -52.863 1.00 90.81 262 ILE A N 1
ATOM 2072 C CA . ILE A 1 262 ? 20.417 -10.637 -51.814 1.00 90.81 262 ILE A CA 1
ATOM 2073 C C . ILE A 1 262 ? 19.743 -10.901 -50.471 1.00 90.81 262 ILE A C 1
ATOM 2075 O O . ILE A 1 262 ? 18.677 -10.345 -50.179 1.00 90.81 262 ILE A O 1
ATOM 2079 N N . ARG A 1 263 ? 20.356 -11.760 -49.662 1.00 92.31 263 ARG A N 1
ATOM 2080 C CA . ARG A 1 263 ? 19.841 -12.160 -48.352 1.00 92.31 263 ARG A CA 1
ATOM 2081 C C . ARG A 1 263 ? 20.502 -11.365 -47.237 1.00 92.31 263 ARG A C 1
ATOM 2083 O O . ARG A 1 263 ? 21.590 -10.823 -47.415 1.00 92.31 263 ARG A O 1
ATOM 2090 N N . LEU A 1 264 ? 19.879 -11.342 -46.063 1.00 91.94 264 LEU A N 1
ATOM 2091 C CA . LEU A 1 264 ? 20.435 -10.664 -44.892 1.00 91.94 264 LEU A CA 1
ATOM 2092 C C . LEU A 1 264 ? 21.831 -11.181 -44.521 1.00 91.94 264 LEU A C 1
ATOM 2094 O O . LEU A 1 264 ? 22.719 -10.380 -44.246 1.00 91.94 264 LEU A O 1
ATOM 2098 N N . LYS A 1 265 ? 22.064 -12.492 -44.619 1.00 93.38 265 LYS A N 1
ATOM 2099 C CA . LYS A 1 265 ? 23.389 -13.095 -44.396 1.00 93.38 265 LYS A CA 1
ATOM 2100 C C . LYS A 1 265 ? 24.490 -12.609 -45.349 1.00 93.38 265 LYS A C 1
ATOM 2102 O O . LYS A 1 265 ? 25.668 -12.771 -45.050 1.00 93.38 265 LYS A O 1
ATOM 2107 N N . ASP A 1 266 ? 24.125 -12.051 -46.507 1.00 90.88 266 ASP A N 1
ATOM 2108 C CA . ASP A 1 266 ? 25.092 -11.531 -47.483 1.00 90.88 266 ASP A CA 1
ATOM 2109 C C . ASP A 1 266 ? 25.574 -10.116 -47.105 1.00 90.88 266 ASP A C 1
ATOM 2111 O O . ASP A 1 266 ? 26.576 -9.639 -47.641 1.00 90.88 266 ASP A O 1
ATOM 2115 N N . VAL A 1 267 ? 24.859 -9.443 -46.192 1.00 90.69 267 VAL A N 1
ATOM 2116 C CA . VAL A 1 267 ? 25.106 -8.055 -45.764 1.00 90.69 267 VAL A CA 1
ATOM 2117 C C . VAL A 1 267 ? 25.343 -7.903 -44.260 1.00 90.69 267 VAL A C 1
ATOM 2119 O O . VAL A 1 267 ? 25.650 -6.799 -43.811 1.00 90.69 267 VAL A O 1
ATOM 2122 N N . GLY A 1 268 ? 25.204 -8.966 -43.470 1.00 91.25 268 GLY A N 1
ATOM 2123 C CA . GLY A 1 268 ? 25.347 -8.915 -42.019 1.00 91.25 268 GLY A CA 1
ATOM 2124 C C . GLY A 1 268 ? 25.266 -10.281 -41.345 1.00 91.25 268 GLY A C 1
ATOM 2125 O O . GLY A 1 268 ? 25.058 -11.305 -41.993 1.00 91.25 268 GLY A O 1
ATOM 2126 N N . THR A 1 269 ? 25.431 -10.285 -40.026 1.00 93.94 269 THR A N 1
ATOM 2127 C CA . THR A 1 269 ? 25.338 -11.473 -39.171 1.00 93.94 269 THR A CA 1
ATOM 2128 C C . THR A 1 269 ? 24.174 -11.340 -38.203 1.00 93.94 269 THR A C 1
ATOM 2130 O O . THR A 1 269 ? 23.996 -10.296 -37.577 1.00 93.94 269 THR A O 1
ATOM 2133 N N . VAL A 1 270 ? 23.389 -12.404 -38.064 1.00 94.12 270 VAL A N 1
ATOM 2134 C CA . VAL A 1 270 ? 22.299 -12.487 -37.089 1.00 94.12 270 VAL A CA 1
ATOM 2135 C C . VAL A 1 270 ? 22.792 -13.345 -35.937 1.00 94.12 270 VAL A C 1
ATOM 2137 O O . VAL A 1 270 ? 23.271 -14.452 -36.153 1.00 94.12 270 VAL A O 1
ATOM 2140 N N . THR A 1 271 ? 22.724 -12.827 -34.717 1.00 92.50 271 THR A N 1
ATOM 2141 C CA . THR A 1 271 ? 23.144 -13.570 -33.527 1.00 92.50 271 THR A CA 1
ATOM 2142 C C . THR A 1 271 ? 22.104 -13.442 -32.431 1.00 92.50 271 THR A C 1
ATOM 2144 O O . THR A 1 271 ? 21.627 -12.347 -32.129 1.00 92.50 271 THR A O 1
ATOM 2147 N N . ARG A 1 272 ? 21.761 -14.562 -31.797 1.00 89.50 272 ARG A N 1
ATOM 2148 C CA . ARG A 1 272 ? 21.050 -14.550 -30.519 1.00 89.50 272 ARG A CA 1
ATOM 2149 C C . ARG A 1 272 ? 21.992 -14.127 -29.403 1.00 89.50 272 ARG A C 1
ATOM 2151 O O . ARG A 1 272 ? 22.972 -14.803 -29.096 1.00 89.50 272 ARG A O 1
ATOM 2158 N N . THR A 1 273 ? 21.681 -12.995 -28.798 1.00 91.06 273 THR A N 1
ATOM 2159 C CA . THR A 1 273 ? 22.452 -12.383 -27.722 1.00 91.06 273 THR A CA 1
ATOM 2160 C C . THR A 1 273 ? 21.511 -11.913 -26.614 1.00 91.06 273 THR A C 1
ATOM 2162 O O . THR A 1 273 ? 20.368 -12.358 -26.517 1.00 91.06 273 THR A O 1
ATOM 2165 N N . ASN A 1 274 ? 22.017 -11.073 -25.721 1.00 89.06 274 ASN A N 1
ATOM 2166 C CA . ASN A 1 274 ? 21.236 -10.422 -24.687 1.00 89.06 274 ASN A CA 1
ATOM 2167 C C . ASN A 1 274 ? 21.170 -8.916 -24.915 1.00 89.06 274 ASN A C 1
ATOM 2169 O O . ASN A 1 274 ? 22.122 -8.297 -25.407 1.00 89.06 274 ASN A O 1
ATOM 2173 N N . LYS A 1 275 ? 20.038 -8.348 -24.508 1.00 88.38 275 LYS A N 1
ATOM 2174 C CA . LYS A 1 275 ? 19.844 -6.906 -24.440 1.00 88.38 275 LYS A CA 1
ATOM 2175 C C . LYS A 1 275 ? 20.829 -6.292 -23.445 1.00 88.38 275 LYS A C 1
ATOM 2177 O O . LYS A 1 275 ? 21.178 -6.905 -22.431 1.00 88.38 275 LYS A O 1
ATOM 2182 N N . GLU A 1 276 ? 21.269 -5.069 -23.724 1.00 86.00 276 GLU A N 1
ATOM 2183 C CA . GLU A 1 276 ? 22.107 -4.321 -22.791 1.00 86.00 276 GLU A CA 1
ATOM 2184 C C . GLU A 1 276 ? 21.390 -4.137 -21.443 1.00 86.00 276 GLU A C 1
ATOM 2186 O O . GLU A 1 276 ? 20.206 -3.802 -21.375 1.00 86.00 276 GLU A O 1
ATOM 2191 N N . ARG A 1 277 ? 22.104 -4.414 -20.348 1.00 84.44 277 ARG A N 1
ATOM 2192 C CA . ARG A 1 277 ? 21.515 -4.428 -19.007 1.00 84.44 277 ARG A CA 1
ATOM 2193 C C . ARG A 1 277 ? 21.419 -3.017 -18.446 1.00 84.44 277 ARG A C 1
ATOM 2195 O O . ARG A 1 277 ? 22.437 -2.403 -18.146 1.00 84.44 277 ARG A O 1
ATOM 2202 N N . GLU A 1 278 ? 20.200 -2.576 -18.172 1.00 80.50 278 GLU A N 1
ATOM 2203 C CA . GLU A 1 278 ? 19.951 -1.335 -17.430 1.00 80.50 278 GLU A CA 1
ATOM 2204 C C . GLU A 1 278 ? 20.105 -1.525 -15.910 1.00 80.50 278 GLU A C 1
ATOM 2206 O O . GLU A 1 278 ? 20.502 -0.607 -15.194 1.00 80.50 278 GLU A O 1
ATOM 2211 N N . VAL A 1 279 ? 19.805 -2.729 -15.404 1.00 87.25 279 VAL A N 1
ATOM 2212 C CA . VAL A 1 279 ? 19.785 -3.049 -13.968 1.00 87.25 279 VAL A CA 1
ATOM 2213 C C . VAL A 1 279 ? 20.482 -4.383 -13.707 1.00 87.25 279 VAL A C 1
ATOM 2215 O O . VAL A 1 279 ? 20.235 -5.374 -14.393 1.00 87.25 279 VAL A O 1
ATOM 2218 N N . ILE A 1 280 ? 21.327 -4.423 -12.671 1.00 90.81 280 ILE A N 1
ATOM 2219 C CA . ILE A 1 280 ? 21.958 -5.650 -12.170 1.00 90.81 280 ILE A CA 1
ATOM 2220 C C . ILE A 1 280 ? 21.467 -5.909 -10.747 1.00 90.81 280 ILE A C 1
ATOM 2222 O O . ILE A 1 280 ? 21.726 -5.120 -9.840 1.00 90.81 280 ILE A O 1
ATOM 2226 N N . THR A 1 281 ? 20.803 -7.042 -10.545 1.00 91.69 281 THR A N 1
ATOM 2227 C CA . THR A 1 281 ? 20.322 -7.511 -9.241 1.00 91.69 281 THR A CA 1
ATOM 2228 C C . THR A 1 281 ? 21.281 -8.543 -8.660 1.00 91.69 281 THR A C 1
ATOM 2230 O O . THR A 1 281 ? 21.810 -9.396 -9.378 1.00 91.69 281 THR A O 1
ATOM 2233 N N . ARG A 1 282 ? 21.535 -8.454 -7.349 1.00 91.00 282 ARG A N 1
ATOM 2234 C CA . ARG A 1 282 ? 22.382 -9.408 -6.625 1.00 91.00 282 ARG A CA 1
ATOM 2235 C C . ARG A 1 282 ? 21.712 -9.858 -5.339 1.00 91.00 282 ARG A C 1
ATOM 2237 O O . ARG A 1 282 ? 21.341 -9.024 -4.521 1.00 91.00 282 ARG A O 1
ATOM 2244 N N . VAL A 1 283 ? 21.649 -11.167 -5.133 1.00 87.75 283 VAL A N 1
ATOM 2245 C CA . VAL A 1 283 ? 21.158 -11.800 -3.904 1.00 87.75 283 VAL A CA 1
ATOM 2246 C C . VAL A 1 283 ? 22.329 -12.535 -3.263 1.00 87.75 283 VAL A C 1
ATOM 2248 O O . VAL A 1 283 ? 23.018 -13.319 -3.917 1.00 87.75 283 VAL A O 1
ATOM 2251 N N . ASN A 1 284 ? 22.618 -12.226 -1.996 1.00 85.00 284 ASN A N 1
ATOM 2252 C CA . ASN A 1 284 ? 23.758 -12.782 -1.254 1.00 85.00 284 ASN A CA 1
ATOM 2253 C C . ASN A 1 284 ? 25.110 -12.648 -1.995 1.00 85.00 284 ASN A C 1
ATOM 2255 O O . ASN A 1 284 ? 25.963 -13.533 -1.947 1.00 85.00 284 ASN A O 1
ATOM 2259 N N . GLY A 1 285 ? 25.298 -11.538 -2.719 1.00 86.25 285 GLY A N 1
ATOM 2260 C CA . GLY A 1 285 ? 26.525 -11.235 -3.466 1.00 86.25 285 GLY A CA 1
ATOM 2261 C C . GLY A 1 285 ? 26.661 -11.923 -4.831 1.00 86.25 285 GLY A C 1
ATOM 2262 O O . GLY A 1 285 ? 27.629 -11.647 -5.537 1.00 86.25 285 GLY A O 1
ATOM 2263 N N . LYS A 1 286 ? 25.708 -12.769 -5.242 1.00 89.75 286 LYS A N 1
ATOM 2264 C CA . LYS A 1 286 ? 25.679 -13.404 -6.571 1.00 89.75 286 LYS A CA 1
ATOM 2265 C C . LYS A 1 286 ? 24.668 -12.707 -7.476 1.00 89.75 286 LYS A C 1
ATOM 2267 O O . LYS A 1 286 ? 23.619 -12.290 -6.996 1.00 89.75 286 LYS A O 1
ATOM 2272 N N . GLU A 1 287 ? 24.976 -12.580 -8.768 1.00 91.69 287 GLU A N 1
ATOM 2273 C CA . GLU A 1 287 ? 24.000 -12.072 -9.743 1.00 91.69 287 GLU A CA 1
ATOM 2274 C C . GLU A 1 287 ? 22.812 -13.031 -9.834 1.00 91.69 287 GLU A C 1
ATOM 2276 O O . GLU A 1 287 ? 22.979 -14.252 -9.860 1.00 91.69 287 GLU A O 1
ATOM 2281 N N . SER A 1 288 ? 21.621 -12.454 -9.817 1.00 92.94 288 SER A N 1
ATOM 2282 C CA . SER A 1 288 ? 20.361 -13.167 -9.638 1.00 92.94 288 SER A CA 1
ATOM 2283 C C . SER A 1 288 ? 19.249 -12.441 -10.382 1.00 92.94 288 SER A C 1
ATOM 2285 O O . SER A 1 288 ? 19.464 -11.344 -10.899 1.00 92.94 288 SER A O 1
ATOM 2287 N N . VAL A 1 289 ? 18.051 -13.013 -10.395 1.00 93.62 289 VAL A N 1
ATOM 2288 C CA . VAL A 1 289 ? 16.845 -12.366 -10.923 1.00 93.62 289 VAL A CA 1
ATOM 2289 C C . VAL A 1 289 ? 15.929 -11.993 -9.762 1.00 93.62 289 VAL A C 1
ATOM 2291 O O . VAL A 1 289 ? 15.726 -12.792 -8.851 1.00 93.62 289 VAL A O 1
ATOM 2294 N N . GLU A 1 290 ? 15.403 -10.774 -9.766 1.00 94.56 290 GLU A N 1
ATOM 2295 C CA . GLU A 1 290 ? 14.406 -10.316 -8.794 1.00 94.56 290 GLU A CA 1
ATOM 2296 C C . GLU A 1 290 ? 13.006 -10.400 -9.408 1.00 94.56 290 GLU A C 1
ATOM 2298 O O . GLU A 1 290 ? 12.803 -10.052 -10.569 1.00 94.56 290 GLU A O 1
ATOM 2303 N N . ILE A 1 291 ? 12.034 -10.857 -8.627 1.00 95.06 291 ILE A N 1
ATOM 2304 C CA . ILE A 1 291 ? 10.624 -10.922 -9.001 1.00 95.06 291 ILE A CA 1
ATOM 2305 C C . ILE A 1 291 ? 9.855 -10.041 -8.015 1.00 95.06 291 ILE A C 1
ATOM 2307 O O . ILE A 1 291 ? 9.810 -10.320 -6.816 1.00 95.06 291 ILE A O 1
ATOM 2311 N N . GLU A 1 292 ? 9.280 -8.960 -8.526 1.00 95.25 292 GLU A N 1
ATOM 2312 C CA . GLU A 1 292 ? 8.489 -7.971 -7.798 1.00 95.25 292 GLU A CA 1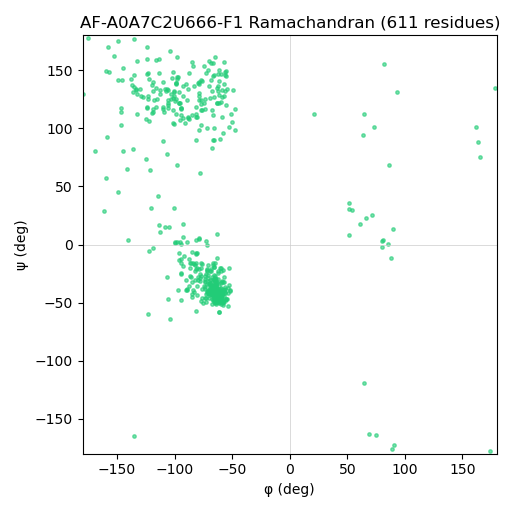
ATOM 2313 C C . GLU A 1 292 ? 6.998 -8.251 -8.024 1.00 95.25 292 GLU A C 1
ATOM 2315 O O . GLU A 1 292 ? 6.552 -8.358 -9.168 1.00 95.25 292 GLU A O 1
ATOM 2320 N N . ILE A 1 293 ? 6.220 -8.360 -6.948 1.00 94.62 293 ILE A N 1
ATOM 2321 C CA . ILE A 1 293 ? 4.779 -8.640 -7.008 1.00 94.62 293 ILE A CA 1
ATOM 2322 C C . ILE A 1 293 ? 4.002 -7.422 -6.520 1.00 94.62 293 ILE A C 1
ATOM 2324 O O . ILE A 1 293 ? 4.258 -6.911 -5.427 1.00 94.62 293 ILE A O 1
ATOM 2328 N N . TYR A 1 294 ? 3.025 -6.997 -7.314 1.00 91.25 294 TYR A N 1
ATOM 2329 C CA . TYR A 1 294 ? 2.150 -5.862 -7.035 1.00 91.25 294 TYR A CA 1
ATOM 2330 C C . TYR A 1 294 ? 0.734 -6.344 -6.731 1.00 91.25 294 TYR A C 1
ATOM 2332 O O . TYR A 1 294 ? 0.232 -7.265 -7.378 1.00 91.25 294 TYR A O 1
ATOM 2340 N N . LYS A 1 295 ? 0.090 -5.713 -5.746 1.00 88.38 295 LYS A N 1
ATOM 2341 C CA . LYS A 1 295 ? -1.291 -6.013 -5.351 1.00 88.38 295 LYS A CA 1
ATOM 2342 C C . LYS A 1 295 ? -2.297 -5.253 -6.210 1.00 88.38 295 LYS A C 1
ATOM 2344 O O . LYS A 1 295 ? -1.988 -4.182 -6.726 1.00 88.38 295 LYS A O 1
ATOM 2349 N N . GLU A 1 296 ? -3.517 -5.764 -6.287 1.00 86.19 296 GLU A N 1
ATOM 2350 C CA . GLU A 1 296 ? -4.665 -4.973 -6.737 1.00 86.19 296 GLU A CA 1
ATOM 2351 C C . GLU A 1 296 ? -5.048 -3.907 -5.693 1.00 86.19 296 GLU A C 1
ATOM 2353 O O . GLU A 1 296 ? -4.710 -4.016 -4.506 1.00 86.19 296 GLU A O 1
ATOM 2358 N N . ALA A 1 297 ? -5.736 -2.848 -6.133 1.00 75.44 297 ALA A N 1
ATOM 2359 C CA . ALA A 1 297 ? -6.054 -1.684 -5.300 1.00 75.44 297 ALA A CA 1
ATOM 2360 C C . ALA A 1 297 ? -6.784 -2.079 -4.002 1.00 75.44 297 ALA A C 1
ATOM 2362 O O . ALA A 1 297 ? -6.325 -1.722 -2.916 1.00 75.44 297 ALA A O 1
ATOM 2363 N N . ASP A 1 298 ? -7.801 -2.935 -4.109 1.00 74.94 298 ASP A N 1
ATOM 2364 C CA . ASP A 1 298 ? -8.669 -3.334 -2.991 1.00 74.94 298 ASP A CA 1
ATOM 2365 C C . ASP A 1 298 ? -8.237 -4.646 -2.310 1.00 74.94 298 ASP A C 1
ATOM 2367 O O . ASP A 1 298 ? -8.884 -5.131 -1.381 1.00 74.94 298 ASP A O 1
ATOM 2371 N N . ALA A 1 299 ? -7.135 -5.253 -2.759 1.00 80.50 299 ALA A N 1
ATOM 2372 C CA . ALA A 1 299 ? -6.703 -6.543 -2.243 1.00 80.50 299 ALA A CA 1
ATOM 2373 C C . ALA A 1 299 ? -5.996 -6.421 -0.884 1.00 80.50 299 ALA A C 1
ATOM 2375 O O . ALA A 1 299 ? -5.130 -5.563 -0.668 1.00 80.50 299 ALA A O 1
ATOM 2376 N N . ASN A 1 300 ? -6.319 -7.344 0.029 1.00 81.56 300 ASN A N 1
ATOM 2377 C CA . ASN A 1 300 ? -5.705 -7.412 1.351 1.00 81.56 300 ASN A CA 1
ATOM 2378 C C . ASN A 1 300 ? -4.291 -8.012 1.270 1.00 81.56 300 ASN A C 1
ATOM 2380 O O . ASN A 1 300 ? -4.113 -9.201 0.984 1.00 81.56 300 ASN A O 1
ATOM 2384 N N . ILE A 1 301 ? -3.288 -7.197 1.607 1.00 86.00 301 ILE A N 1
ATOM 2385 C CA . ILE A 1 301 ? -1.858 -7.525 1.496 1.00 86.00 301 ILE A CA 1
ATOM 2386 C C . ILE A 1 301 ? -1.505 -8.830 2.214 1.00 86.00 301 ILE A C 1
ATOM 2388 O O . ILE A 1 301 ? -0.752 -9.640 1.680 1.00 86.00 301 ILE A O 1
ATOM 2392 N N . VAL A 1 302 ? -2.046 -9.067 3.414 1.00 87.56 302 VAL A N 1
ATOM 2393 C CA . VAL A 1 302 ? -1.715 -10.260 4.210 1.00 87.56 302 VAL A CA 1
ATOM 2394 C C . VAL A 1 302 ? -2.251 -11.526 3.547 1.00 87.56 302 VAL A C 1
ATOM 2396 O O . VAL A 1 302 ? -1.555 -12.542 3.526 1.00 87.56 302 VAL A O 1
ATOM 2399 N N . THR A 1 303 ? -3.453 -11.461 2.972 1.00 87.69 303 THR A N 1
ATOM 2400 C CA . THR A 1 303 ? -4.067 -12.601 2.273 1.00 87.69 303 THR A CA 1
ATOM 2401 C C . THR A 1 303 ? -3.352 -12.922 0.963 1.00 87.69 303 THR A C 1
ATOM 2403 O O . THR A 1 303 ? -2.979 -14.075 0.746 1.00 87.69 303 THR A O 1
ATOM 2406 N N . VAL A 1 304 ? -3.057 -11.905 0.146 1.00 90.62 304 VAL A N 1
ATOM 2407 C CA . VAL A 1 304 ? -2.328 -12.064 -1.120 1.00 90.62 304 VAL A CA 1
ATOM 2408 C C . VAL A 1 304 ? -0.919 -12.578 -0.855 1.00 90.62 304 VAL A C 1
ATOM 2410 O O . VAL A 1 304 ? -0.474 -13.542 -1.476 1.00 90.62 304 VAL A O 1
ATOM 2413 N N . ALA A 1 305 ? -0.221 -12.003 0.127 1.00 91.44 305 ALA A N 1
ATOM 2414 C CA . ALA A 1 305 ? 1.122 -12.445 0.462 1.00 91.44 305 ALA A CA 1
ATOM 2415 C C . ALA A 1 305 ? 1.149 -13.892 0.970 1.00 91.44 305 ALA A C 1
ATOM 2417 O O . ALA A 1 305 ? 2.082 -14.631 0.656 1.00 91.44 305 ALA A O 1
ATOM 2418 N N . ALA A 1 306 ? 0.142 -14.315 1.741 1.00 90.38 306 ALA A N 1
ATOM 2419 C CA . ALA A 1 306 ? 0.001 -15.706 2.159 1.00 90.38 306 ALA A CA 1
ATOM 2420 C C . ALA A 1 306 ? -0.230 -16.635 0.957 1.00 90.38 306 ALA A C 1
ATOM 2422 O O . ALA A 1 306 ? 0.498 -17.613 0.819 1.00 90.38 306 ALA A O 1
ATOM 2423 N N . ALA A 1 307 ? -1.149 -16.289 0.049 1.00 91.12 307 ALA A N 1
ATOM 2424 C CA . ALA A 1 307 ? -1.434 -17.079 -1.150 1.00 91.12 307 ALA A CA 1
ATOM 2425 C C . ALA A 1 307 ? -0.199 -17.240 -2.054 1.00 91.12 307 ALA A C 1
ATOM 2427 O O . ALA A 1 307 ? 0.114 -18.345 -2.504 1.00 91.12 307 ALA A O 1
ATOM 2428 N N . VAL A 1 308 ? 0.553 -16.155 -2.263 1.00 92.38 308 VAL A N 1
ATOM 2429 C CA . VAL A 1 308 ? 1.808 -16.175 -3.023 1.00 92.38 308 VAL A CA 1
ATOM 2430 C C . VAL A 1 308 ? 2.861 -17.046 -2.329 1.00 92.38 308 VAL A C 1
ATOM 2432 O O . VAL A 1 308 ? 3.477 -17.901 -2.971 1.00 92.38 308 VAL A O 1
ATOM 2435 N N . LYS A 1 309 ? 3.056 -16.887 -1.012 1.00 91.31 309 LYS A N 1
ATOM 2436 C C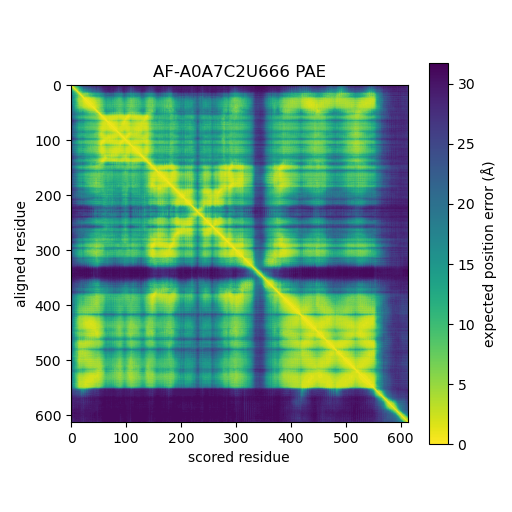A . LYS A 1 309 ? 4.003 -17.708 -0.238 1.00 91.31 309 LYS A CA 1
ATOM 2437 C C . LYS A 1 309 ? 3.641 -19.189 -0.276 1.00 91.31 309 LYS A C 1
ATOM 2439 O O . LYS A 1 309 ? 4.533 -20.012 -0.477 1.00 91.31 309 LYS A O 1
ATOM 2444 N N . ASP A 1 310 ? 2.363 -19.523 -0.148 1.00 89.69 310 ASP A N 1
ATOM 2445 C CA . ASP A 1 310 ? 1.875 -20.899 -0.214 1.00 89.69 310 ASP A CA 1
ATOM 2446 C C . ASP A 1 310 ? 2.078 -21.503 -1.611 1.00 89.69 310 ASP A C 1
ATOM 2448 O O . ASP A 1 310 ? 2.479 -22.661 -1.730 1.00 89.69 310 ASP A O 1
ATOM 2452 N N . ARG A 1 311 ? 1.879 -20.727 -2.686 1.00 89.00 311 ARG A N 1
ATOM 2453 C CA . ARG A 1 311 ? 2.144 -21.192 -4.058 1.00 89.00 311 ARG A CA 1
ATOM 2454 C C . ARG A 1 311 ? 3.637 -21.450 -4.301 1.00 89.00 311 ARG A C 1
ATOM 2456 O O . ARG A 1 311 ? 3.986 -22.440 -4.951 1.00 89.00 311 ARG A O 1
ATOM 2463 N N . ILE A 1 312 ? 4.514 -20.593 -3.776 1.00 88.00 312 ILE A N 1
ATOM 2464 C CA . ILE A 1 312 ? 5.965 -20.665 -4.005 1.00 88.00 312 ILE A CA 1
ATOM 2465 C C . ILE A 1 312 ? 6.632 -21.697 -3.099 1.00 88.00 312 ILE A C 1
ATOM 2467 O O . ILE A 1 312 ? 7.294 -22.610 -3.590 1.00 88.00 312 ILE A O 1
ATOM 2471 N N . PHE A 1 313 ? 6.479 -21.555 -1.783 1.00 86.88 313 PHE A N 1
ATOM 2472 C CA . PHE A 1 313 ? 7.186 -22.350 -0.776 1.00 86.88 313 PHE A CA 1
ATOM 2473 C C . PHE A 1 313 ? 6.372 -23.546 -0.266 1.00 86.88 313 PHE A C 1
ATOM 2475 O O . PHE A 1 313 ? 6.908 -24.372 0.475 1.00 86.88 313 PHE A O 1
ATOM 2482 N N . GLY A 1 314 ? 5.100 -23.650 -0.650 1.00 84.38 314 GLY A N 1
ATOM 2483 C CA . GLY A 1 314 ? 4.174 -24.657 -0.146 1.00 84.38 314 GLY A CA 1
ATOM 2484 C C . GLY A 1 314 ? 3.573 -24.273 1.202 1.00 84.38 314 GLY A C 1
ATOM 2485 O O . GLY A 1 314 ? 4.180 -23.543 1.988 1.00 84.38 314 GLY A O 1
ATOM 2486 N N . THR A 1 315 ? 2.392 -24.814 1.495 1.00 84.00 315 THR A N 1
ATOM 2487 C CA . THR A 1 315 ? 1.747 -24.659 2.805 1.00 84.00 315 THR A CA 1
ATOM 2488 C C . THR A 1 315 ? 2.573 -25.333 3.906 1.00 84.00 315 THR A C 1
ATOM 2490 O O . THR A 1 315 ? 3.382 -26.230 3.646 1.00 84.00 315 THR A O 1
ATOM 2493 N N . ALA A 1 316 ? 2.340 -24.970 5.171 1.00 79.75 316 ALA A N 1
ATOM 2494 C CA . ALA A 1 316 ? 3.036 -25.581 6.311 1.00 79.75 316 ALA A CA 1
ATOM 2495 C C . ALA A 1 316 ? 2.943 -27.125 6.321 1.00 79.75 316 ALA A C 1
ATOM 2497 O O . ALA A 1 316 ? 3.906 -27.813 6.667 1.00 79.75 316 ALA A O 1
ATOM 2498 N N . GLU A 1 317 ? 1.810 -27.684 5.881 1.00 79.19 317 GLU A N 1
ATOM 2499 C CA . GLU A 1 317 ? 1.614 -29.131 5.742 1.00 79.19 317 GLU A CA 1
ATOM 2500 C C . GLU A 1 317 ? 2.468 -29.734 4.616 1.00 79.19 317 GLU A C 1
ATOM 2502 O O . GLU A 1 317 ? 3.084 -30.790 4.794 1.00 79.19 317 GLU A O 1
ATOM 2507 N N . GLN A 1 318 ? 2.550 -29.055 3.468 1.00 79.88 318 GLN A N 1
ATOM 2508 C CA . GLN A 1 318 ? 3.379 -29.461 2.329 1.00 79.88 318 GLN A CA 1
ATOM 2509 C C . GLN A 1 318 ? 4.868 -29.425 2.681 1.00 79.88 318 GLN A C 1
ATOM 2511 O O . GLN A 1 318 ? 5.598 -30.385 2.418 1.00 79.88 318 GLN A O 1
ATOM 2516 N N . GLN A 1 319 ? 5.311 -28.366 3.358 1.00 77.00 319 GLN A N 1
ATOM 2517 C CA . GLN A 1 319 ? 6.684 -28.237 3.840 1.00 77.00 319 GLN A CA 1
ATOM 2518 C C . GLN A 1 319 ? 7.036 -29.339 4.843 1.00 77.00 319 GLN A C 1
ATOM 2520 O O . GLN A 1 319 ? 8.087 -29.974 4.716 1.00 77.00 319 GLN A O 1
ATOM 2525 N N . ALA A 1 320 ? 6.150 -29.627 5.803 1.00 76.44 320 ALA A N 1
ATOM 2526 C CA . ALA A 1 320 ? 6.344 -30.711 6.763 1.00 76.44 320 ALA A CA 1
ATOM 2527 C C . ALA A 1 320 ? 6.427 -32.083 6.071 1.00 76.44 320 ALA A C 1
ATOM 2529 O O . ALA A 1 320 ? 7.271 -32.912 6.427 1.00 76.44 320 ALA A O 1
ATOM 2530 N N . PHE A 1 321 ? 5.604 -32.321 5.047 1.00 79.06 321 PHE A N 1
ATOM 2531 C CA . PHE A 1 321 ? 5.639 -33.547 4.250 1.00 79.06 321 PHE A CA 1
ATOM 2532 C C . PHE A 1 321 ? 6.965 -33.711 3.494 1.00 79.06 321 PHE A C 1
ATOM 2534 O O . PHE A 1 321 ? 7.602 -34.763 3.591 1.00 79.06 321 PHE A O 1
ATOM 2541 N N . VAL A 1 322 ? 7.438 -32.664 2.811 1.00 77.88 322 VAL A N 1
ATOM 2542 C CA . VAL A 1 322 ? 8.723 -32.684 2.092 1.00 77.88 322 VAL A CA 1
ATOM 2543 C C . VAL A 1 322 ? 9.907 -32.807 3.056 1.00 77.88 322 VAL A C 1
ATOM 2545 O O . VAL A 1 322 ? 10.846 -33.556 2.782 1.00 77.88 322 VAL A O 1
ATOM 2548 N N . ALA A 1 323 ? 9.862 -32.148 4.215 1.00 76.62 323 ALA A N 1
ATOM 2549 C CA . ALA A 1 323 ? 10.880 -32.296 5.254 1.00 76.62 323 ALA A CA 1
ATOM 2550 C C . ALA A 1 323 ? 10.944 -33.737 5.789 1.00 76.62 323 ALA A C 1
ATOM 2552 O O . ALA A 1 323 ? 12.033 -34.284 5.965 1.00 76.62 323 ALA A O 1
ATOM 2553 N N . ASN A 1 324 ? 9.793 -34.383 5.990 1.00 79.19 324 ASN A N 1
ATOM 2554 C CA . ASN A 1 324 ? 9.724 -35.785 6.404 1.00 79.19 324 ASN A CA 1
ATOM 2555 C C . ASN A 1 324 ? 10.230 -36.744 5.316 1.00 79.19 324 ASN A C 1
ATOM 2557 O O . ASN A 1 324 ? 10.903 -37.723 5.639 1.00 79.19 324 ASN A O 1
ATOM 2561 N N . LEU A 1 325 ? 9.978 -36.455 4.035 1.00 78.38 325 LEU A N 1
ATOM 2562 C CA . LEU A 1 325 ? 10.562 -37.201 2.916 1.00 78.38 325 LEU A CA 1
ATOM 2563 C C . LEU A 1 325 ? 12.088 -37.071 2.879 1.00 78.38 325 LEU A C 1
ATOM 2565 O O . LEU A 1 325 ? 12.778 -38.083 2.775 1.00 78.38 325 LEU A O 1
ATOM 2569 N N . LYS A 1 326 ? 12.623 -35.852 3.027 1.00 76.06 326 LYS A N 1
ATOM 2570 C CA . LYS A 1 326 ? 14.075 -35.617 3.089 1.00 76.06 326 LYS A CA 1
ATOM 2571 C C . LYS A 1 326 ? 14.711 -36.332 4.283 1.00 76.06 326 LYS A C 1
ATOM 2573 O O . LYS A 1 326 ? 15.752 -36.955 4.116 1.00 76.06 326 LYS A O 1
ATOM 2578 N N . LYS A 1 327 ? 14.072 -36.315 5.460 1.00 74.69 327 LYS A N 1
ATOM 2579 C CA . LYS A 1 327 ? 14.535 -37.065 6.643 1.00 74.69 327 LYS A CA 1
ATOM 2580 C C . LYS A 1 327 ? 14.559 -38.576 6.399 1.00 74.69 327 LYS A C 1
ATOM 2582 O O . LYS A 1 327 ? 15.559 -39.209 6.711 1.00 74.69 327 LYS A O 1
ATOM 2587 N N . ARG A 1 328 ? 13.512 -39.139 5.784 1.00 73.06 328 ARG A N 1
ATOM 2588 C CA . ARG A 1 328 ? 13.461 -40.564 5.404 1.00 73.06 328 ARG A CA 1
ATOM 2589 C C . ARG A 1 328 ? 14.513 -40.948 4.363 1.00 73.06 328 ARG A C 1
ATOM 2591 O O . ARG A 1 328 ? 15.021 -42.058 4.407 1.00 73.06 328 ARG A O 1
ATOM 2598 N N . ALA A 1 329 ? 14.836 -40.048 3.436 1.00 67.81 329 ALA A N 1
ATOM 2599 C CA . ALA A 1 329 ? 15.878 -40.269 2.434 1.00 67.81 329 ALA A CA 1
ATOM 2600 C C . ALA A 1 329 ? 17.304 -40.107 2.999 1.00 67.81 329 ALA A C 1
ATOM 2602 O O . ALA A 1 329 ? 18.237 -40.706 2.473 1.00 67.81 329 ALA A O 1
ATOM 2603 N N . ALA A 1 330 ? 17.473 -39.300 4.053 1.00 62.53 330 ALA A N 1
ATOM 2604 C CA . ALA A 1 330 ? 18.754 -39.037 4.711 1.00 62.53 330 ALA A CA 1
ATOM 2605 C C . ALA A 1 330 ? 19.102 -40.042 5.825 1.00 62.53 330 ALA A C 1
ATOM 2607 O O . ALA A 1 330 ? 20.243 -40.056 6.287 1.00 62.53 330 ALA A O 1
ATOM 2608 N N . GLU A 1 331 ? 18.159 -40.880 6.269 1.00 49.41 331 GLU A N 1
ATOM 2609 C CA . GLU A 1 331 ? 18.478 -42.016 7.134 1.00 49.41 331 GLU A CA 1
ATOM 2610 C C . GLU A 1 331 ? 19.311 -43.033 6.335 1.00 49.41 331 GLU A C 1
ATOM 2612 O O . GLU A 1 331 ? 18.809 -43.609 5.365 1.00 49.41 331 GLU A O 1
ATOM 2617 N N . PRO A 1 332 ? 20.583 -43.287 6.706 1.00 46.28 332 PRO A N 1
ATOM 2618 C CA . PRO A 1 332 ? 21.351 -44.337 6.061 1.00 46.28 332 PRO A CA 1
ATOM 2619 C C . PRO A 1 332 ? 20.621 -45.647 6.325 1.00 46.28 332 PRO A C 1
ATOM 2621 O O . PRO A 1 332 ? 20.294 -45.942 7.478 1.00 46.28 332 PRO A O 1
ATOM 2624 N N . ALA A 1 333 ? 20.353 -46.411 5.263 1.00 49.62 333 ALA A N 1
ATOM 2625 C CA . ALA A 1 333 ? 19.768 -47.739 5.348 1.00 49.62 333 ALA A CA 1
ATOM 2626 C C . ALA A 1 333 ? 20.531 -48.544 6.407 1.00 49.62 333 ALA A C 1
ATOM 2628 O O . ALA A 1 333 ? 21.628 -49.045 6.155 1.00 49.62 333 ALA A O 1
ATOM 2629 N N . ARG A 1 334 ? 19.980 -48.623 7.625 1.00 41.72 334 ARG A N 1
ATOM 2630 C CA . ARG A 1 334 ? 20.526 -49.472 8.673 1.00 41.72 334 ARG A CA 1
ATOM 2631 C C . ARG A 1 334 ? 20.340 -50.892 8.177 1.00 41.72 334 ARG A C 1
ATOM 2633 O O . ARG A 1 334 ? 19.249 -51.451 8.241 1.00 41.72 334 ARG A O 1
ATOM 2640 N N . GLN A 1 335 ? 21.428 -51.444 7.653 1.00 46.66 335 GLN A N 1
ATOM 2641 C CA . GLN A 1 335 ? 21.650 -52.873 7.601 1.00 46.66 335 GLN A CA 1
ATOM 2642 C C . GLN A 1 335 ? 21.396 -53.412 9.006 1.00 46.66 335 GLN A C 1
ATOM 2644 O O . GLN A 1 335 ? 22.188 -53.194 9.913 1.00 46.66 335 GLN A O 1
ATOM 2649 N N . ASN A 1 336 ? 20.262 -54.073 9.179 1.00 35.06 336 ASN A N 1
ATOM 2650 C CA . ASN A 1 336 ? 20.163 -55.239 10.032 1.00 35.06 336 ASN A CA 1
ATOM 2651 C C . ASN A 1 336 ? 19.132 -56.159 9.396 1.00 35.06 336 ASN A C 1
ATOM 2653 O O . ASN A 1 336 ? 17.964 -55.811 9.226 1.00 35.06 336 ASN A O 1
ATOM 2657 N N . GLY A 1 337 ? 19.638 -57.308 8.956 1.00 39.91 337 GLY A N 1
ATOM 2658 C CA . GLY A 1 337 ? 18.838 -58.381 8.415 1.00 39.91 337 GLY A CA 1
ATOM 2659 C C . GLY A 1 337 ? 17.842 -58.855 9.457 1.00 39.91 337 GLY A C 1
ATOM 2660 O O . GLY A 1 337 ? 18.222 -59.251 10.546 1.00 39.91 337 GLY A O 1
ATOM 2661 N N . GLU A 1 338 ? 16.574 -58.791 9.085 1.00 32.66 338 GLU A N 1
ATOM 2662 C CA . GLU A 1 338 ? 15.548 -59.785 9.376 1.00 32.66 338 GLU A CA 1
ATOM 2663 C C . GLU A 1 338 ? 14.348 -59.400 8.509 1.00 32.66 338 GLU A C 1
ATOM 2665 O O . GLU A 1 338 ? 13.396 -58.742 8.930 1.00 32.66 338 GLU A O 1
ATOM 2670 N N . ALA A 1 339 ? 14.415 -59.780 7.232 1.00 34.25 339 ALA A N 1
ATOM 2671 C CA . ALA A 1 339 ? 13.216 -59.869 6.420 1.00 34.25 339 ALA A CA 1
ATOM 2672 C C . ALA A 1 339 ? 12.360 -61.002 7.004 1.00 34.25 339 ALA A C 1
ATOM 2674 O O . ALA A 1 339 ? 12.509 -62.165 6.631 1.00 34.25 339 ALA A O 1
ATOM 2675 N N . LYS A 1 340 ? 11.476 -60.674 7.954 1.00 30.64 340 LYS A N 1
ATOM 2676 C CA . LYS A 1 340 ? 10.351 -61.551 8.282 1.00 30.64 340 LYS A CA 1
ATOM 2677 C C . LYS A 1 340 ? 9.534 -61.733 6.996 1.00 30.64 340 LYS A C 1
ATOM 2679 O O . LYS A 1 340 ? 9.185 -60.726 6.374 1.00 30.64 340 LYS A O 1
ATOM 2684 N N . PRO A 1 341 ? 9.249 -62.973 6.561 1.00 33.16 341 PRO A N 1
ATOM 2685 C CA . PRO A 1 341 ? 8.487 -63.186 5.346 1.00 33.16 341 PRO A CA 1
ATOM 2686 C C . PRO A 1 341 ? 7.094 -62.598 5.547 1.00 33.16 341 PRO A C 1
ATOM 2688 O O . PRO A 1 341 ? 6.379 -62.986 6.470 1.00 33.16 341 PRO A O 1
ATOM 2691 N N . ALA A 1 342 ? 6.717 -61.655 4.685 1.00 37.25 342 ALA A N 1
ATOM 2692 C CA . ALA A 1 342 ? 5.333 -61.241 4.556 1.00 37.25 342 ALA A CA 1
ATOM 2693 C C . ALA A 1 342 ? 4.493 -62.491 4.260 1.00 37.25 342 ALA A C 1
ATOM 2695 O O . ALA A 1 342 ? 4.728 -63.180 3.263 1.00 37.25 342 ALA A O 1
ATOM 2696 N N . GLU A 1 343 ? 3.539 -62.790 5.141 1.00 33.03 343 GLU A N 1
ATOM 2697 C CA . GLU A 1 343 ? 2.496 -63.775 4.891 1.00 33.03 343 GLU A CA 1
ATOM 2698 C C . GLU A 1 343 ? 1.845 -63.467 3.536 1.00 33.03 343 GLU A C 1
ATOM 2700 O O . GLU A 1 343 ? 1.160 -62.458 3.356 1.00 33.03 343 GLU A O 1
ATOM 2705 N N . LYS A 1 344 ? 2.054 -64.360 2.565 1.00 37.44 344 LYS A N 1
ATOM 2706 C CA . LYS A 1 344 ? 1.172 -64.489 1.409 1.00 37.44 344 LYS A CA 1
ATOM 2707 C C . LYS A 1 344 ? -0.173 -64.994 1.931 1.00 37.44 344 LYS A C 1
ATOM 2709 O O . LYS A 1 344 ? -0.384 -66.199 2.005 1.00 37.44 344 LYS A O 1
ATOM 2714 N N . LYS A 1 345 ? -1.072 -64.077 2.284 1.00 34.03 345 LYS A N 1
ATOM 2715 C CA . LYS A 1 345 ? -2.509 -64.351 2.240 1.00 34.03 345 LYS A CA 1
ATOM 2716 C C . LYS A 1 345 ? -3.013 -64.015 0.845 1.00 34.03 345 LYS A C 1
ATOM 2718 O O . LYS A 1 345 ? -2.998 -62.864 0.421 1.00 34.03 345 LYS A O 1
ATOM 2723 N N . ASP A 1 346 ? -3.308 -65.097 0.143 1.00 32.50 346 ASP A N 1
ATOM 2724 C CA . ASP A 1 346 ? -4.211 -65.284 -0.985 1.00 32.50 346 ASP A CA 1
ATOM 2725 C C . ASP A 1 346 ? -4.589 -64.050 -1.807 1.00 32.50 346 ASP A C 1
ATOM 2727 O O . ASP A 1 346 ? -5.336 -63.159 -1.410 1.00 32.50 346 ASP A O 1
ATOM 2731 N N . ALA A 1 347 ? -4.098 -64.082 -3.042 1.00 43.56 347 ALA A N 1
ATOM 2732 C CA . ALA A 1 347 ? -4.554 -63.258 -4.135 1.00 43.56 347 ALA A CA 1
ATOM 2733 C C . ALA A 1 347 ? -6.049 -63.492 -4.401 1.00 43.56 347 ALA A C 1
ATOM 2735 O O . ALA A 1 347 ? -6.427 -64.522 -4.953 1.00 43.56 347 ALA A O 1
ATOM 2736 N N . LYS A 1 348 ? -6.865 -62.491 -4.074 1.00 39.69 348 LYS A N 1
ATOM 2737 C CA . LYS A 1 348 ? -8.081 -62.097 -4.795 1.00 39.69 348 LYS A CA 1
ATOM 2738 C C . LYS A 1 348 ? -8.384 -60.650 -4.411 1.00 39.69 348 LYS A C 1
ATOM 2740 O O . LYS A 1 348 ? -8.913 -60.409 -3.340 1.00 39.69 348 LYS A O 1
ATOM 2745 N N . ASP A 1 349 ? -7.871 -59.733 -5.231 1.00 39.69 349 ASP A N 1
ATOM 2746 C CA . ASP A 1 349 ? -8.416 -58.400 -5.544 1.00 39.69 349 ASP A CA 1
ATOM 2747 C C . ASP A 1 349 ? -7.305 -57.563 -6.188 1.00 39.69 349 ASP A C 1
ATOM 2749 O O . ASP A 1 349 ? -6.525 -56.862 -5.543 1.00 39.69 349 ASP A O 1
ATOM 2753 N N . GLY A 1 350 ? -7.205 -57.679 -7.514 1.00 43.75 350 GLY A N 1
ATOM 2754 C CA . GLY A 1 350 ? -6.258 -56.933 -8.348 1.00 43.75 350 GLY A CA 1
ATOM 2755 C C . GLY A 1 350 ? -6.604 -55.450 -8.534 1.00 43.75 350 GLY A C 1
ATOM 2756 O O . GLY A 1 350 ? -5.890 -54.768 -9.258 1.00 43.75 350 GLY A O 1
ATOM 2757 N N . GLN A 1 351 ? -7.665 -54.946 -7.893 1.00 45.12 351 GLN A N 1
ATOM 2758 C CA . GLN A 1 351 ? -8.112 -53.550 -7.999 1.00 45.12 351 GLN A CA 1
ATOM 2759 C C . GLN A 1 351 ? -7.605 -52.660 -6.845 1.00 45.12 351 GLN A C 1
ATOM 2761 O O . GLN A 1 351 ? -7.102 -51.571 -7.098 1.00 45.12 351 GLN A O 1
ATOM 2766 N N . GLY A 1 352 ? -7.561 -53.144 -5.596 1.00 45.53 352 GLY A N 1
ATOM 2767 C CA . GLY A 1 352 ? -7.245 -52.292 -4.432 1.00 45.53 352 GLY A CA 1
ATOM 2768 C C . GLY A 1 352 ? -5.784 -51.820 -4.295 1.00 45.53 352 GLY A C 1
ATOM 2769 O O . GLY A 1 352 ? -5.519 -50.808 -3.646 1.00 45.53 352 GLY A O 1
ATOM 2770 N N . LYS A 1 353 ? -4.809 -52.509 -4.910 1.00 47.31 353 LYS A N 1
ATOM 2771 C CA . LYS A 1 353 ? -3.392 -52.072 -4.902 1.00 47.31 353 LYS A CA 1
ATOM 2772 C C . LYS A 1 353 ? -3.108 -50.942 -5.895 1.00 47.31 353 LYS A C 1
ATOM 2774 O O . LYS A 1 353 ? -2.237 -50.118 -5.623 1.00 47.31 353 LYS A O 1
ATOM 2779 N N . GLY A 1 354 ? -3.834 -50.905 -7.013 1.00 52.03 354 GLY A N 1
ATOM 2780 C CA . GLY A 1 354 ? -3.751 -49.817 -7.988 1.00 52.03 354 GLY A CA 1
ATOM 2781 C C . GLY A 1 354 ? -4.303 -48.519 -7.409 1.00 52.03 354 GLY A C 1
ATOM 2782 O O . GLY A 1 354 ? -3.650 -47.485 -7.506 1.00 52.03 354 GLY A O 1
ATOM 2783 N N . ASP A 1 355 ? -5.429 -48.606 -6.700 1.00 56.12 355 ASP A N 1
ATOM 2784 C CA . ASP A 1 355 ? -6.096 -47.453 -6.090 1.00 56.12 355 ASP A CA 1
ATOM 2785 C C . ASP A 1 355 ? -5.282 -46.840 -4.943 1.00 56.12 355 ASP A C 1
ATOM 2787 O O . ASP A 1 355 ? -5.157 -45.621 -4.853 1.00 56.12 355 ASP A O 1
ATOM 2791 N N . ALA A 1 356 ? -4.647 -47.663 -4.099 1.00 58.75 356 ALA A N 1
ATOM 2792 C CA . ALA A 1 356 ? -3.785 -47.173 -3.021 1.00 58.75 356 ALA A CA 1
ATOM 2793 C C . ALA A 1 356 ? -2.497 -46.510 -3.547 1.00 58.75 356 ALA A C 1
ATOM 2795 O O . ALA A 1 356 ? -2.076 -45.478 -3.023 1.00 58.75 356 ALA A O 1
ATOM 2796 N N . ALA A 1 357 ? -1.886 -47.066 -4.598 1.00 64.75 357 ALA A N 1
ATOM 2797 C CA . ALA A 1 357 ? -0.715 -46.474 -5.244 1.00 64.75 357 ALA A CA 1
ATOM 2798 C C . ALA A 1 357 ? -1.075 -45.187 -6.009 1.00 64.75 357 ALA A C 1
ATOM 2800 O O . ALA A 1 357 ? -0.339 -44.204 -5.937 1.00 64.75 357 ALA A O 1
ATOM 2801 N N . ALA A 1 358 ? -2.230 -45.155 -6.678 1.00 67.38 358 ALA A N 1
ATOM 2802 C CA . ALA A 1 358 ? -2.752 -43.966 -7.345 1.00 67.38 358 ALA A CA 1
ATOM 2803 C C . ALA A 1 358 ? -3.122 -42.862 -6.343 1.00 67.38 358 ALA A C 1
ATOM 2805 O O . ALA A 1 358 ? -2.798 -41.699 -6.572 1.00 67.38 358 ALA A O 1
ATOM 2806 N N . ALA A 1 359 ? -3.724 -43.212 -5.202 1.00 67.81 359 ALA A N 1
ATOM 2807 C CA . ALA A 1 359 ? -4.016 -42.275 -4.121 1.00 67.81 359 ALA A CA 1
ATOM 2808 C C . ALA A 1 359 ? -2.733 -41.707 -3.496 1.00 67.81 359 ALA A C 1
ATOM 2810 O O . ALA A 1 359 ? -2.649 -40.503 -3.259 1.00 67.81 359 ALA A O 1
ATOM 2811 N N . GLN A 1 360 ? -1.705 -42.540 -3.290 1.00 71.94 360 GLN A N 1
ATOM 2812 C CA . GLN A 1 360 ? -0.390 -42.082 -2.830 1.00 71.94 360 GLN A CA 1
ATOM 2813 C C . GLN A 1 360 ? 0.300 -41.180 -3.859 1.00 71.94 360 GLN A C 1
ATOM 2815 O O . GLN A 1 360 ? 0.867 -40.159 -3.478 1.00 71.94 360 GLN A O 1
ATOM 2820 N N . ALA A 1 361 ? 0.209 -41.495 -5.153 1.00 71.88 361 ALA A N 1
ATOM 2821 C CA . ALA A 1 361 ? 0.752 -40.662 -6.224 1.00 71.88 361 ALA A CA 1
ATOM 2822 C C . ALA A 1 361 ? -0.002 -39.326 -6.366 1.00 71.88 361 ALA A C 1
ATOM 2824 O O . ALA A 1 361 ? 0.626 -38.283 -6.545 1.00 71.88 361 ALA A O 1
ATOM 2825 N N . MET A 1 362 ? -1.333 -39.322 -6.228 1.00 71.44 362 MET A N 1
ATOM 2826 C CA . MET A 1 362 ? -2.136 -38.094 -6.189 1.00 71.44 362 MET A CA 1
ATOM 2827 C C . MET A 1 362 ? -1.807 -37.243 -4.965 1.00 71.44 362 MET A C 1
ATOM 2829 O O . MET A 1 362 ? -1.684 -36.026 -5.093 1.00 71.44 362 MET A O 1
ATOM 2833 N N . LEU A 1 363 ? -1.647 -37.864 -3.794 1.00 76.19 363 LEU A N 1
ATOM 2834 C CA . LEU A 1 363 ? -1.254 -37.169 -2.573 1.00 76.19 363 LEU A CA 1
ATOM 2835 C C . LEU A 1 363 ? 0.150 -36.584 -2.721 1.00 76.19 363 LEU A C 1
ATOM 2837 O O . LEU A 1 363 ? 0.340 -35.411 -2.433 1.00 76.19 363 LEU A O 1
ATOM 2841 N N . MET A 1 364 ? 1.106 -37.344 -3.260 1.00 74.19 364 MET A N 1
ATOM 2842 C CA . MET A 1 364 ? 2.450 -36.846 -3.548 1.00 74.19 364 MET A CA 1
ATOM 2843 C C . MET A 1 364 ? 2.395 -35.645 -4.495 1.00 74.19 364 MET A C 1
ATOM 2845 O O . MET A 1 364 ? 2.916 -34.591 -4.151 1.00 74.19 364 MET A O 1
ATOM 2849 N N . LYS A 1 365 ? 1.666 -35.753 -5.615 1.00 74.94 365 LYS A N 1
ATOM 2850 C CA . LYS A 1 365 ? 1.498 -34.656 -6.576 1.00 74.94 365 LYS A CA 1
ATOM 2851 C C . LYS A 1 365 ? 0.865 -33.415 -5.943 1.00 74.94 365 LYS A C 1
ATOM 2853 O O . LYS A 1 365 ? 1.315 -32.314 -6.224 1.00 74.94 365 LYS A O 1
ATOM 2858 N N . ARG A 1 366 ? -0.148 -33.566 -5.081 1.00 72.44 366 ARG A N 1
ATOM 2859 C CA . ARG A 1 366 ? -0.761 -32.440 -4.350 1.00 72.44 366 ARG A CA 1
ATOM 2860 C C . ARG A 1 366 ? 0.192 -31.820 -3.329 1.00 72.44 366 ARG A C 1
ATOM 2862 O O . ARG A 1 366 ? 0.174 -30.606 -3.156 1.00 72.44 366 ARG A O 1
ATOM 2869 N N . MET A 1 367 ? 1.015 -32.631 -2.668 1.00 75.00 367 MET A N 1
ATOM 2870 C CA . MET A 1 367 ? 1.912 -32.169 -1.608 1.00 75.00 367 MET A CA 1
ATOM 2871 C C . MET A 1 367 ? 3.223 -31.565 -2.131 1.00 75.00 367 MET A C 1
ATOM 2873 O O . MET A 1 367 ? 3.881 -30.837 -1.396 1.00 75.00 367 MET A O 1
ATOM 2877 N N . THR A 1 368 ? 3.590 -31.825 -3.389 1.00 74.31 368 THR A N 1
ATOM 2878 C CA . THR A 1 368 ? 4.802 -31.296 -4.039 1.00 74.31 368 THR A CA 1
ATOM 2879 C C . THR A 1 368 ? 4.505 -30.324 -5.188 1.00 74.31 368 THR A C 1
ATOM 2881 O O . THR A 1 368 ? 5.369 -30.085 -6.028 1.00 74.31 368 THR A O 1
ATOM 2884 N N . ASN A 1 369 ? 3.282 -29.787 -5.278 1.00 75.50 369 ASN A N 1
ATOM 2885 C CA . ASN A 1 369 ? 2.878 -28.899 -6.378 1.00 75.50 369 ASN A CA 1
ATOM 2886 C C . ASN A 1 369 ? 3.375 -27.447 -6.233 1.00 75.50 369 ASN A C 1
ATOM 2888 O O . ASN A 1 369 ? 2.948 -26.591 -6.998 1.00 75.50 369 ASN A O 1
ATOM 2892 N N . PHE A 1 370 ? 4.193 -27.122 -5.234 1.00 79.31 370 PHE A N 1
ATOM 2893 C CA . PHE A 1 370 ? 4.676 -25.755 -5.023 1.00 79.31 370 PHE A CA 1
ATOM 2894 C C . PHE A 1 370 ? 5.957 -25.483 -5.820 1.00 79.31 370 PHE A C 1
ATOM 2896 O O . PHE A 1 370 ? 6.772 -26.388 -6.024 1.00 79.31 370 PHE A O 1
ATOM 2903 N N . MET A 1 371 ? 6.137 -24.235 -6.263 1.00 78.94 371 MET A N 1
ATOM 2904 C CA . MET A 1 371 ? 7.152 -23.891 -7.269 1.00 78.94 371 MET A CA 1
ATOM 2905 C C . MET A 1 371 ? 8.572 -24.225 -6.813 1.00 78.94 371 MET A C 1
ATOM 2907 O O . MET A 1 371 ? 9.329 -24.835 -7.560 1.00 78.94 371 MET A O 1
ATOM 2911 N N . ALA A 1 372 ? 8.925 -23.920 -5.561 1.00 77.31 372 ALA A N 1
ATOM 2912 C CA . ALA A 1 372 ? 10.271 -24.148 -5.039 1.00 77.31 372 ALA A CA 1
ATOM 2913 C C . ALA A 1 372 ? 10.708 -25.628 -5.075 1.00 77.31 372 ALA A C 1
ATOM 2915 O O . ALA A 1 372 ? 11.903 -25.909 -5.031 1.00 77.31 372 ALA A O 1
ATOM 2916 N N . TYR A 1 373 ? 9.769 -26.579 -5.156 1.00 75.00 373 TYR A N 1
ATOM 2917 C CA . TYR A 1 373 ? 10.077 -28.002 -5.332 1.00 75.00 373 TYR A CA 1
ATOM 2918 C C . TYR A 1 373 ? 10.250 -28.412 -6.801 1.00 75.00 373 TYR A C 1
ATOM 2920 O O . TYR A 1 373 ? 10.945 -29.386 -7.081 1.00 75.00 373 TYR A O 1
ATOM 2928 N N . GLN A 1 374 ? 9.605 -27.700 -7.725 1.00 79.00 374 GLN A N 1
ATOM 2929 C CA . GLN A 1 374 ? 9.634 -27.987 -9.163 1.00 79.00 374 GLN A CA 1
ATOM 2930 C C . GLN A 1 374 ? 10.859 -27.387 -9.861 1.00 79.00 374 GLN A C 1
ATOM 2932 O O . GLN A 1 374 ? 11.191 -27.802 -10.970 1.00 79.00 374 GLN A O 1
ATOM 2937 N N . LEU A 1 375 ? 11.545 -26.448 -9.205 1.00 81.19 375 LEU A N 1
ATOM 2938 C CA . LEU A 1 375 ? 12.729 -25.807 -9.757 1.00 81.19 375 LEU A CA 1
ATOM 2939 C C . LEU A 1 375 ? 13.868 -26.800 -10.041 1.00 81.19 375 LEU A C 1
ATOM 2941 O O . LEU A 1 375 ? 14.048 -27.781 -9.307 1.00 81.19 375 LEU A O 1
ATOM 2945 N N . PRO A 1 376 ? 14.704 -26.510 -11.055 1.00 79.25 376 PRO A N 1
ATOM 2946 C CA . PRO A 1 376 ? 15.900 -27.291 -11.336 1.00 79.25 376 PRO A CA 1
ATOM 2947 C C . PRO A 1 376 ? 16.833 -27.394 -10.116 1.00 79.25 376 PRO A C 1
ATOM 2949 O O . PRO A 1 376 ? 16.926 -26.446 -9.324 1.00 79.25 376 PRO A O 1
ATOM 2952 N N . PRO A 1 377 ? 17.581 -28.507 -9.972 1.00 72.75 377 PRO A N 1
ATOM 2953 C CA . PRO A 1 377 ? 18.556 -28.660 -8.895 1.00 72.75 377 PRO A CA 1
ATOM 2954 C C . PRO A 1 377 ? 19.567 -27.500 -8.898 1.00 72.75 377 PRO A C 1
ATOM 2956 O O . PRO A 1 377 ? 19.933 -26.995 -9.955 1.00 72.75 377 PRO A O 1
ATOM 2959 N N . ASN A 1 378 ? 20.013 -27.081 -7.708 1.00 78.31 378 ASN A N 1
ATOM 2960 C CA . ASN A 1 378 ? 20.881 -25.912 -7.471 1.00 78.31 378 ASN A CA 1
ATOM 2961 C C . ASN A 1 378 ? 20.248 -24.539 -7.780 1.00 78.31 378 ASN A C 1
ATOM 2963 O O . ASN A 1 378 ? 20.971 -23.556 -7.959 1.00 78.31 378 ASN A O 1
ATOM 2967 N N . THR A 1 379 ? 18.914 -24.457 -7.776 1.00 82.75 379 THR A N 1
ATOM 2968 C CA . THR A 1 379 ? 18.160 -23.194 -7.846 1.00 82.75 379 THR A CA 1
ATOM 2969 C C . THR A 1 379 ? 17.433 -22.952 -6.531 1.00 82.75 379 THR A C 1
ATOM 2971 O O . THR A 1 379 ? 16.793 -23.856 -5.995 1.00 82.75 379 THR A O 1
ATOM 2974 N N . GLY A 1 380 ? 17.535 -21.738 -6.006 1.00 84.06 380 GLY A N 1
ATOM 2975 C CA . GLY A 1 380 ? 16.834 -21.293 -4.811 1.00 84.06 380 GLY A CA 1
ATOM 2976 C C . GLY A 1 380 ? 15.971 -20.075 -5.112 1.00 84.06 380 GLY A C 1
ATOM 2977 O O . GLY A 1 380 ? 16.369 -19.196 -5.875 1.00 84.06 380 GLY A O 1
ATOM 2978 N N . ILE A 1 381 ? 14.798 -20.025 -4.484 1.00 88.94 381 ILE A N 1
ATOM 2979 C CA . ILE A 1 381 ? 14.015 -18.798 -4.341 1.00 88.94 381 ILE A CA 1
ATOM 2980 C C . ILE A 1 381 ? 14.123 -18.371 -2.883 1.00 88.94 381 ILE A C 1
ATOM 2982 O O . ILE A 1 381 ? 13.932 -19.187 -1.981 1.00 88.94 381 ILE A O 1
ATOM 2986 N N . GLU A 1 382 ? 14.423 -17.102 -2.652 1.00 90.00 382 GLU A N 1
ATOM 2987 C CA . GLU A 1 382 ? 14.436 -16.489 -1.328 1.00 90.00 382 GLU A CA 1
ATOM 2988 C C . GLU A 1 382 ? 13.504 -15.283 -1.299 1.00 90.00 382 GLU A C 1
ATOM 2990 O O . GLU A 1 382 ? 13.321 -14.582 -2.292 1.00 90.00 382 GLU A O 1
ATOM 2995 N N . LEU A 1 383 ? 12.887 -15.057 -0.146 1.00 91.69 383 LEU A N 1
ATOM 2996 C CA . LEU A 1 383 ? 12.044 -13.899 0.094 1.00 91.69 383 LEU A CA 1
ATOM 2997 C C . LEU A 1 383 ? 12.934 -12.731 0.529 1.00 91.69 383 LEU A C 1
ATOM 2999 O O . LEU A 1 383 ? 13.512 -12.770 1.610 1.00 91.69 383 LEU A O 1
ATOM 3003 N N . LEU A 1 384 ? 13.055 -11.712 -0.322 1.00 91.56 384 LEU A N 1
ATOM 3004 C CA . LEU A 1 384 ? 13.901 -10.541 -0.070 1.00 91.56 384 LEU A CA 1
ATOM 3005 C C . LEU A 1 384 ? 13.177 -9.501 0.784 1.00 91.56 384 LEU A C 1
ATOM 3007 O O . LEU A 1 384 ? 13.784 -8.865 1.641 1.00 91.56 384 LEU A O 1
ATOM 3011 N N . SER A 1 385 ? 11.881 -9.314 0.534 1.00 91.88 385 SER A N 1
ATOM 3012 C CA . SER A 1 385 ? 11.036 -8.379 1.274 1.00 91.88 385 SER A CA 1
ATOM 3013 C C . SER A 1 385 ? 9.598 -8.879 1.333 1.00 91.88 385 SER A C 1
ATOM 3015 O O . SER A 1 385 ? 9.087 -9.420 0.349 1.00 91.88 385 SER A O 1
ATOM 3017 N N . ASP A 1 386 ? 8.957 -8.679 2.486 1.00 91.88 386 ASP A N 1
ATOM 3018 C CA . ASP A 1 386 ? 7.572 -9.064 2.746 1.00 91.88 386 ASP A CA 1
ATOM 3019 C C . ASP A 1 386 ? 6.881 -8.081 3.692 1.00 91.88 386 ASP A C 1
ATOM 3021 O O . ASP A 1 386 ? 7.050 -8.138 4.915 1.00 91.88 386 ASP A O 1
ATOM 3025 N N . GLN A 1 387 ? 6.043 -7.215 3.121 1.00 87.12 387 GLN A N 1
ATOM 3026 C CA . GLN A 1 387 ? 5.268 -6.239 3.887 1.00 87.12 387 GLN A CA 1
ATOM 3027 C C . GLN A 1 387 ? 4.236 -6.891 4.826 1.00 87.12 387 GLN A C 1
ATOM 3029 O O . GLN A 1 387 ? 3.919 -6.329 5.877 1.00 87.12 387 GLN A O 1
ATOM 3034 N N . SER A 1 388 ? 3.743 -8.098 4.512 1.00 88.19 388 SER A N 1
ATOM 3035 C CA . SER A 1 388 ? 2.725 -8.776 5.329 1.00 88.19 388 SER A CA 1
ATOM 3036 C C . SER A 1 388 ? 3.233 -9.147 6.719 1.00 88.19 388 SER A C 1
ATOM 3038 O O . SER A 1 388 ? 2.452 -9.171 7.669 1.00 88.19 388 SER A O 1
ATOM 3040 N N . THR A 1 389 ? 4.535 -9.412 6.862 1.00 89.00 389 THR A N 1
ATOM 3041 C CA . THR A 1 389 ? 5.136 -9.741 8.164 1.00 89.00 389 THR A CA 1
ATOM 3042 C C . THR A 1 389 ? 5.054 -8.572 9.132 1.00 89.00 389 THR A C 1
ATOM 3044 O O . THR A 1 389 ? 4.670 -8.756 10.288 1.00 89.00 389 THR A O 1
ATOM 3047 N N . PHE A 1 390 ? 5.356 -7.368 8.651 1.00 84.06 390 PHE A N 1
ATOM 3048 C CA . PHE A 1 390 ? 5.290 -6.157 9.452 1.00 84.06 390 PHE A CA 1
ATOM 3049 C C . PHE A 1 390 ? 3.848 -5.820 9.834 1.00 84.06 390 PHE A C 1
ATOM 3051 O O . PHE A 1 390 ? 3.564 -5.602 11.009 1.00 84.06 390 PHE A O 1
ATOM 3058 N N . ILE A 1 391 ? 2.926 -5.868 8.867 1.00 83.12 391 ILE A N 1
ATOM 3059 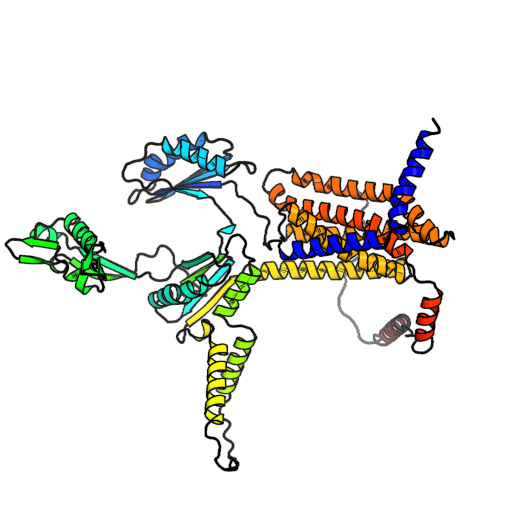C CA . ILE A 1 391 ? 1.495 -5.635 9.103 1.00 83.12 391 ILE A CA 1
ATOM 3060 C C . ILE A 1 391 ? 0.950 -6.628 10.139 1.00 83.12 391 ILE A C 1
ATOM 3062 O O . ILE A 1 391 ? 0.314 -6.226 11.111 1.00 83.12 391 ILE A O 1
ATOM 3066 N N . LYS A 1 392 ? 1.236 -7.926 9.977 1.00 85.75 392 LYS A N 1
ATOM 3067 C CA . LYS A 1 392 ? 0.790 -8.958 10.920 1.00 85.75 392 LYS A CA 1
ATOM 3068 C C . LYS A 1 392 ? 1.354 -8.724 12.320 1.00 85.75 392 LYS A C 1
ATOM 3070 O O . LYS A 1 392 ? 0.617 -8.850 13.291 1.00 85.75 392 LYS A O 1
ATOM 3075 N N . SER A 1 393 ? 2.627 -8.343 12.416 1.00 85.94 393 SER A N 1
ATOM 3076 C CA . SER A 1 393 ? 3.278 -8.064 13.700 1.00 85.94 393 SER A CA 1
ATOM 3077 C C . SER A 1 393 ? 2.656 -6.849 14.393 1.00 85.94 393 SER A C 1
ATOM 3079 O O . SER A 1 393 ? 2.379 -6.920 15.585 1.00 85.94 393 SER A O 1
ATOM 3081 N N . ALA A 1 394 ? 2.355 -5.779 13.650 1.00 82.38 394 ALA A N 1
ATOM 3082 C CA . ALA A 1 394 ? 1.675 -4.598 14.178 1.00 82.38 394 ALA A CA 1
ATOM 3083 C C . ALA A 1 394 ? 0.251 -4.916 14.669 1.00 82.38 394 ALA A C 1
ATOM 3085 O O . ALA A 1 394 ? -0.150 -4.488 15.751 1.00 82.38 394 ALA A O 1
ATOM 3086 N N . VAL A 1 395 ? -0.511 -5.715 13.913 1.00 83.25 395 VAL A N 1
ATOM 3087 C CA . VAL A 1 395 ? -1.850 -6.169 14.327 1.00 83.25 395 VAL A CA 1
ATOM 3088 C C . VAL A 1 395 ? -1.773 -7.053 15.573 1.00 83.25 395 VAL A C 1
ATOM 3090 O O . VAL A 1 395 ? -2.552 -6.863 16.510 1.00 83.25 395 VAL A O 1
ATOM 3093 N N . ASP A 1 396 ? -0.835 -8.003 15.613 1.00 85.88 396 ASP A N 1
ATOM 3094 C CA . ASP A 1 396 ? -0.633 -8.889 16.762 1.00 85.88 396 ASP A CA 1
ATOM 3095 C C . ASP A 1 396 ? -0.192 -8.104 18.012 1.00 85.88 396 ASP A C 1
ATOM 3097 O O . ASP A 1 396 ? -0.657 -8.396 19.116 1.00 85.88 396 ASP A O 1
ATOM 3101 N N . GLU A 1 397 ? 0.634 -7.066 17.852 1.00 83.06 397 GLU A N 1
ATOM 3102 C CA . GLU A 1 397 ? 1.059 -6.166 18.929 1.00 83.06 397 GLU A CA 1
ATOM 3103 C C . GLU A 1 397 ? -0.107 -5.336 19.482 1.00 83.06 397 GLU A C 1
ATOM 3105 O O . GLU A 1 397 ? -0.293 -5.258 20.701 1.00 83.06 397 GLU A O 1
ATOM 3110 N N . VAL A 1 398 ? -0.949 -4.776 18.609 1.00 81.62 398 VAL A N 1
ATOM 3111 C CA . VAL A 1 398 ? -2.144 -4.020 19.016 1.00 81.62 398 VAL A CA 1
ATOM 3112 C C . VAL A 1 398 ? -3.136 -4.937 19.719 1.00 81.62 398 VAL A C 1
ATOM 3114 O O . VAL A 1 398 ? -3.635 -4.600 20.793 1.00 81.62 398 VAL A O 1
ATOM 3117 N N . LYS A 1 399 ? -3.375 -6.136 19.177 1.00 84.94 399 LYS A N 1
ATOM 3118 C CA . LYS A 1 399 ? -4.212 -7.160 19.809 1.00 84.94 399 LYS A CA 1
ATOM 3119 C C . LYS A 1 399 ? -3.668 -7.557 21.184 1.00 84.94 399 LYS A C 1
ATOM 3121 O O . LYS A 1 399 ? -4.435 -7.636 22.142 1.00 84.94 399 LYS A O 1
ATOM 3126 N N . GLY A 1 400 ? -2.361 -7.789 21.299 1.00 85.19 400 GLY A N 1
ATOM 3127 C CA . GLY A 1 400 ? -1.699 -8.130 22.558 1.00 85.19 400 GLY A CA 1
ATOM 3128 C C . GLY A 1 400 ? -1.825 -7.019 23.601 1.00 85.19 400 GLY A C 1
ATOM 3129 O O . GLY A 1 400 ? -2.230 -7.278 24.736 1.00 85.19 400 GLY A O 1
ATOM 3130 N N . THR A 1 401 ? -1.563 -5.776 23.199 1.00 83.25 401 THR A N 1
ATOM 3131 C CA . THR A 1 401 ? -1.670 -4.588 24.056 1.00 83.25 401 THR A CA 1
ATOM 3132 C C . THR A 1 401 ? -3.113 -4.339 24.493 1.00 83.25 401 THR A C 1
ATOM 3134 O O . THR A 1 401 ? -3.360 -4.098 25.673 1.00 83.25 401 THR A O 1
ATOM 3137 N N . ALA A 1 402 ? -4.081 -4.484 23.584 1.00 82.44 402 ALA A N 1
ATOM 3138 C CA . ALA A 1 402 ? -5.507 -4.362 23.875 1.00 82.44 402 ALA A CA 1
ATOM 3139 C C . ALA A 1 402 ? -5.983 -5.411 24.891 1.00 82.44 402 ALA A C 1
ATOM 3141 O O . ALA A 1 402 ? -6.679 -5.077 25.851 1.00 82.44 402 ALA A O 1
ATOM 3142 N N . ILE A 1 403 ? -5.582 -6.677 24.719 1.00 86.94 403 ILE A N 1
ATOM 3143 C CA . ILE A 1 403 ? -5.939 -7.761 25.643 1.00 86.94 403 ILE A CA 1
ATOM 3144 C C . ILE A 1 403 ? -5.281 -7.540 27.008 1.00 86.94 403 ILE A C 1
ATOM 3146 O O . ILE A 1 403 ? -5.956 -7.626 28.032 1.00 86.94 403 ILE A O 1
ATOM 3150 N N . MET A 1 404 ? -3.983 -7.229 27.042 1.00 86.69 404 MET A N 1
ATOM 3151 C CA . MET A 1 404 ? -3.254 -7.000 28.291 1.00 86.69 404 MET A CA 1
ATOM 3152 C C . MET A 1 404 ? -3.798 -5.781 29.047 1.00 86.69 404 MET A C 1
ATOM 3154 O O . MET A 1 404 ? -4.065 -5.880 30.245 1.00 86.69 404 MET A O 1
ATOM 3158 N N . GLY A 1 405 ? -4.022 -4.662 28.351 1.00 83.81 405 GLY A N 1
ATOM 3159 C CA . GLY A 1 405 ? -4.624 -3.452 28.911 1.00 83.81 405 GLY A CA 1
ATOM 3160 C C . GLY A 1 405 ? -6.047 -3.691 29.417 1.00 83.81 405 GLY A C 1
ATOM 3161 O O . GLY A 1 405 ? -6.370 -3.303 30.538 1.00 83.81 405 GLY A O 1
ATOM 3162 N N . GLY A 1 406 ? -6.873 -4.413 28.653 1.00 83.19 406 GLY A N 1
ATOM 3163 C CA . GLY A 1 406 ? -8.231 -4.786 29.052 1.00 83.19 406 GLY A CA 1
ATOM 3164 C C . GLY A 1 406 ? -8.270 -5.694 30.285 1.00 83.19 406 GLY A C 1
ATOM 3165 O O . GLY A 1 406 ? -9.037 -5.440 31.214 1.00 83.19 406 GLY A O 1
ATOM 3166 N N . ILE A 1 407 ? -7.412 -6.719 30.346 1.00 87.75 407 ILE A N 1
ATOM 3167 C CA . ILE A 1 407 ? -7.289 -7.594 31.523 1.00 87.75 407 ILE A CA 1
ATOM 3168 C C . ILE A 1 407 ? -6.825 -6.790 32.739 1.00 87.75 407 ILE A C 1
ATOM 3170 O O . ILE A 1 407 ? -7.401 -6.932 33.817 1.00 87.75 407 ILE A O 1
ATOM 3174 N N . LEU A 1 408 ? -5.816 -5.929 32.582 1.00 86.75 408 LEU A N 1
ATOM 3175 C CA . LEU A 1 408 ? -5.312 -5.097 33.672 1.00 86.75 408 LEU A CA 1
ATOM 3176 C C . LEU A 1 408 ? -6.396 -4.141 34.189 1.00 86.75 408 LEU A C 1
ATOM 3178 O O . LEU A 1 408 ? -6.584 -4.046 35.401 1.00 86.75 408 LEU A O 1
ATOM 3182 N N . ALA A 1 409 ? -7.171 -3.520 33.296 1.00 82.00 409 ALA A N 1
ATOM 3183 C CA . ALA A 1 409 ? -8.315 -2.690 33.663 1.00 82.00 409 ALA A CA 1
ATOM 3184 C C . ALA A 1 409 ? -9.374 -3.486 34.446 1.00 82.00 409 ALA A C 1
ATOM 3186 O O . ALA A 1 409 ? -9.831 -3.031 35.492 1.00 82.00 409 ALA A O 1
ATOM 3187 N N . ILE A 1 410 ? -9.712 -4.704 34.003 1.00 84.56 410 ILE A N 1
ATOM 3188 C CA . ILE A 1 410 ? -10.645 -5.602 34.706 1.00 84.56 410 ILE A CA 1
ATOM 3189 C C . ILE A 1 410 ? -10.127 -5.967 36.105 1.00 84.56 410 ILE A C 1
ATOM 3191 O O . ILE A 1 410 ? -10.896 -5.953 37.066 1.00 84.56 410 ILE A O 1
ATOM 3195 N N . VAL A 1 411 ? -8.834 -6.278 36.243 1.00 87.62 411 VAL A N 1
ATOM 3196 C CA . VAL A 1 411 ? -8.216 -6.631 37.532 1.00 87.62 411 VAL A CA 1
ATOM 3197 C C . VAL A 1 411 ? -8.228 -5.442 38.490 1.00 87.62 411 VAL A C 1
ATOM 3199 O O . VAL A 1 411 ? -8.641 -5.591 39.641 1.00 87.62 411 VAL A O 1
ATOM 3202 N N . VAL A 1 412 ? -7.818 -4.260 38.025 1.00 85.81 412 VAL A N 1
ATOM 3203 C CA . VAL A 1 412 ? -7.854 -3.027 38.825 1.00 85.81 412 VAL A CA 1
ATOM 3204 C C . VAL A 1 412 ? -9.290 -2.723 39.248 1.00 85.81 412 VAL A C 1
ATOM 3206 O O . VAL A 1 412 ? -9.552 -2.503 40.430 1.00 85.81 412 VAL A O 1
ATOM 3209 N N . LEU A 1 413 ? -10.243 -2.806 38.319 1.00 79.62 413 LEU A N 1
ATOM 3210 C CA . LEU A 1 413 ? -11.656 -2.578 38.599 1.00 79.62 413 LEU A CA 1
ATOM 3211 C C . LEU A 1 413 ? -12.213 -3.568 39.631 1.00 79.62 413 LEU A C 1
ATOM 3213 O O . LEU A 1 413 ? -12.942 -3.165 40.535 1.00 79.62 413 LEU A O 1
ATOM 3217 N N . TYR A 1 414 ? -11.846 -4.848 39.540 1.00 84.00 414 TYR A N 1
ATOM 3218 C CA . TYR A 1 414 ? -12.250 -5.862 40.512 1.00 84.00 414 TYR A CA 1
ATOM 3219 C C . TYR A 1 414 ? -11.742 -5.540 41.924 1.00 84.00 414 TYR A C 1
ATOM 3221 O O . TYR A 1 414 ? -12.489 -5.681 42.896 1.00 84.00 414 TYR A O 1
ATOM 3229 N N . ILE A 1 415 ? -10.494 -5.071 42.042 1.00 86.06 415 ILE A N 1
ATOM 3230 C CA . ILE A 1 415 ? -9.897 -4.670 43.324 1.00 86.06 415 ILE A CA 1
ATOM 3231 C C . ILE A 1 415 ? -10.660 -3.489 43.937 1.00 86.06 415 ILE A C 1
ATOM 3233 O O . ILE A 1 415 ? -10.918 -3.502 45.143 1.00 86.06 415 ILE A O 1
ATOM 3237 N N . PHE A 1 416 ? -11.048 -2.504 43.121 1.00 76.75 416 PHE A N 1
ATOM 3238 C CA . PHE A 1 416 ? -11.768 -1.313 43.579 1.00 76.75 416 PHE A CA 1
ATOM 3239 C C . PHE A 1 416 ? -13.240 -1.590 43.903 1.00 76.75 416 PHE A C 1
ATOM 3241 O O . PHE A 1 416 ? -13.696 -1.257 44.994 1.00 76.75 416 PHE A O 1
ATOM 3248 N N . LEU A 1 417 ? -13.980 -2.232 42.994 1.00 70.81 417 LEU A N 1
ATOM 3249 C CA . LEU A 1 417 ? -15.424 -2.439 43.143 1.00 70.81 417 LEU A CA 1
ATOM 3250 C C . LEU A 1 417 ? -15.781 -3.616 44.059 1.00 70.81 417 LEU A C 1
ATOM 3252 O O . LEU A 1 417 ? -16.921 -3.704 44.508 1.00 70.81 417 LEU A O 1
ATOM 3256 N N . ARG A 1 418 ? -14.864 -4.570 44.293 1.00 73.12 418 ARG A N 1
ATOM 3257 C CA . ARG A 1 418 ? -15.055 -5.792 45.114 1.00 73.12 418 ARG A CA 1
ATOM 3258 C C . ARG A 1 418 ? -16.289 -6.649 44.771 1.00 73.12 418 ARG A C 1
ATOM 3260 O O . ARG A 1 418 ? -16.583 -7.622 45.470 1.00 73.12 418 ARG A O 1
ATOM 3267 N N . ARG A 1 419 ? -17.004 -6.340 43.683 1.00 76.19 419 ARG A N 1
ATOM 3268 C CA . ARG A 1 419 ? -18.218 -7.026 43.228 1.00 76.19 419 ARG A CA 1
ATOM 3269 C C . ARG A 1 419 ? -18.037 -7.523 41.796 1.00 76.19 419 ARG A C 1
ATOM 3271 O O . ARG A 1 419 ? -17.887 -6.746 40.853 1.00 76.19 419 ARG A O 1
ATOM 3278 N N . VAL A 1 420 ? -18.115 -8.846 41.644 1.00 79.25 420 VAL A N 1
ATOM 3279 C CA . VAL A 1 420 ? -17.886 -9.557 40.373 1.00 79.25 420 VAL A CA 1
ATOM 3280 C C . VAL A 1 420 ? -18.835 -9.073 39.270 1.00 79.25 420 VAL A C 1
ATOM 3282 O O . VAL A 1 420 ? -18.401 -8.829 38.152 1.00 79.25 420 VAL A O 1
ATOM 3285 N N . TRP A 1 421 ? -20.114 -8.851 39.587 1.00 81.00 421 TRP A N 1
ATOM 3286 C CA . TRP A 1 421 ? -21.113 -8.422 38.598 1.00 81.00 421 TRP A CA 1
ATOM 3287 C C . TRP A 1 421 ? -20.821 -7.067 37.967 1.00 81.00 421 TRP A C 1
ATOM 3289 O O . TRP A 1 421 ? -20.918 -6.932 36.752 1.00 81.00 421 TRP A O 1
ATOM 3299 N N . ASN A 1 422 ? -20.426 -6.081 38.771 1.00 80.50 422 ASN A N 1
ATOM 3300 C CA . ASN A 1 422 ? -20.106 -4.751 38.258 1.00 80.50 422 ASN A CA 1
ATOM 3301 C C . ASN A 1 422 ? -18.882 -4.826 37.329 1.00 80.50 422 ASN A C 1
ATOM 3303 O O . ASN A 1 422 ? -18.858 -4.218 36.265 1.00 80.50 422 ASN A O 1
ATOM 3307 N N . THR A 1 423 ? -17.912 -5.670 37.687 1.00 85.06 423 THR A N 1
ATOM 3308 C CA . THR A 1 423 ? -16.725 -5.918 36.862 1.00 85.06 423 THR A CA 1
ATOM 3309 C C . THR A 1 423 ? -17.091 -6.565 35.518 1.00 85.06 423 THR A C 1
ATOM 3311 O O . THR A 1 423 ? -16.590 -6.143 34.481 1.00 85.06 423 THR A O 1
ATOM 3314 N N . ILE A 1 424 ? -18.009 -7.541 35.507 1.00 87.06 424 ILE A N 1
ATOM 3315 C CA . ILE A 1 424 ? -18.475 -8.208 34.277 1.00 87.06 424 ILE A CA 1
ATOM 3316 C C . ILE A 1 424 ? -19.190 -7.229 33.336 1.00 87.06 424 ILE A C 1
ATOM 3318 O O . ILE A 1 424 ? -18.992 -7.303 32.126 1.00 87.06 424 ILE A O 1
ATOM 3322 N N . ILE A 1 425 ? -19.996 -6.301 33.866 1.00 88.00 425 ILE A N 1
ATOM 3323 C CA . ILE A 1 425 ? -20.697 -5.304 33.038 1.00 88.00 425 ILE A CA 1
ATOM 3324 C C . ILE A 1 425 ? -19.687 -4.456 32.257 1.00 88.00 425 ILE A C 1
ATOM 3326 O O . ILE A 1 425 ? -19.835 -4.294 31.046 1.00 88.00 425 ILE A O 1
ATOM 3330 N N . VAL A 1 426 ? -18.632 -3.971 32.921 1.00 85.75 426 VAL A N 1
ATOM 3331 C CA . VAL A 1 426 ? -17.567 -3.205 32.252 1.00 85.75 426 VAL A CA 1
ATOM 3332 C C . VAL A 1 426 ? -16.764 -4.088 31.295 1.00 85.75 426 VAL A C 1
ATOM 3334 O O . VAL A 1 426 ? -16.488 -3.672 30.173 1.00 85.75 426 VAL A O 1
ATOM 3337 N N . ALA A 1 427 ? -16.458 -5.331 31.679 1.00 88.19 427 ALA A N 1
ATOM 3338 C CA . ALA A 1 427 ? -15.751 -6.278 30.817 1.00 88.19 427 ALA A CA 1
ATOM 3339 C C . ALA A 1 427 ? -16.497 -6.566 29.500 1.00 88.19 427 ALA A C 1
ATOM 3341 O O . ALA A 1 427 ? -15.856 -6.797 28.482 1.00 88.19 427 ALA A O 1
ATOM 3342 N N . ILE A 1 428 ? -17.834 -6.528 29.503 1.00 90.06 428 ILE A N 1
ATOM 3343 C CA . ILE A 1 428 ? -18.667 -6.662 28.297 1.00 90.06 428 ILE A CA 1
ATOM 3344 C C . ILE A 1 428 ? -18.746 -5.339 27.518 1.00 90.06 428 ILE A C 1
ATOM 3346 O O . ILE A 1 428 ? -18.768 -5.346 26.289 1.00 90.06 428 ILE A O 1
ATOM 3350 N N . ALA A 1 429 ? -18.767 -4.197 28.210 1.00 89.88 429 ALA A N 1
ATOM 3351 C CA . ALA A 1 429 ? -18.845 -2.879 27.582 1.00 89.88 429 ALA A CA 1
ATOM 3352 C C . ALA A 1 429 ? -17.607 -2.544 26.729 1.00 89.88 429 ALA A C 1
ATOM 3354 O O . ALA A 1 429 ? -17.747 -1.910 25.681 1.00 89.88 429 ALA A O 1
ATOM 3355 N N . ILE A 1 430 ? -16.413 -2.992 27.138 1.00 89.62 430 ILE A N 1
ATOM 3356 C CA . ILE A 1 430 ? -15.161 -2.713 26.415 1.00 89.62 430 ILE A CA 1
ATOM 3357 C C . ILE A 1 430 ? -15.187 -3.306 24.989 1.00 89.62 430 ILE A C 1
ATOM 3359 O O . ILE A 1 430 ? -15.095 -2.520 24.044 1.00 89.62 430 ILE A O 1
ATOM 3363 N N . PRO A 1 431 ? -15.382 -4.628 24.770 1.00 90.88 431 PRO A N 1
ATOM 3364 C CA . PRO A 1 431 ? -15.452 -5.193 23.420 1.00 90.88 431 PRO A CA 1
ATOM 3365 C C . PRO A 1 431 ? -16.565 -4.592 22.562 1.00 90.88 431 PRO A C 1
ATOM 3367 O O . PRO A 1 431 ? -16.352 -4.353 21.379 1.00 90.88 431 PRO A O 1
ATOM 3370 N N . ILE A 1 432 ? -17.736 -4.310 23.148 1.00 92.94 432 ILE A N 1
ATOM 3371 C CA . ILE A 1 432 ? -18.855 -3.693 22.418 1.00 92.94 432 ILE A CA 1
ATOM 3372 C C . ILE A 1 432 ? -18.456 -2.305 21.903 1.00 92.94 432 ILE A C 1
ATOM 3374 O O . ILE A 1 432 ? -18.739 -1.980 20.754 1.00 92.94 432 ILE A O 1
ATOM 3378 N N . SER A 1 433 ? -17.767 -1.507 22.723 1.00 92.50 433 SER A N 1
ATOM 3379 C CA . SER A 1 433 ? -17.304 -0.167 22.333 1.00 92.50 433 SER A CA 1
ATOM 3380 C C . SER A 1 433 ? -16.265 -0.229 21.211 1.00 92.50 433 SER A C 1
ATOM 3382 O O . SER A 1 433 ? -16.341 0.542 20.256 1.00 92.50 433 SER A O 1
ATOM 3384 N N . VAL A 1 434 ? -15.327 -1.179 21.291 1.00 91.69 434 VAL A N 1
ATOM 3385 C CA . VAL A 1 434 ? -14.308 -1.391 20.251 1.00 91.69 434 VAL A CA 1
ATOM 3386 C C . VAL A 1 434 ? -14.958 -1.813 18.933 1.00 91.69 434 VAL A C 1
ATOM 3388 O O . VAL A 1 434 ? -14.708 -1.185 17.911 1.00 91.69 434 VAL A O 1
ATOM 3391 N N . ILE A 1 435 ? -15.850 -2.809 18.949 1.00 93.38 435 ILE A N 1
ATOM 3392 C CA . ILE A 1 435 ? -16.535 -3.276 17.732 1.00 93.38 435 ILE A CA 1
ATOM 3393 C C . ILE A 1 435 ? -17.377 -2.152 17.117 1.00 93.38 435 ILE A C 1
ATOM 3395 O O . ILE A 1 435 ? -17.344 -1.943 15.908 1.00 93.38 435 ILE A O 1
ATOM 3399 N N . ALA A 1 436 ? -18.086 -1.384 17.947 1.00 93.75 436 ALA A N 1
ATOM 3400 C CA . ALA A 1 436 ? -18.878 -0.247 17.489 1.00 93.75 436 ALA A CA 1
ATOM 3401 C C . ALA A 1 436 ? -18.032 0.857 16.825 1.00 93.75 436 ALA A C 1
ATOM 3403 O O . ALA A 1 436 ? -18.570 1.613 16.020 1.00 93.75 436 ALA A O 1
ATOM 3404 N N . THR A 1 437 ? -16.729 0.940 17.122 1.00 93.88 437 THR A N 1
ATOM 3405 C CA . THR A 1 437 ? -15.809 1.931 16.532 1.00 93.88 437 THR A CA 1
ATOM 3406 C C . THR A 1 437 ? -15.543 1.663 15.048 1.00 93.88 437 THR A C 1
ATOM 3408 O O . THR A 1 437 ? -15.416 2.610 14.274 1.00 93.88 437 THR A O 1
ATOM 3411 N N . PHE A 1 438 ? -15.527 0.395 14.622 1.00 94.19 438 PHE A N 1
ATOM 3412 C CA . PHE A 1 438 ? -15.260 0.036 13.224 1.00 94.19 438 PHE A CA 1
ATOM 3413 C C . PHE A 1 438 ? -16.352 0.512 12.257 1.00 94.19 438 PHE A C 1
ATOM 3415 O O . PHE A 1 438 ? -16.061 0.776 11.095 1.00 94.19 438 PHE A O 1
ATOM 3422 N N . GLY A 1 439 ? -17.592 0.677 12.730 1.00 93.62 439 GLY A N 1
ATOM 3423 C CA . GLY A 1 439 ? -18.698 1.173 11.906 1.00 93.62 439 GLY A CA 1
ATOM 3424 C C . GLY A 1 439 ? -18.451 2.591 11.364 1.00 93.62 439 GLY A C 1
ATOM 3425 O O . GLY A 1 439 ? -18.444 2.783 10.150 1.00 93.62 439 GLY A O 1
ATOM 3426 N N . PRO A 1 440 ? -18.223 3.596 12.233 1.00 94.00 440 PRO A N 1
ATOM 3427 C CA . PRO A 1 440 ? -17.804 4.930 11.813 1.00 94.00 440 PRO A CA 1
ATOM 3428 C C . PRO A 1 440 ? -16.506 4.947 11.007 1.00 94.00 440 PRO A C 1
ATOM 3430 O O . PRO A 1 440 ? -16.448 5.669 10.022 1.00 94.00 440 PRO A O 1
ATOM 3433 N N . MET A 1 441 ? -15.500 4.139 11.359 1.00 93.75 441 MET A N 1
ATOM 3434 C CA . MET A 1 441 ? -14.257 4.072 10.574 1.00 93.75 441 MET A CA 1
ATOM 3435 C C . MET A 1 441 ? -14.525 3.695 9.114 1.00 93.75 441 MET A C 1
ATOM 3437 O O . MET A 1 441 ? -14.024 4.360 8.216 1.00 93.75 441 MET A O 1
ATOM 3441 N N . PHE A 1 442 ? -15.381 2.698 8.883 1.00 92.00 442 PHE A N 1
ATOM 3442 C CA . PHE A 1 442 ? -15.781 2.289 7.539 1.00 92.00 442 PHE A CA 1
ATOM 3443 C C . PHE A 1 442 ? -16.576 3.370 6.793 1.00 92.00 442 PHE A C 1
ATOM 3445 O O . PHE A 1 442 ? -16.365 3.570 5.608 1.00 92.00 442 PHE A O 1
ATOM 3452 N N . MET A 1 443 ? -17.460 4.112 7.472 1.00 91.44 443 MET A N 1
ATOM 3453 C CA . MET A 1 443 ? -18.227 5.197 6.833 1.00 91.44 443 MET A CA 1
ATOM 3454 C C . MET A 1 443 ? -17.377 6.410 6.425 1.00 91.44 443 MET A C 1
ATOM 3456 O O . MET A 1 443 ? -17.829 7.206 5.607 1.00 91.44 443 MET A O 1
ATOM 3460 N N . PHE A 1 444 ? -16.200 6.580 7.029 1.00 90.69 444 PHE A N 1
ATOM 3461 C CA . PHE A 1 444 ? -15.266 7.675 6.755 1.00 90.69 444 PHE A CA 1
ATOM 3462 C C . PHE A 1 444 ? -14.009 7.200 6.002 1.00 90.69 444 PHE A C 1
ATOM 3464 O O . PHE A 1 444 ? -13.023 7.931 5.977 1.00 90.69 444 PHE A O 1
ATOM 3471 N N . ASP A 1 445 ? -14.037 5.990 5.425 1.00 87.50 445 ASP A N 1
ATOM 3472 C CA . ASP A 1 445 ? -12.940 5.380 4.656 1.00 87.50 445 ASP A CA 1
ATOM 3473 C C . ASP A 1 445 ? -11.590 5.323 5.407 1.00 87.50 445 ASP A C 1
ATOM 3475 O O . ASP A 1 445 ? -10.513 5.340 4.814 1.00 87.50 445 ASP A O 1
ATOM 3479 N N . VAL A 1 446 ? -11.629 5.224 6.742 1.00 88.81 446 VAL A N 1
ATOM 3480 C CA . VAL A 1 446 ? -10.425 5.122 7.580 1.00 88.81 446 VAL A CA 1
ATOM 3481 C C . VAL A 1 446 ? -9.930 3.679 7.581 1.00 88.81 446 VAL A C 1
ATOM 3483 O O . VAL A 1 446 ? -10.549 2.802 8.187 1.00 88.81 446 VAL A O 1
ATOM 3486 N N . THR A 1 447 ? -8.789 3.432 6.940 1.00 87.81 447 THR A N 1
ATOM 3487 C CA . THR A 1 447 ? -8.182 2.095 6.838 1.00 87.81 447 THR A CA 1
ATOM 3488 C C . THR A 1 447 ? -7.670 1.576 8.188 1.00 87.81 447 THR A C 1
ATOM 3490 O O . THR A 1 447 ? -7.358 2.337 9.113 1.00 87.81 447 THR A O 1
ATOM 3493 N N . MET A 1 448 ? -7.553 0.252 8.327 1.00 86.69 448 MET A N 1
ATOM 3494 C CA . MET A 1 448 ? -6.813 -0.344 9.437 1.00 86.69 448 MET A CA 1
ATOM 3495 C C . MET A 1 448 ? -5.322 -0.227 9.143 1.00 86.69 448 MET A C 1
ATOM 3497 O O . MET A 1 448 ? -4.766 -0.985 8.355 1.00 86.69 448 MET A O 1
ATOM 3501 N N . ASN A 1 449 ? -4.673 0.728 9.789 1.00 86.50 449 ASN A N 1
ATOM 3502 C CA . ASN A 1 449 ? -3.250 0.979 9.676 1.00 86.50 449 ASN A CA 1
ATOM 3503 C C . ASN A 1 449 ? -2.650 1.203 11.062 1.00 86.50 449 ASN A C 1
ATOM 3505 O O . ASN A 1 449 ? -3.346 1.195 12.076 1.00 86.50 449 ASN A O 1
ATOM 3509 N N . ILE A 1 450 ? -1.336 1.380 11.134 1.00 86.38 450 ILE A N 1
ATOM 3510 C CA . ILE A 1 450 ? -0.640 1.501 12.422 1.00 86.38 450 ILE A CA 1
ATOM 3511 C C . ILE A 1 450 ? -1.093 2.738 13.201 1.00 86.38 450 ILE A C 1
ATOM 3513 O O . ILE A 1 450 ? -1.170 2.693 14.429 1.00 86.38 450 ILE A O 1
ATOM 3517 N N . MET A 1 451 ? -1.445 3.819 12.502 1.00 90.50 451 MET A N 1
ATOM 3518 C CA . MET A 1 451 ? -1.911 5.060 13.118 1.00 90.50 451 MET A CA 1
ATOM 3519 C C . MET A 1 451 ? -3.334 4.904 13.668 1.00 90.50 451 MET A C 1
ATOM 3521 O O . MET A 1 451 ? -3.577 5.247 14.826 1.00 90.50 451 MET A O 1
ATOM 3525 N N . SER A 1 452 ? -4.263 4.322 12.902 1.00 91.56 452 SER A N 1
ATOM 3526 C CA . SER A 1 452 ? -5.627 4.054 13.376 1.00 91.56 452 SER A CA 1
ATOM 3527 C C . SER A 1 452 ? -5.655 2.994 14.483 1.00 91.56 452 SER A C 1
ATOM 3529 O O . SER A 1 452 ? -6.302 3.195 15.510 1.00 91.56 452 SER A O 1
ATOM 3531 N N . LEU A 1 453 ? -4.873 1.916 14.368 1.00 89.12 453 LEU A N 1
ATOM 3532 C CA . LEU A 1 453 ? -4.726 0.903 15.419 1.00 89.12 453 LEU A CA 1
ATOM 3533 C C . LEU A 1 453 ? -4.082 1.467 16.697 1.00 89.12 453 LEU A C 1
ATOM 3535 O O . LEU A 1 453 ? -4.522 1.135 17.799 1.00 89.12 453 LEU A O 1
ATOM 3539 N N . GLY A 1 454 ? -3.088 2.352 16.570 1.00 88.56 454 GLY A N 1
ATOM 3540 C CA . GLY A 1 454 ? -2.520 3.098 17.696 1.00 88.56 454 GLY A CA 1
ATOM 3541 C C . GLY A 1 454 ? -3.556 4.009 18.361 1.00 88.56 454 GLY A C 1
ATOM 3542 O O . GLY A 1 454 ? -3.661 4.040 19.589 1.00 88.56 454 GLY A O 1
ATOM 3543 N N . GLY A 1 455 ? -4.389 4.676 17.557 1.00 90.31 455 GLY A N 1
ATOM 3544 C CA . GLY A 1 455 ? -5.537 5.449 18.028 1.00 90.31 455 GLY A CA 1
ATOM 3545 C C . GLY A 1 455 ? -6.557 4.593 18.781 1.00 90.31 455 GLY A C 1
ATOM 3546 O O . GLY A 1 455 ? -7.026 4.988 19.846 1.00 90.31 455 GLY A O 1
ATOM 3547 N N . LEU A 1 456 ? -6.848 3.386 18.293 1.00 89.25 456 LEU A N 1
ATOM 3548 C CA . LEU A 1 456 ? -7.731 2.428 18.959 1.00 89.25 456 LEU A CA 1
ATOM 3549 C C . LEU A 1 456 ? -7.125 1.913 20.273 1.00 89.25 456 LEU A C 1
ATOM 3551 O O . LEU A 1 456 ? -7.834 1.820 21.272 1.00 89.25 456 LEU A O 1
ATOM 3555 N N . ALA A 1 457 ? -5.821 1.630 20.308 1.00 86.12 457 ALA A N 1
ATOM 3556 C CA . ALA A 1 457 ? -5.114 1.208 21.518 1.00 86.12 457 ALA A CA 1
ATOM 3557 C C . ALA A 1 457 ? -5.131 2.295 22.607 1.00 86.12 457 ALA A C 1
ATOM 3559 O O . ALA A 1 457 ? -5.433 2.003 23.766 1.00 86.12 457 ALA A O 1
ATOM 3560 N N . LEU A 1 458 ? -4.875 3.553 22.231 1.00 86.31 458 LEU A N 1
ATOM 3561 C CA . LEU A 1 458 ? -5.005 4.711 23.120 1.00 86.31 458 LEU A CA 1
ATOM 3562 C C . LEU A 1 458 ? -6.466 4.916 23.548 1.00 86.31 458 LEU A C 1
ATOM 3564 O O . LEU A 1 458 ? -6.749 5.162 24.722 1.00 86.31 458 LEU A O 1
ATOM 3568 N N . GLY A 1 459 ? -7.393 4.730 22.605 1.00 83.81 459 GLY A N 1
ATOM 3569 C CA . GLY A 1 459 ? -8.831 4.732 22.824 1.00 83.81 459 GLY A CA 1
ATOM 3570 C C . GLY A 1 459 ? -9.236 3.753 23.918 1.00 83.81 459 GLY A C 1
ATOM 3571 O O . GLY A 1 459 ? -9.864 4.182 24.876 1.00 83.81 459 GLY A O 1
ATOM 3572 N N . ILE A 1 460 ? -8.831 2.477 23.844 1.00 83.31 460 ILE A N 1
ATOM 3573 C CA . ILE A 1 460 ? -9.208 1.417 24.802 1.00 83.31 460 ILE A CA 1
ATOM 3574 C C . ILE A 1 460 ? -8.954 1.821 26.253 1.00 83.31 460 ILE A C 1
ATOM 3576 O O . ILE A 1 460 ? -9.805 1.547 27.098 1.00 83.31 460 ILE A O 1
ATOM 3580 N N . GLY A 1 461 ? -7.839 2.502 26.540 1.00 77.56 461 GLY A N 1
ATOM 3581 C CA . GLY A 1 461 ? -7.561 3.025 27.879 1.00 77.56 461 GLY A CA 1
ATOM 3582 C C . GLY A 1 461 ? -8.640 3.998 28.365 1.00 77.56 461 GLY A C 1
ATOM 3583 O O . GLY A 1 461 ? -9.120 3.869 29.486 1.00 77.56 461 GLY A O 1
ATOM 3584 N N . MET A 1 462 ? -9.081 4.905 27.492 1.00 84.56 462 MET A N 1
ATOM 3585 C CA . MET A 1 462 ? -10.120 5.903 27.779 1.00 84.56 462 MET A CA 1
ATOM 3586 C C . MET A 1 462 ? -11.553 5.359 27.635 1.00 84.56 462 MET A C 1
ATOM 3588 O O . MET A 1 462 ? -12.484 5.901 28.231 1.00 84.56 462 MET A O 1
ATOM 3592 N N . LEU A 1 463 ? -11.772 4.284 26.862 1.00 81.38 463 LEU A N 1
ATOM 3593 C CA . LEU A 1 463 ? -13.104 3.698 26.642 1.00 81.38 463 LEU A CA 1
ATOM 3594 C C . LEU A 1 463 ? -13.736 3.234 27.957 1.00 81.38 463 LEU A C 1
ATOM 3596 O O . LEU A 1 463 ? -14.963 3.269 28.097 1.00 81.38 463 LEU A O 1
ATOM 3600 N N . VAL A 1 464 ? -12.912 2.782 28.903 1.00 83.19 464 VAL A N 1
ATOM 3601 C CA . VAL A 1 464 ? -13.378 2.224 30.174 1.00 83.19 464 VAL A CA 1
ATOM 3602 C C . VAL A 1 464 ? -13.908 3.316 31.109 1.00 83.19 464 VAL A C 1
ATOM 3604 O O . VAL A 1 464 ? -14.869 3.070 31.841 1.00 83.19 464 VAL A O 1
ATOM 3607 N N . ASP A 1 465 ? -13.359 4.530 31.039 1.00 86.88 465 ASP A N 1
ATOM 3608 C CA . ASP A 1 465 ? -13.613 5.612 31.998 1.00 86.88 465 ASP A CA 1
ATOM 3609 C C . ASP A 1 465 ? -15.097 5.980 32.090 1.00 86.88 465 ASP A C 1
ATOM 3611 O O . ASP A 1 465 ? -15.679 6.001 33.178 1.00 86.88 465 ASP A O 1
ATOM 3615 N N . ASN A 1 466 ? -15.756 6.180 30.945 1.00 91.19 466 ASN A N 1
ATOM 3616 C CA . ASN A 1 466 ? -17.176 6.542 30.901 1.00 91.19 466 ASN A CA 1
ATOM 3617 C C . ASN A 1 466 ? -18.059 5.461 31.532 1.00 91.19 466 ASN A C 1
ATOM 3619 O O . ASN A 1 466 ? -18.981 5.756 32.296 1.00 91.19 466 ASN A O 1
ATOM 3623 N N . SER A 1 467 ? -17.757 4.197 31.225 1.00 89.81 467 SER A N 1
ATOM 3624 C CA . SER A 1 467 ? -18.503 3.051 31.744 1.00 89.81 467 SER A CA 1
ATOM 3625 C C . SER A 1 467 ? -18.310 2.900 33.254 1.00 89.81 467 SER A C 1
ATOM 3627 O O . SER A 1 467 ? -19.275 2.598 33.957 1.00 89.81 467 SER A O 1
ATOM 3629 N N . ILE A 1 468 ? -17.100 3.162 33.764 1.00 88.56 468 ILE A N 1
ATOM 3630 C CA . ILE A 1 468 ? -16.797 3.137 35.201 1.00 88.56 468 ILE A CA 1
ATOM 3631 C C . ILE A 1 468 ? -17.575 4.233 35.929 1.00 88.56 468 ILE A C 1
ATOM 3633 O O . ILE A 1 468 ? -18.261 3.933 36.902 1.00 88.56 468 ILE A O 1
ATOM 3637 N N . VAL A 1 469 ? -17.525 5.483 35.456 1.00 90.12 469 VAL A N 1
ATOM 3638 C CA . VAL A 1 469 ? -18.186 6.618 36.129 1.00 90.12 469 VAL A CA 1
ATOM 3639 C C . VAL A 1 469 ? -19.704 6.424 36.203 1.00 90.12 469 VAL A C 1
ATOM 3641 O O . VAL A 1 469 ? -20.313 6.664 37.251 1.00 90.12 469 VAL A O 1
ATOM 3644 N N . VAL A 1 470 ? -20.326 5.957 35.114 1.00 90.94 470 VAL A N 1
ATOM 3645 C CA . VAL A 1 470 ? -21.767 5.659 35.096 1.00 90.94 470 VAL A CA 1
ATOM 3646 C C . VAL A 1 470 ? -22.094 4.517 36.053 1.00 90.94 470 VAL A C 1
ATOM 3648 O O . VAL A 1 470 ? -22.998 4.655 36.881 1.00 90.94 470 VAL A O 1
ATOM 3651 N N . LEU A 1 471 ? -21.348 3.413 35.992 1.00 88.94 471 LEU A N 1
ATOM 3652 C CA . LEU A 1 471 ? -21.603 2.250 36.837 1.00 88.94 471 LEU A CA 1
ATOM 3653 C C . LEU A 1 471 ? -21.399 2.554 38.325 1.00 88.94 471 LEU A C 1
ATOM 3655 O O . LEU A 1 471 ? -22.206 2.116 39.144 1.00 88.94 471 LEU A O 1
ATOM 3659 N N . GLU A 1 472 ? -20.383 3.340 38.671 1.00 87.25 472 GLU A N 1
ATOM 3660 C CA . GLU A 1 472 ? -20.108 3.775 40.040 1.00 87.25 472 GLU A CA 1
ATOM 3661 C C . GLU A 1 472 ? -21.239 4.656 40.578 1.00 87.25 472 GLU A C 1
ATOM 3663 O O . GLU A 1 472 ? -21.721 4.456 41.692 1.00 87.25 472 GLU A O 1
ATOM 3668 N N . SER A 1 473 ? -21.760 5.584 39.767 1.00 89.50 473 SER A N 1
ATOM 3669 C CA . SER A 1 473 ? -22.903 6.399 40.188 1.00 89.50 473 SER A CA 1
ATOM 3670 C C . SER A 1 473 ? -24.176 5.573 40.392 1.00 89.50 473 SER A C 1
ATOM 3672 O O . SER A 1 473 ? -24.973 5.898 41.276 1.00 89.50 473 SER A O 1
ATOM 3674 N N . ILE A 1 474 ? -24.393 4.531 39.583 1.00 87.88 474 ILE A N 1
ATOM 3675 C CA . ILE A 1 474 ? -25.502 3.584 39.772 1.00 87.88 474 ILE A CA 1
ATOM 3676 C C . ILE A 1 474 ? -25.276 2.771 41.050 1.00 87.88 474 ILE A C 1
ATOM 3678 O O . ILE A 1 474 ? -26.211 2.567 41.825 1.00 87.88 474 ILE A O 1
ATOM 3682 N N . HIS A 1 475 ? -24.042 2.324 41.293 1.00 84.25 475 HIS A N 1
ATOM 3683 C CA . HIS A 1 475 ? -23.695 1.538 42.469 1.00 84.25 475 HIS A CA 1
ATOM 3684 C C . HIS A 1 475 ? -23.890 2.327 43.765 1.00 84.25 475 HIS A C 1
ATOM 3686 O O . HIS A 1 475 ? -24.556 1.817 44.665 1.00 84.25 475 HIS A O 1
ATOM 3692 N N . ARG A 1 476 ? -23.423 3.578 43.819 1.00 84.94 476 ARG A N 1
ATOM 3693 C CA . ARG A 1 476 ? -23.611 4.479 44.962 1.00 84.94 476 ARG A CA 1
ATOM 3694 C C . ARG A 1 476 ? -25.090 4.646 45.326 1.00 84.94 476 ARG A C 1
ATOM 3696 O O . ARG A 1 476 ? -25.469 4.463 46.475 1.00 84.94 476 ARG A O 1
ATOM 3703 N N . LEU A 1 477 ? -25.959 4.888 44.339 1.00 85.56 477 LEU A N 1
ATOM 3704 C CA . LEU A 1 477 ? -27.408 5.004 44.577 1.00 85.56 477 LEU A CA 1
ATOM 3705 C C . LEU A 1 477 ? -28.059 3.684 45.013 1.00 85.56 477 LEU A C 1
ATOM 3707 O O . LEU A 1 477 ? -29.072 3.705 45.712 1.00 85.56 477 LEU A O 1
ATOM 3711 N N . ARG A 1 478 ? -27.501 2.534 44.610 1.00 82.62 478 ARG A N 1
ATOM 3712 C CA . ARG A 1 478 ? -27.940 1.230 45.125 1.00 82.62 478 ARG A CA 1
ATOM 3713 C C . ARG A 1 478 ? -27.557 1.041 46.591 1.00 82.62 478 ARG A C 1
ATOM 3715 O O . ARG A 1 478 ? -28.341 0.454 47.328 1.00 82.62 478 ARG A O 1
ATOM 3722 N N . GLU A 1 479 ? -26.387 1.517 47.012 1.00 83.25 479 GLU A N 1
ATOM 3723 C CA . GLU A 1 479 ? -25.969 1.474 48.421 1.00 83.25 479 GLU A CA 1
ATOM 3724 C C . GLU A 1 479 ? -26.788 2.431 49.298 1.00 83.25 479 GLU A C 1
ATOM 3726 O O . GLU A 1 479 ? -27.083 2.112 50.445 1.00 83.25 479 GLU A O 1
ATOM 3731 N N . GLU A 1 480 ? -27.261 3.542 48.729 1.00 83.88 480 GLU A N 1
ATOM 3732 C CA . GLU A 1 480 ? -28.218 4.466 49.361 1.00 83.88 480 GLU A CA 1
ATOM 3733 C C . GLU A 1 480 ? -29.653 3.893 49.474 1.00 83.88 480 GLU A C 1
ATOM 3735 O O . GLU A 1 480 ? -30.544 4.548 50.016 1.00 83.88 480 GLU A O 1
ATOM 3740 N N . GLY A 1 481 ? -29.895 2.665 48.994 1.00 79.94 481 GLY A N 1
ATOM 3741 C CA . GLY A 1 481 ? -31.155 1.936 49.178 1.00 79.94 481 GLY A CA 1
ATOM 3742 C C . GLY A 1 481 ? -32.222 2.171 48.103 1.00 79.94 481 GLY A C 1
ATOM 3743 O O . GLY A 1 481 ? -33.380 1.805 48.303 1.00 79.94 481 GLY A O 1
ATOM 3744 N N . HIS A 1 482 ? -31.876 2.770 46.959 1.00 81.62 482 HIS A N 1
ATOM 3745 C CA . HIS A 1 482 ? -32.816 2.922 45.846 1.00 81.62 482 HIS A CA 1
ATOM 3746 C C . HIS A 1 482 ? -33.086 1.596 45.110 1.00 81.62 482 HIS A C 1
ATOM 3748 O O . HIS A 1 482 ? -32.200 0.753 44.959 1.00 81.62 482 HIS A O 1
ATOM 3754 N N . ASP A 1 483 ? -34.311 1.443 44.591 1.00 83.62 483 ASP A N 1
ATOM 3755 C CA . ASP A 1 483 ? -34.693 0.328 43.714 1.00 83.62 483 ASP A CA 1
ATOM 3756 C C . ASP A 1 483 ? -33.787 0.242 42.468 1.00 83.62 483 ASP A C 1
ATOM 3758 O O . ASP A 1 483 ? -33.326 1.267 41.966 1.00 83.62 483 ASP A O 1
ATOM 3762 N N . ILE A 1 484 ? -33.547 -0.969 41.950 1.00 81.06 484 ILE A N 1
ATOM 3763 C CA . ILE A 1 484 ? -32.561 -1.252 40.889 1.00 81.06 484 ILE A CA 1
ATOM 3764 C C . ILE A 1 484 ? -32.808 -0.386 39.649 1.00 81.06 484 ILE A C 1
ATOM 3766 O O . ILE A 1 484 ? -31.876 0.227 39.123 1.00 81.06 484 ILE A O 1
ATOM 3770 N N . VAL A 1 485 ? -34.061 -0.303 39.198 1.00 82.38 485 VAL A N 1
ATOM 3771 C CA . VAL A 1 485 ? -34.427 0.461 37.996 1.00 82.38 485 VAL A CA 1
ATOM 3772 C C . VAL A 1 485 ? -34.282 1.957 38.263 1.00 82.38 485 VAL A C 1
ATOM 3774 O O . VAL A 1 485 ? -33.689 2.687 37.467 1.00 82.38 485 VAL A O 1
ATOM 3777 N N . THR A 1 486 ? -34.747 2.405 39.431 1.00 83.00 486 THR A N 1
ATOM 3778 C CA . THR A 1 486 ? -34.675 3.813 39.842 1.00 83.00 486 THR A CA 1
ATOM 3779 C C . THR A 1 486 ? -33.226 4.284 39.996 1.00 83.00 486 THR A C 1
ATOM 3781 O O . THR A 1 486 ? -32.887 5.386 39.563 1.00 83.00 486 THR A O 1
ATOM 3784 N N . ALA A 1 487 ? -32.353 3.443 40.555 1.00 84.88 487 ALA A N 1
ATOM 3785 C CA . ALA A 1 487 ? -30.928 3.708 40.708 1.00 84.88 487 ALA A CA 1
ATOM 3786 C C . ALA A 1 487 ? -30.221 3.808 39.349 1.00 84.88 487 ALA A C 1
ATOM 3788 O O . ALA A 1 487 ? -29.404 4.707 39.162 1.00 84.88 487 ALA A O 1
ATOM 3789 N N . CYS A 1 488 ? -30.571 2.955 38.378 1.00 85.69 488 CYS A N 1
ATOM 3790 C CA . CYS A 1 488 ? -30.005 3.009 37.027 1.00 85.69 488 CYS A CA 1
ATOM 3791 C C . CYS A 1 488 ? -30.375 4.310 36.300 1.00 85.69 488 CYS A C 1
ATOM 3793 O O . CYS A 1 488 ? -29.495 5.000 35.782 1.00 85.69 488 CYS A O 1
ATOM 3795 N N . VAL A 1 489 ? -31.659 4.688 36.304 1.00 86.25 489 VAL A N 1
ATOM 3796 C CA . VAL A 1 489 ? -32.129 5.917 35.637 1.00 86.25 489 VAL A CA 1
ATOM 3797 C C . VAL A 1 489 ? -31.554 7.155 36.318 1.00 86.25 489 VAL A C 1
ATOM 3799 O O . VAL A 1 489 ? -30.979 8.025 35.663 1.00 86.25 489 VAL A O 1
ATOM 3802 N N . ARG A 1 490 ? -31.663 7.230 37.650 1.00 85.38 490 ARG A N 1
ATOM 3803 C CA . ARG A 1 490 ? -31.201 8.394 38.407 1.00 85.38 490 ARG A CA 1
ATOM 3804 C C . ARG A 1 490 ? -29.679 8.515 38.382 1.00 85.38 490 ARG A C 1
ATOM 3806 O O . ARG A 1 490 ? -29.186 9.619 38.173 1.00 85.38 490 ARG A O 1
ATOM 3813 N N . GLY A 1 491 ? -28.950 7.410 38.528 1.00 86.25 491 GLY A N 1
ATOM 3814 C CA . GLY A 1 491 ? -27.486 7.386 38.491 1.00 86.25 491 GLY A CA 1
ATOM 3815 C C . GLY A 1 491 ? -26.952 7.892 37.169 1.00 86.25 491 GLY A C 1
ATOM 3816 O O . GLY A 1 491 ? -26.186 8.850 37.154 1.00 86.25 491 GLY A O 1
ATOM 3817 N N . THR A 1 492 ? -27.465 7.348 36.067 1.00 89.56 492 THR A N 1
ATOM 3818 C CA . THR A 1 492 ? -27.090 7.793 34.720 1.00 89.56 492 THR A CA 1
ATOM 3819 C C . THR A 1 492 ? -27.448 9.262 34.495 1.00 89.56 492 THR A C 1
ATOM 3821 O O . THR A 1 492 ? -26.635 10.006 33.961 1.00 89.56 492 THR A O 1
ATOM 3824 N N . SER A 1 493 ? -28.609 9.734 34.967 1.00 87.56 493 SER A N 1
ATOM 3825 C CA . SER A 1 493 ? -29.010 11.140 34.789 1.00 87.56 493 SER A CA 1
ATOM 3826 C C . SER A 1 493 ? -28.126 12.149 35.536 1.00 87.56 493 SER A C 1
ATOM 3828 O O . SER A 1 493 ? -27.960 13.270 35.063 1.00 87.56 493 SER A O 1
ATOM 3830 N N . ILE A 1 494 ? -27.551 11.765 36.684 1.00 88.56 494 ILE A N 1
ATOM 3831 C CA . ILE A 1 494 ? -26.689 12.645 37.489 1.00 88.56 494 ILE A CA 1
ATOM 3832 C C . ILE A 1 494 ? -25.337 12.839 36.807 1.00 88.56 494 ILE A C 1
ATOM 3834 O O . ILE A 1 494 ? -24.852 13.965 36.725 1.00 88.56 494 ILE A O 1
ATOM 3838 N N . VAL A 1 495 ? -24.729 11.752 36.328 1.00 92.38 495 VAL A N 1
ATOM 3839 C CA . VAL A 1 495 ? -23.381 11.810 35.745 1.00 92.38 495 VAL A CA 1
ATOM 3840 C C . VAL A 1 495 ? -23.379 11.962 34.230 1.00 92.38 495 VAL A C 1
ATOM 3842 O O . VAL A 1 495 ? -22.363 12.367 33.684 1.00 92.38 495 VAL A O 1
ATOM 3845 N N . GLY A 1 496 ? -24.494 11.714 33.540 1.00 89.38 496 GLY A N 1
ATOM 3846 C CA . GLY A 1 496 ? -24.550 11.709 32.076 1.00 89.38 496 GLY A CA 1
ATOM 3847 C C . GLY A 1 496 ? -24.065 13.015 31.446 1.00 89.38 496 GLY A C 1
ATOM 3848 O O . GLY A 1 496 ? -23.273 12.982 30.510 1.00 89.38 496 GLY A O 1
ATOM 3849 N N . GLY A 1 497 ? -24.445 14.166 32.014 1.00 90.31 497 GLY A N 1
ATOM 3850 C CA . GLY A 1 497 ? -23.940 15.468 31.562 1.00 90.31 497 GLY A CA 1
ATOM 3851 C C . GLY A 1 497 ? -22.439 15.661 31.809 1.00 90.31 497 GLY A C 1
ATOM 3852 O O . GLY A 1 497 ? -21.749 16.219 30.962 1.00 90.31 497 GLY A O 1
ATOM 3853 N N . ALA A 1 498 ? -21.916 15.160 32.933 1.00 92.62 498 ALA A N 1
ATOM 3854 C CA . ALA A 1 498 ? -20.493 15.242 33.260 1.00 92.62 498 ALA A CA 1
ATOM 3855 C C . ALA A 1 498 ? -19.641 14.336 32.356 1.00 92.62 498 ALA A C 1
ATOM 3857 O O . ALA A 1 498 ? -18.597 14.760 31.873 1.00 92.62 498 ALA A O 1
ATOM 3858 N N . VAL A 1 499 ? -20.109 13.115 32.080 1.00 93.38 499 VAL A N 1
ATOM 3859 C CA . VAL A 1 499 ? -19.434 12.152 31.196 1.00 93.38 499 VAL A CA 1
ATOM 3860 C C . VAL A 1 499 ? -19.452 12.641 29.744 1.00 93.38 499 VAL A C 1
ATOM 3862 O O . VAL A 1 499 ? -18.428 12.584 29.065 1.00 93.38 499 VAL A O 1
ATOM 3865 N N . LEU A 1 500 ? -20.575 13.203 29.282 1.00 94.25 500 LEU A N 1
ATOM 3866 C CA . LEU A 1 500 ? -20.670 13.837 27.964 1.00 94.25 500 LEU A CA 1
ATOM 3867 C C . LEU A 1 500 ? -19.729 15.043 27.850 1.00 94.25 500 LEU A C 1
ATOM 3869 O O . LEU A 1 500 ? -19.013 15.169 26.863 1.00 94.25 500 LEU A O 1
ATOM 3873 N N . ALA A 1 501 ? -19.682 15.912 28.864 1.00 94.38 501 ALA A N 1
ATOM 3874 C CA . ALA A 1 501 ? -18.759 17.044 28.866 1.00 94.38 501 ALA A CA 1
ATOM 3875 C C . ALA A 1 501 ? -17.293 16.580 28.851 1.00 94.38 501 ALA A C 1
ATOM 3877 O O . ALA A 1 501 ? -16.509 17.066 28.042 1.00 94.38 501 ALA A O 1
ATOM 3878 N N . SER A 1 502 ? -16.936 15.599 29.688 1.00 93.31 502 SER A N 1
ATOM 3879 C CA . SER A 1 502 ? -15.580 15.044 29.761 1.00 93.31 502 SER A CA 1
ATOM 3880 C C . SER A 1 502 ? -15.141 14.433 28.430 1.00 93.31 502 SER A C 1
ATOM 3882 O O . SER A 1 502 ? -14.070 14.753 27.922 1.00 93.31 502 SER A O 1
ATOM 3884 N N . THR A 1 503 ? -15.978 13.603 27.809 1.00 94.00 503 THR A N 1
ATOM 3885 C CA . THR A 1 503 ? -15.669 13.025 26.490 1.00 94.00 503 THR A CA 1
ATOM 3886 C C . THR A 1 503 ? -15.526 14.089 25.416 1.00 94.00 503 THR A C 1
ATOM 3888 O O . THR A 1 503 ? -14.589 14.022 24.624 1.00 94.00 503 THR A O 1
ATOM 3891 N N . LEU A 1 504 ? -16.392 15.105 25.419 1.00 94.69 504 LEU A N 1
ATOM 3892 C CA . LEU A 1 504 ? -16.306 16.199 24.459 1.00 94.69 504 LEU A CA 1
ATOM 3893 C C . LEU A 1 504 ? -15.020 17.020 24.633 1.00 94.69 504 LEU A C 1
ATOM 3895 O O . LEU A 1 504 ? -14.473 17.479 23.635 1.00 94.69 504 LEU A O 1
ATOM 3899 N N . THR A 1 505 ? -14.491 17.162 25.857 1.00 94.31 505 THR A N 1
ATOM 3900 C CA . THR A 1 505 ? -13.181 17.810 26.061 1.00 94.31 505 THR A CA 1
ATOM 3901 C C . THR A 1 505 ? -12.044 17.022 25.422 1.00 94.31 505 THR A C 1
ATOM 3903 O O . THR A 1 505 ? -11.204 17.618 24.756 1.00 94.31 505 THR A O 1
ATOM 3906 N N . THR A 1 506 ? -12.046 15.692 25.532 1.00 92.06 506 THR A N 1
ATOM 3907 C CA . THR A 1 506 ? -11.040 14.850 24.871 1.00 92.06 506 THR A CA 1
ATOM 3908 C C . THR A 1 506 ? -11.209 14.877 23.352 1.00 92.06 506 THR A C 1
ATOM 3910 O O . THR A 1 506 ? -10.231 15.026 22.623 1.00 92.06 506 THR A O 1
ATOM 3913 N N . VAL A 1 507 ? -12.450 14.823 22.856 1.00 94.94 507 VAL A N 1
ATOM 3914 C CA . VAL A 1 507 ? -12.744 14.994 21.425 1.00 94.94 507 VAL A CA 1
ATOM 3915 C C . VAL A 1 507 ? -12.243 16.353 20.931 1.00 94.94 507 VAL A C 1
ATOM 3917 O O . VAL A 1 507 ? -11.641 16.410 19.868 1.00 94.94 507 VAL A O 1
ATOM 3920 N N . ALA A 1 508 ? -12.391 17.430 21.705 1.00 95.25 508 ALA A N 1
ATOM 3921 C CA . ALA A 1 508 ? -11.894 18.756 21.339 1.00 95.25 508 ALA A CA 1
ATOM 3922 C C . ALA A 1 508 ? -10.358 18.848 21.255 1.00 95.25 508 ALA A C 1
ATOM 3924 O O . ALA A 1 508 ? -9.854 19.760 20.606 1.00 95.25 508 ALA A O 1
ATOM 3925 N N . VAL A 1 509 ? -9.615 17.918 21.868 1.00 92.56 509 VAL A N 1
ATOM 3926 C CA . VAL A 1 509 ? -8.150 17.826 21.729 1.00 92.56 509 VAL A CA 1
ATOM 3927 C C . VAL A 1 509 ? -7.760 17.124 20.427 1.00 92.56 509 VAL A C 1
ATOM 3929 O O . VAL A 1 509 ? -6.858 17.589 19.734 1.00 92.56 509 VAL A O 1
ATOM 3932 N N . PHE A 1 510 ? -8.437 16.027 20.071 1.00 92.38 510 PHE A N 1
ATOM 3933 C CA . PHE A 1 510 ? -8.064 15.207 18.910 1.00 92.38 510 PHE A CA 1
ATOM 3934 C C . PHE A 1 510 ? -8.743 15.635 17.607 1.00 92.38 510 PHE A C 1
ATOM 3936 O O . PHE A 1 510 ? -8.105 15.646 16.560 1.00 92.38 510 PHE A O 1
ATOM 3943 N N . PHE A 1 511 ? -10.014 16.030 17.646 1.00 93.31 511 PHE A N 1
ATOM 3944 C CA . PHE A 1 511 ? -10.788 16.394 16.458 1.00 93.31 511 PHE A CA 1
ATOM 3945 C C . PHE A 1 511 ? -10.151 17.512 15.609 1.00 93.31 511 PHE A C 1
ATOM 3947 O O . PHE A 1 511 ? -10.171 17.390 14.385 1.00 93.31 511 PHE A O 1
ATOM 3954 N N . PRO A 1 512 ? -9.515 18.558 16.185 1.00 93.56 512 PRO A N 1
ATOM 3955 C CA . PRO A 1 512 ? -8.840 19.581 15.388 1.00 93.56 512 PRO A CA 1
ATOM 3956 C C . PRO A 1 512 ? -7.711 19.060 14.490 1.00 93.56 512 PRO A C 1
ATOM 3958 O O . PRO A 1 512 ? -7.400 19.703 13.490 1.00 93.56 512 PRO A O 1
ATOM 3961 N N . ILE A 1 513 ? -7.115 17.904 14.813 1.00 91.06 513 ILE A N 1
ATOM 3962 C CA . ILE A 1 513 ? -6.022 17.304 14.032 1.00 91.06 513 ILE A CA 1
ATOM 3963 C C . ILE A 1 513 ? -6.483 16.965 12.609 1.00 91.06 513 ILE A C 1
ATOM 3965 O O . ILE A 1 513 ? -5.700 17.083 11.675 1.00 91.06 513 ILE A O 1
ATOM 3969 N N . VAL A 1 514 ? -7.767 16.648 12.420 1.00 89.06 514 VAL A N 1
ATOM 3970 C CA . VAL A 1 514 ? -8.357 16.357 11.101 1.00 89.06 514 VAL A CA 1
ATOM 3971 C C . VAL A 1 514 ? -8.282 17.564 10.157 1.00 89.06 514 VAL A C 1
ATOM 3973 O O . VAL A 1 514 ? -8.258 17.403 8.943 1.00 89.06 514 VAL A O 1
ATOM 3976 N N . PHE A 1 515 ? -8.203 18.783 10.699 1.00 89.12 515 PHE A N 1
ATOM 3977 C CA . PHE A 1 515 ? -8.069 20.013 9.911 1.00 89.12 515 PHE A CA 1
ATOM 3978 C C . PHE A 1 515 ? -6.616 20.467 9.737 1.00 89.12 515 PHE A C 1
ATOM 3980 O O . PHE A 1 515 ? -6.369 21.509 9.124 1.00 89.12 515 PHE A O 1
ATOM 3987 N N . VAL A 1 516 ? -5.647 19.731 10.292 1.00 90.00 516 VAL A N 1
ATOM 3988 C CA . VAL A 1 516 ? -4.229 20.025 10.085 1.00 90.00 516 VAL A CA 1
ATOM 3989 C C . VAL A 1 516 ? -3.892 19.715 8.635 1.00 90.00 516 VAL A C 1
ATOM 3991 O O . VAL A 1 516 ? -4.136 18.621 8.143 1.00 90.00 516 VAL A O 1
ATOM 3994 N N . LYS A 1 517 ? -3.322 20.698 7.945 1.00 84.06 517 LYS A N 1
ATOM 3995 C CA . LYS A 1 517 ? -2.881 20.553 6.559 1.00 84.06 517 LYS A CA 1
ATOM 3996 C C . LYS A 1 517 ? -1.492 19.933 6.499 1.00 84.06 517 LYS A C 1
ATOM 3998 O O . LYS A 1 517 ? -0.676 20.109 7.407 1.00 84.06 517 LYS A O 1
ATOM 4003 N N . GLY A 1 518 ? -1.196 19.270 5.388 1.00 84.31 518 GLY A N 1
ATOM 4004 C CA . GLY A 1 518 ? 0.115 18.683 5.141 1.00 84.31 518 GLY A CA 1
ATOM 4005 C C . GLY A 1 518 ? 0.263 17.241 5.610 1.00 84.31 518 GLY A C 1
ATOM 4006 O O . GLY A 1 518 ? -0.685 16.602 6.065 1.00 84.31 518 GLY A O 1
ATOM 4007 N N . ILE A 1 519 ? 1.500 16.748 5.527 1.00 83.12 519 ILE A N 1
ATOM 4008 C CA . ILE A 1 519 ? 1.849 15.357 5.846 1.00 83.12 519 ILE A CA 1
ATOM 4009 C C . ILE A 1 519 ? 1.431 14.945 7.264 1.00 83.12 519 ILE A C 1
ATOM 4011 O O . ILE A 1 519 ? 0.973 13.829 7.476 1.00 83.12 519 ILE A O 1
ATOM 4015 N N . ALA A 1 520 ? 1.525 15.858 8.235 1.00 85.75 520 ALA A N 1
ATOM 4016 C CA . ALA A 1 520 ? 1.105 15.588 9.606 1.00 85.75 520 ALA A CA 1
ATOM 4017 C C . ALA A 1 520 ? -0.406 15.315 9.697 1.00 85.75 520 ALA A C 1
ATOM 4019 O O . ALA A 1 520 ? -0.812 14.422 10.431 1.00 85.75 520 ALA A O 1
ATOM 4020 N N . GLY A 1 521 ? -1.229 16.036 8.932 1.00 86.00 521 GLY A N 1
ATOM 4021 C CA . GLY A 1 521 ? -2.673 15.808 8.875 1.00 86.00 521 GLY A CA 1
ATOM 4022 C C . GLY A 1 521 ? -3.035 14.470 8.246 1.00 86.00 521 GLY A C 1
ATOM 4023 O O . GLY A 1 521 ? -3.833 13.732 8.809 1.00 86.00 521 GLY A O 1
ATOM 4024 N N . GLN A 1 522 ? -2.393 14.117 7.130 1.00 83.06 522 GLN A N 1
ATOM 4025 C CA . GLN A 1 522 ? -2.625 12.830 6.461 1.00 83.06 522 GLN A CA 1
ATOM 4026 C C . GLN A 1 522 ? -2.172 11.639 7.321 1.00 83.06 522 GLN A C 1
ATOM 4028 O O . GLN A 1 522 ? -2.834 10.610 7.354 1.00 83.06 522 GLN A O 1
ATOM 4033 N N . ILE A 1 523 ? -1.072 11.786 8.068 1.00 86.44 523 ILE A N 1
ATOM 4034 C CA . ILE A 1 523 ? -0.557 10.719 8.935 1.00 86.44 523 ILE A CA 1
ATOM 4035 C C . ILE A 1 523 ? -1.366 10.589 10.233 1.00 86.44 523 ILE A C 1
ATOM 4037 O O . ILE A 1 523 ? -1.723 9.483 10.635 1.00 86.44 523 ILE A O 1
ATOM 4041 N N . PHE A 1 524 ? -1.628 11.700 10.928 1.00 90.31 524 PHE A N 1
ATOM 4042 C CA . PHE A 1 524 ? -2.270 11.678 12.247 1.00 90.31 524 PHE A CA 1
ATOM 4043 C C . PHE A 1 524 ? -3.798 11.809 12.192 1.00 90.31 524 PHE A C 1
ATOM 4045 O O . PHE A 1 524 ? -4.452 11.595 13.215 1.00 90.31 524 PHE A O 1
ATOM 4052 N N . GLY A 1 525 ? -4.376 12.132 11.033 1.00 91.25 525 GLY A N 1
ATOM 4053 C CA . GLY A 1 525 ? -5.820 12.261 10.828 1.00 91.25 525 GLY A CA 1
ATOM 4054 C C . GLY A 1 525 ? -6.567 10.968 11.145 1.00 91.25 525 GLY A C 1
ATOM 4055 O O . GLY A 1 525 ? -7.486 10.985 11.964 1.00 91.25 525 GLY A O 1
ATOM 4056 N N . ASP A 1 526 ? -6.105 9.836 10.609 1.00 91.69 526 ASP A N 1
ATOM 4057 C CA . ASP A 1 526 ? -6.686 8.511 10.867 1.00 91.69 526 ASP A CA 1
ATOM 4058 C C . ASP A 1 526 ? -6.618 8.117 12.347 1.00 91.69 526 ASP A C 1
ATOM 4060 O O . ASP A 1 526 ? -7.582 7.589 12.911 1.00 91.69 526 ASP A O 1
ATOM 4064 N N . MET A 1 527 ? -5.499 8.419 13.014 1.00 93.31 527 MET A N 1
ATOM 4065 C CA . MET A 1 527 ? -5.342 8.207 14.455 1.00 93.31 527 MET A CA 1
ATOM 4066 C C . MET A 1 527 ? -6.356 9.046 15.241 1.00 93.31 527 MET A C 1
ATOM 4068 O O . MET A 1 527 ? -7.040 8.528 16.125 1.00 93.31 527 MET A O 1
ATOM 4072 N N . ALA A 1 528 ? -6.474 10.334 14.911 1.00 94.25 528 ALA A N 1
ATOM 4073 C CA . ALA A 1 528 ? -7.374 11.260 15.585 1.00 94.25 528 ALA A CA 1
ATOM 4074 C C . ALA A 1 528 ? -8.847 10.875 15.394 1.00 94.25 528 ALA A C 1
ATOM 4076 O O . ALA A 1 528 ? -9.590 10.815 16.375 1.00 94.25 528 ALA A O 1
ATOM 4077 N N . LEU A 1 529 ? -9.260 10.556 14.164 1.00 94.19 529 LEU A N 1
ATOM 4078 C CA . LEU A 1 529 ? -10.612 10.082 13.862 1.00 94.19 529 LEU A CA 1
ATOM 4079 C C . LEU A 1 529 ? -10.924 8.789 14.609 1.00 94.19 529 LEU A C 1
ATOM 4081 O O . LEU A 1 529 ? -11.979 8.689 15.232 1.00 94.19 529 LEU A O 1
ATOM 4085 N N . THR A 1 530 ? -9.989 7.838 14.637 1.00 94.31 530 THR A N 1
ATOM 4086 C CA . THR A 1 530 ? -10.188 6.577 15.360 1.00 94.31 530 THR A CA 1
ATOM 4087 C C . THR A 1 530 ? -10.372 6.808 16.859 1.00 94.31 530 THR A C 1
ATOM 4089 O O . THR A 1 530 ? -11.293 6.252 17.459 1.00 94.31 530 THR A O 1
ATOM 4092 N N . VAL A 1 531 ? -9.571 7.689 17.472 1.00 94.44 531 VAL A N 1
ATOM 4093 C CA . VAL A 1 531 ? -9.748 8.080 18.880 1.00 94.44 531 VAL A CA 1
ATOM 4094 C C . VAL A 1 531 ? -11.126 8.710 19.094 1.00 94.44 531 VAL A C 1
ATOM 4096 O O . VAL A 1 531 ? -11.848 8.289 19.998 1.00 94.44 531 VAL A O 1
ATOM 4099 N N . VAL A 1 532 ? -11.528 9.668 18.254 1.00 95.50 532 VAL A N 1
ATOM 4100 C CA . VAL A 1 532 ? -12.830 10.347 18.359 1.00 95.50 532 VAL A CA 1
ATOM 4101 C C . VAL A 1 532 ? -13.989 9.355 18.234 1.00 95.50 532 VAL A C 1
ATOM 4103 O O . VAL A 1 532 ? -14.874 9.345 19.091 1.00 95.50 532 VAL A O 1
ATOM 4106 N N . PHE A 1 533 ? -13.975 8.481 17.226 1.00 95.19 533 PHE A N 1
ATOM 4107 C CA . PHE A 1 533 ? -15.003 7.457 17.038 1.00 95.19 533 PHE A CA 1
ATOM 4108 C C . PHE A 1 533 ? -15.052 6.483 18.208 1.00 95.19 533 PHE A C 1
ATOM 4110 O O . PHE A 1 533 ? -16.143 6.161 18.679 1.00 95.19 533 PHE A O 1
ATOM 4117 N N . SER A 1 534 ? -13.893 6.085 18.735 1.00 94.62 534 SER A N 1
ATOM 4118 C CA . SER A 1 534 ? -13.830 5.205 19.896 1.00 94.62 534 SER A CA 1
ATOM 4119 C C . SER A 1 534 ? -14.470 5.861 21.127 1.00 94.62 534 SER A C 1
ATOM 4121 O O . SER A 1 534 ? -15.339 5.270 21.768 1.00 94.62 534 SER A O 1
ATOM 4123 N N . LEU A 1 535 ? -14.150 7.127 21.412 1.00 94.31 535 LEU A N 1
ATOM 4124 C CA . LEU A 1 535 ? -14.702 7.869 22.547 1.00 94.31 535 LEU A CA 1
ATOM 4125 C C . LEU A 1 535 ? -16.216 8.062 22.432 1.00 94.31 535 LEU A C 1
ATOM 4127 O O . LEU A 1 535 ? -16.931 7.882 23.419 1.00 94.31 535 LEU A O 1
ATOM 4131 N N . LEU A 1 536 ? -16.712 8.387 21.236 1.00 95.00 536 LEU A N 1
ATOM 4132 C CA . LEU A 1 536 ? -18.147 8.511 20.974 1.00 95.00 536 LEU A CA 1
ATOM 4133 C C . LEU A 1 536 ? -18.866 7.162 21.116 1.00 95.00 536 LEU A C 1
ATOM 4135 O O . LEU A 1 536 ? -19.944 7.103 21.713 1.00 95.00 536 LEU A O 1
ATOM 4139 N N . ALA A 1 537 ? -18.256 6.074 20.638 1.00 94.50 537 ALA A N 1
ATOM 4140 C CA . ALA A 1 537 ? -18.774 4.723 20.818 1.00 94.50 537 ALA A CA 1
ATOM 4141 C C . ALA A 1 537 ? -18.825 4.334 22.306 1.00 94.50 537 ALA A C 1
ATOM 4143 O O . ALA A 1 537 ? -19.866 3.873 22.775 1.00 94.50 537 ALA A O 1
ATOM 4144 N N . SER A 1 538 ? -17.764 4.592 23.082 1.00 94.62 538 SER A N 1
ATOM 4145 C CA . SER A 1 538 ? -17.761 4.361 24.537 1.00 94.62 538 SER A CA 1
ATOM 4146 C C . SER A 1 538 ? -18.800 5.208 25.263 1.00 94.62 538 SER A C 1
ATOM 4148 O O . SER A 1 538 ? -19.480 4.689 26.146 1.00 94.62 538 SER A O 1
ATOM 4150 N N . LEU A 1 539 ? -18.981 6.479 24.890 1.00 94.50 539 LEU A N 1
ATOM 4151 C CA . LEU A 1 539 ? -20.016 7.329 25.477 1.00 94.50 539 LEU A CA 1
ATOM 4152 C C . LEU A 1 539 ? -21.411 6.729 25.254 1.00 94.50 539 LEU A C 1
ATOM 4154 O O . LEU A 1 539 ? -22.200 6.623 26.196 1.00 94.50 539 LEU A O 1
ATOM 4158 N N . ALA A 1 540 ? -21.708 6.293 24.027 1.00 93.19 540 ALA A N 1
ATOM 4159 C CA . ALA A 1 540 ? -22.973 5.637 23.716 1.00 93.19 540 ALA A CA 1
ATOM 4160 C C . ALA A 1 540 ? -23.138 4.335 24.520 1.00 93.19 540 ALA A C 1
ATOM 4162 O O . ALA A 1 540 ? -24.167 4.117 25.162 1.00 93.19 540 ALA A O 1
ATOM 4163 N N . VAL A 1 541 ? -22.111 3.487 24.568 1.00 93.12 541 VAL A N 1
ATOM 4164 C CA . VAL A 1 541 ? -22.154 2.239 25.342 1.00 93.12 541 VAL A CA 1
ATOM 4165 C C . VAL A 1 541 ? -22.353 2.514 26.839 1.00 93.12 541 VAL A C 1
ATOM 4167 O O . VAL A 1 541 ? -23.190 1.871 27.476 1.00 93.12 541 VAL A O 1
ATOM 4170 N N . ALA A 1 542 ? -21.676 3.515 27.398 1.00 92.81 542 ALA A N 1
ATOM 4171 C CA . ALA A 1 542 ? -21.788 3.896 28.801 1.00 92.81 542 ALA A CA 1
ATOM 4172 C C . ALA A 1 542 ? -23.178 4.437 29.169 1.00 92.81 542 ALA A C 1
ATOM 4174 O O . ALA A 1 542 ? -23.668 4.151 30.258 1.00 92.81 542 ALA A O 1
ATOM 4175 N N . LEU A 1 543 ? -23.840 5.190 28.284 1.00 91.38 543 LEU A N 1
ATOM 4176 C CA . LEU A 1 543 ? -25.160 5.772 28.564 1.00 91.38 543 LEU A CA 1
ATOM 4177 C C . LEU A 1 543 ? -26.330 4.827 28.251 1.00 91.38 543 LEU A C 1
ATOM 4179 O O . LEU A 1 543 ? -27.378 4.926 28.892 1.00 91.38 543 LEU A O 1
ATOM 4183 N N . PHE A 1 544 ? -26.172 3.906 27.295 1.00 90.94 544 PHE A N 1
ATOM 4184 C CA . PHE A 1 544 ? -27.250 3.006 26.866 1.00 90.94 544 PHE A CA 1
ATOM 4185 C C . PHE A 1 544 ? -27.081 1.571 27.374 1.00 90.94 544 PHE A C 1
ATOM 4187 O O . PHE A 1 544 ? -28.031 0.985 27.896 1.00 90.94 544 PHE A O 1
ATOM 4194 N N . VAL A 1 545 ? -25.887 0.991 27.245 1.00 90.38 545 VAL A N 1
ATOM 4195 C CA . VAL A 1 545 ? -25.648 -0.440 27.498 1.00 90.38 545 VAL A CA 1
ATOM 4196 C C . VAL A 1 545 ? -25.396 -0.712 28.974 1.00 90.38 545 VAL A C 1
ATOM 4198 O O . VAL A 1 545 ? -25.997 -1.629 29.534 1.00 90.38 545 VAL A O 1
ATOM 4201 N N . VAL A 1 546 ? -24.559 0.098 29.626 1.00 90.75 546 VAL A N 1
ATOM 4202 C CA . VAL A 1 546 ? -24.209 -0.091 31.045 1.00 90.75 546 VAL A CA 1
ATOM 4203 C C . VAL A 1 546 ? -25.441 -0.012 31.962 1.00 90.75 546 VAL A C 1
ATOM 4205 O O . VAL A 1 546 ? -25.625 -0.939 32.756 1.00 90.75 546 VAL A O 1
ATOM 4208 N N . PRO A 1 547 ? -26.345 0.986 31.849 1.00 89.94 547 PRO A N 1
ATOM 4209 C CA . PRO A 1 547 ? -27.531 1.059 32.704 1.00 89.94 547 PRO A CA 1
ATOM 4210 C C . PRO A 1 547 ? -28.524 -0.068 32.410 1.00 89.94 547 PRO A C 1
ATOM 4212 O O . PRO A 1 547 ? -29.139 -0.606 33.330 1.00 89.94 547 PRO A O 1
ATOM 4215 N N . MET A 1 548 ? -28.648 -0.476 31.140 1.00 90.06 548 MET A N 1
ATOM 4216 C CA . MET A 1 548 ? -29.496 -1.599 30.739 1.00 90.06 548 MET A CA 1
ATOM 4217 C C . MET A 1 548 ? -29.003 -2.908 31.369 1.00 90.06 548 MET A C 1
ATOM 4219 O O . MET A 1 548 ? -29.790 -3.608 32.006 1.00 90.06 548 MET A O 1
ATOM 4223 N N . LEU A 1 549 ? -27.703 -3.207 31.284 1.00 87.75 549 LEU A N 1
ATOM 4224 C CA . LEU A 1 549 ? -27.112 -4.395 31.908 1.00 87.75 549 LEU A CA 1
ATOM 4225 C C . LEU A 1 549 ? -27.196 -4.345 33.440 1.00 87.75 549 LEU A C 1
ATOM 4227 O O . LEU A 1 549 ? -27.569 -5.340 34.063 1.00 87.75 549 LEU A O 1
ATOM 4231 N N . ALA A 1 550 ? -26.929 -3.186 34.050 1.00 85.94 550 ALA A N 1
ATOM 4232 C CA . ALA A 1 550 ? -27.026 -3.001 35.498 1.00 85.94 550 ALA A CA 1
ATOM 4233 C C . ALA A 1 550 ? -28.459 -3.192 36.026 1.00 85.94 550 ALA A C 1
ATOM 4235 O O . ALA A 1 550 ? -28.649 -3.725 37.122 1.00 85.94 550 ALA A O 1
ATOM 4236 N N . SER A 1 551 ? -29.471 -2.821 35.231 1.00 84.00 551 SER A N 1
ATOM 4237 C CA . SER A 1 551 ? -30.883 -2.971 35.601 1.00 84.00 551 SER A CA 1
ATOM 4238 C C . SER A 1 551 ? -31.355 -4.427 35.658 1.00 84.00 551 SER A C 1
ATOM 4240 O O . SER A 1 551 ? -32.317 -4.739 36.357 1.00 84.00 551 SER A O 1
ATOM 4242 N N . ARG A 1 552 ? -30.663 -5.340 34.963 1.00 78.38 552 ARG A N 1
ATOM 4243 C CA . ARG A 1 552 ? -31.032 -6.763 34.866 1.00 78.38 552 ARG A CA 1
ATOM 4244 C C . ARG A 1 552 ? -30.349 -7.635 35.917 1.00 78.38 552 ARG A C 1
ATOM 4246 O O . ARG A 1 552 ? -30.317 -8.855 35.763 1.00 78.38 552 ARG A O 1
ATOM 4253 N N . GLY A 1 553 ? -29.832 -7.020 36.983 1.00 62.28 553 GLY A N 1
ATOM 4254 C CA . GLY A 1 553 ? -29.243 -7.717 38.121 1.00 62.28 553 GLY A CA 1
ATOM 4255 C C . GLY A 1 553 ? -30.135 -8.862 38.606 1.00 62.28 553 GLY A C 1
ATOM 4256 O O . GLY A 1 553 ? -31.263 -8.651 39.047 1.00 62.28 553 GLY A O 1
ATOM 4257 N N . ILE A 1 554 ? -29.607 -10.079 38.492 1.00 50.09 554 ILE A N 1
ATOM 4258 C CA . ILE A 1 554 ? -30.208 -11.323 38.972 1.00 50.09 554 ILE A CA 1
ATOM 4259 C C . ILE A 1 554 ? -30.536 -11.168 40.465 1.00 50.09 554 ILE A C 1
ATOM 4261 O O . ILE A 1 554 ? -29.702 -10.679 41.228 1.00 50.09 554 ILE A O 1
ATOM 4265 N N . LYS A 1 555 ? -31.747 -11.578 40.876 1.00 47.31 555 LYS A N 1
ATOM 4266 C CA . LYS A 1 555 ? -32.173 -11.598 42.286 1.00 47.31 555 LYS A CA 1
ATOM 4267 C C . LYS A 1 555 ? -31.107 -12.294 43.139 1.00 47.31 555 LYS A C 1
ATOM 4269 O O . LYS A 1 555 ? -30.666 -13.387 42.782 1.00 47.31 555 LYS A O 1
ATOM 4274 N N . ASP A 1 556 ? -30.740 -11.692 44.272 1.00 49.44 556 ASP A N 1
ATOM 4275 C CA . ASP A 1 556 ? -29.713 -12.206 45.196 1.00 49.44 556 ASP A CA 1
ATOM 4276 C C . ASP A 1 556 ? -29.961 -13.673 45.637 1.00 49.44 556 ASP A C 1
ATOM 4278 O O . ASP A 1 556 ? -29.015 -14.379 45.980 1.00 49.44 556 ASP A O 1
ATOM 4282 N N . GLU A 1 557 ? -31.195 -14.180 45.517 1.00 44.41 557 GLU A N 1
ATOM 4283 C CA . GLU A 1 557 ? -31.583 -15.592 45.704 1.00 44.41 557 GLU A CA 1
ATOM 4284 C C . GLU A 1 557 ? -30.824 -16.588 44.800 1.00 44.41 557 GLU A C 1
ATOM 4286 O O . GLU A 1 557 ? -30.410 -17.645 45.266 1.00 44.41 557 GLU A O 1
ATOM 4291 N N . TYR A 1 558 ? -30.563 -16.251 43.531 1.00 44.75 558 TYR A N 1
ATOM 4292 C CA . TYR A 1 558 ? -29.813 -17.126 42.609 1.00 44.75 558 TYR A CA 1
ATOM 4293 C C . TYR A 1 558 ? -28.298 -17.079 42.857 1.00 44.75 558 TYR A C 1
ATOM 4295 O O . TYR A 1 558 ? -27.574 -18.033 42.574 1.00 44.75 558 TYR A O 1
ATOM 4303 N N . LEU A 1 559 ? -27.803 -15.971 43.415 1.00 43.28 559 LEU A N 1
ATOM 4304 C CA . LEU A 1 559 ? -26.403 -15.834 43.814 1.00 43.28 559 LEU A CA 1
ATOM 4305 C C . LEU A 1 559 ? -26.110 -16.547 45.131 1.00 43.28 559 LEU A C 1
ATOM 4307 O O . LEU A 1 559 ? -24.991 -17.024 45.309 1.00 43.28 559 LEU A O 1
ATOM 4311 N N . ALA A 1 560 ? -27.103 -16.662 46.015 1.00 46.31 560 ALA A N 1
ATOM 4312 C CA . ALA A 1 560 ? -27.038 -17.513 47.196 1.00 46.31 560 ALA A CA 1
ATOM 4313 C C . ALA A 1 560 ? -26.975 -19.005 46.828 1.00 46.31 560 ALA A C 1
ATOM 4315 O O . ALA A 1 560 ? -26.256 -19.740 47.492 1.00 46.31 560 ALA A O 1
ATOM 4316 N N . ASP A 1 561 ? -27.625 -19.439 45.743 1.00 42.78 561 ASP A N 1
ATOM 4317 C CA . ASP A 1 561 ? -27.567 -20.830 45.258 1.00 42.78 561 ASP A CA 1
ATOM 4318 C C . ASP A 1 561 ? -26.218 -21.166 44.584 1.00 42.78 561 ASP A C 1
ATOM 4320 O O . ASP A 1 561 ? -25.625 -22.218 44.828 1.00 42.78 561 ASP A O 1
ATOM 4324 N N . ILE A 1 562 ? -25.642 -20.226 43.820 1.00 47.56 562 ILE A N 1
ATOM 4325 C CA . ILE A 1 562 ? -24.286 -20.383 43.257 1.00 47.56 562 ILE A CA 1
ATOM 4326 C C . ILE A 1 562 ? -23.218 -20.304 44.362 1.00 47.56 562 ILE A C 1
ATOM 4328 O O . ILE A 1 562 ? -22.294 -21.117 44.369 1.00 47.56 562 ILE A O 1
ATOM 4332 N N . ARG A 1 563 ? -23.344 -19.388 45.337 1.00 47.25 563 ARG A N 1
ATOM 4333 C CA . ARG A 1 563 ? -22.476 -19.387 46.531 1.00 47.25 563 ARG A CA 1
ATOM 4334 C C . ARG A 1 563 ? -22.673 -20.639 47.372 1.00 47.25 563 ARG A C 1
ATOM 4336 O O . ARG A 1 563 ? -21.680 -21.168 47.836 1.00 47.25 563 ARG A O 1
ATOM 4343 N N . GLY A 1 564 ? -23.898 -21.127 47.544 1.00 39.41 564 GLY A N 1
ATOM 4344 C CA . GLY A 1 564 ? -24.201 -22.347 48.293 1.00 39.41 564 GLY A CA 1
ATOM 4345 C C . GLY A 1 564 ? -23.563 -23.581 47.659 1.00 39.41 564 GLY A C 1
ATOM 4346 O O . GLY A 1 564 ? -22.988 -24.402 48.363 1.00 39.41 564 GLY A O 1
ATOM 4347 N N . ARG A 1 565 ? -23.540 -23.658 46.323 1.00 44.69 565 ARG A N 1
ATOM 4348 C CA . ARG A 1 565 ? -22.847 -24.728 45.585 1.00 44.69 565 ARG A CA 1
ATOM 4349 C C . ARG A 1 565 ? -21.321 -24.616 45.582 1.00 44.69 565 ARG A C 1
ATOM 4351 O O . ARG A 1 565 ? -20.657 -25.641 45.484 1.00 44.69 565 ARG A O 1
ATOM 4358 N N . PHE A 1 566 ? -20.762 -23.412 45.709 1.00 45.22 566 PHE A N 1
ATOM 4359 C CA . PHE A 1 566 ? -19.309 -23.199 45.808 1.00 45.22 566 PHE A CA 1
ATOM 4360 C C . PHE A 1 566 ? -18.780 -23.111 47.251 1.00 45.22 566 PHE A C 1
ATOM 4362 O O . PHE A 1 566 ? -17.571 -23.175 47.454 1.00 45.22 566 PHE A O 1
ATOM 4369 N N . SER A 1 567 ? -19.650 -22.972 48.255 1.00 45.72 567 SER A N 1
ATOM 4370 C CA . SER A 1 567 ? -19.247 -22.782 49.655 1.00 45.72 567 SER A CA 1
ATOM 4371 C C . SER A 1 567 ? -18.922 -24.087 50.380 1.00 45.72 567 SER A C 1
ATOM 4373 O O . SER A 1 567 ? -18.245 -24.023 51.404 1.00 45.72 567 SER A O 1
ATOM 4375 N N . ASP A 1 568 ? -19.338 -25.248 49.865 1.00 42.34 568 ASP A N 1
ATOM 4376 C CA . ASP A 1 568 ? -19.144 -26.508 50.594 1.00 42.34 568 ASP A CA 1
ATOM 4377 C C . ASP A 1 568 ? -17.908 -27.315 50.190 1.00 42.34 568 ASP A C 1
ATOM 4379 O O . ASP A 1 568 ? -17.488 -28.170 50.967 1.00 42.34 568 ASP A O 1
ATOM 4383 N N . GLN A 1 569 ? -17.230 -27.027 49.071 1.00 45.56 569 GLN A N 1
ATOM 4384 C CA . GLN A 1 569 ? -15.936 -27.661 48.778 1.00 45.56 569 GLN A CA 1
ATOM 4385 C C . GLN A 1 569 ? -14.989 -26.724 48.017 1.00 45.56 569 GLN A C 1
ATOM 4387 O O . GLN A 1 569 ? -15.223 -26.381 46.863 1.00 45.56 569 GLN A O 1
ATOM 4392 N N . HIS A 1 570 ? -13.863 -26.416 48.669 1.00 36.38 570 HIS A N 1
ATOM 4393 C CA . HIS A 1 570 ? -12.716 -25.620 48.208 1.00 36.38 570 HIS A CA 1
ATOM 4394 C C . HIS A 1 570 ? -12.819 -24.102 48.408 1.00 36.38 570 HIS A C 1
ATOM 4396 O O . HIS A 1 570 ? -12.747 -23.305 47.475 1.00 36.38 570 HIS A O 1
ATOM 4402 N N . ILE A 1 571 ? -12.779 -23.696 49.682 1.00 36.31 571 ILE A N 1
ATOM 4403 C CA . ILE A 1 571 ? -12.014 -22.504 50.062 1.00 36.31 571 ILE A CA 1
ATOM 4404 C C . ILE A 1 571 ? -10.565 -22.761 49.626 1.00 36.31 571 ILE A C 1
ATOM 4406 O O . ILE A 1 571 ? -9.789 -23.404 50.335 1.00 36.31 571 ILE A O 1
ATOM 4410 N N . LEU A 1 572 ? -10.192 -22.264 48.447 1.00 37.97 572 LEU A N 1
ATOM 4411 C CA . LEU A 1 572 ? -8.804 -21.946 48.143 1.00 37.97 572 LEU A CA 1
ATOM 4412 C C . LEU A 1 572 ? -8.379 -20.882 49.156 1.00 37.97 572 LEU A C 1
ATOM 4414 O O . LEU A 1 572 ? -8.557 -19.682 48.950 1.00 37.97 572 LEU A O 1
ATOM 4418 N N . ARG A 1 573 ? -7.834 -21.344 50.288 1.00 29.94 573 ARG A N 1
ATOM 4419 C CA . ARG A 1 573 ? -6.905 -20.558 51.091 1.00 29.94 573 ARG A CA 1
ATOM 4420 C C . ARG A 1 573 ? -5.814 -20.114 50.127 1.00 29.94 573 ARG A C 1
ATOM 4422 O O . ARG A 1 573 ? -4.940 -20.901 49.772 1.00 29.94 573 ARG A O 1
ATOM 4429 N N . LEU A 1 574 ? -5.888 -18.869 49.672 1.00 36.53 574 LEU A N 1
ATOM 4430 C CA . LEU A 1 574 ? -4.793 -18.213 48.978 1.00 36.53 574 LEU A CA 1
ATOM 4431 C C . LEU A 1 574 ? -3.667 -18.011 50.005 1.00 36.53 574 LEU A C 1
ATOM 4433 O O . LEU A 1 574 ? -3.521 -16.956 50.612 1.00 36.53 574 LEU A O 1
ATOM 4437 N N . SER A 1 575 ? -2.880 -19.073 50.185 1.00 35.44 575 SER A N 1
ATOM 4438 C CA . SER A 1 575 ? -1.632 -19.180 50.955 1.00 35.44 575 SER A CA 1
ATOM 4439 C C . SER A 1 575 ? -0.510 -18.289 50.403 1.00 35.44 575 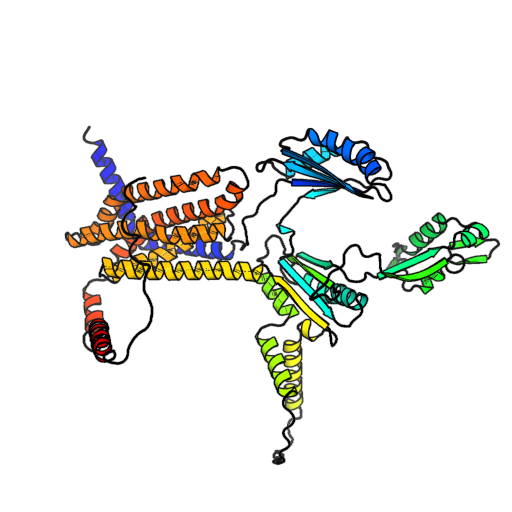SER A C 1
ATOM 4441 O O . SER A 1 575 ? 0.624 -18.362 50.846 1.00 35.44 575 SER A O 1
ATOM 4443 N N . ILE A 1 576 ? -0.780 -17.401 49.444 1.00 41.66 576 ILE A N 1
ATOM 4444 C CA . ILE A 1 576 ? 0.275 -16.627 48.776 1.00 41.66 576 ILE A CA 1
ATOM 4445 C C . ILE A 1 576 ? 0.881 -15.571 49.717 1.00 41.66 576 ILE A C 1
ATOM 4447 O O . ILE A 1 576 ? 2.052 -15.235 49.589 1.00 41.66 576 ILE A O 1
ATOM 4451 N N . ILE A 1 577 ? 0.134 -15.088 50.717 1.00 42.50 577 ILE A N 1
ATOM 4452 C CA . ILE A 1 577 ? 0.635 -14.085 51.674 1.00 42.50 577 ILE A CA 1
ATOM 4453 C C . ILE A 1 577 ? 1.455 -14.728 52.810 1.00 42.50 577 ILE A C 1
ATOM 4455 O O . ILE A 1 577 ? 2.424 -14.124 53.278 1.00 42.50 577 ILE A O 1
ATOM 4459 N N . ASP A 1 578 ? 1.136 -15.965 53.200 1.00 38.44 578 ASP A N 1
ATOM 4460 C CA . ASP A 1 578 ? 1.886 -16.699 54.228 1.00 38.44 578 ASP A CA 1
ATOM 4461 C C . ASP A 1 578 ? 3.106 -17.428 53.637 1.00 38.44 578 ASP A C 1
ATOM 4463 O O . ASP A 1 578 ? 4.164 -17.457 54.270 1.00 38.44 578 ASP A O 1
ATOM 4467 N N . ASP A 1 579 ? 3.031 -17.891 52.382 1.00 40.22 579 ASP A N 1
ATOM 4468 C CA . ASP A 1 579 ? 4.182 -18.447 51.661 1.00 40.22 579 ASP A CA 1
ATOM 4469 C C . ASP A 1 579 ? 5.233 -17.378 51.334 1.00 40.22 579 ASP A C 1
ATOM 4471 O O . ASP A 1 579 ? 6.427 -17.661 51.407 1.00 40.22 579 ASP A O 1
ATOM 4475 N N . PHE A 1 580 ? 4.845 -16.121 51.077 1.00 39.78 580 PHE A N 1
ATOM 4476 C CA . PHE A 1 580 ? 5.814 -15.042 50.835 1.00 39.78 580 PHE A CA 1
ATOM 4477 C C . PHE A 1 580 ? 6.529 -14.583 52.119 1.00 39.78 580 PHE A C 1
ATOM 4479 O O . PHE A 1 580 ? 7.714 -14.239 52.087 1.00 39.78 580 PHE A O 1
ATOM 4486 N N . LYS A 1 581 ? 5.847 -14.629 53.274 1.00 39.19 581 LYS A N 1
ATOM 4487 C CA . LYS A 1 581 ? 6.474 -14.385 54.585 1.00 39.19 581 LYS A CA 1
ATOM 4488 C C . LYS A 1 581 ? 7.395 -15.535 55.002 1.00 39.19 581 LYS A C 1
ATOM 4490 O O . LYS A 1 581 ? 8.502 -15.272 55.469 1.00 39.19 581 LYS A O 1
ATOM 4495 N N . ASN A 1 582 ? 7.002 -16.785 54.749 1.00 38.41 582 ASN A N 1
ATOM 4496 C CA . ASN A 1 582 ? 7.841 -17.961 55.005 1.00 38.41 582 ASN A CA 1
ATOM 4497 C C . ASN A 1 582 ? 9.028 -18.078 54.030 1.00 38.41 582 ASN A C 1
ATOM 4499 O O . ASN A 1 582 ? 10.090 -18.570 54.415 1.00 38.41 582 ASN A O 1
ATOM 4503 N N . PHE A 1 583 ? 8.903 -17.574 52.797 1.00 41.38 583 PHE A N 1
ATOM 4504 C CA . PHE A 1 583 ? 10.008 -17.493 51.836 1.00 41.38 583 PHE A CA 1
ATOM 4505 C C . PHE A 1 583 ? 11.034 -16.413 52.217 1.00 41.38 583 PHE A C 1
ATOM 4507 O O . PHE A 1 583 ? 12.234 -16.612 52.028 1.00 41.38 583 PHE A O 1
ATOM 4514 N N . LYS A 1 584 ? 10.593 -15.299 52.823 1.00 41.94 584 LYS A N 1
ATOM 4515 C CA . LYS A 1 584 ? 11.492 -14.262 53.356 1.00 41.94 584 LYS A CA 1
ATOM 4516 C C . LYS A 1 584 ? 12.231 -14.730 54.619 1.00 41.94 584 LYS A C 1
ATOM 4518 O O . LYS A 1 584 ? 13.435 -14.522 54.710 1.00 41.94 584 LYS A O 1
ATOM 4523 N N . ALA A 1 585 ? 11.555 -15.454 55.516 1.00 42.03 585 ALA A N 1
ATOM 4524 C CA . ALA A 1 585 ? 12.166 -16.016 56.727 1.00 42.03 585 ALA A CA 1
ATOM 4525 C C . ALA A 1 585 ? 13.229 -17.095 56.427 1.00 42.03 585 ALA A C 1
ATOM 4527 O O . ALA A 1 585 ? 14.270 -17.128 57.073 1.00 42.03 585 ALA A O 1
ATOM 4528 N N . ARG A 1 586 ? 13.034 -17.924 55.388 1.00 41.56 586 ARG A N 1
ATOM 4529 C CA . ARG A 1 586 ? 14.038 -18.921 54.958 1.00 41.56 586 ARG A CA 1
ATOM 4530 C C . ARG A 1 586 ? 15.270 -18.317 54.280 1.00 41.56 586 ARG A C 1
ATOM 4532 O O . ARG A 1 586 ? 16.313 -18.962 54.236 1.00 41.56 586 ARG A O 1
ATOM 4539 N N . ARG A 1 587 ? 15.169 -17.092 53.750 1.00 38.28 587 ARG A N 1
ATOM 4540 C CA . ARG A 1 587 ? 16.279 -16.416 53.060 1.00 38.28 587 ARG A CA 1
ATOM 4541 C C . ARG A 1 587 ? 17.198 -15.648 54.018 1.00 38.28 587 ARG A C 1
ATOM 4543 O O . ARG A 1 587 ? 18.351 -15.410 53.671 1.00 38.28 587 ARG A O 1
ATOM 4550 N N . GLU A 1 588 ? 16.721 -15.319 55.219 1.00 39.53 588 GLU A N 1
ATOM 4551 C CA . GLU A 1 588 ? 17.516 -14.674 56.277 1.00 39.53 588 GLU A CA 1
ATOM 4552 C C . GLU A 1 588 ? 18.382 -15.671 57.077 1.00 39.53 588 GLU A C 1
ATOM 4554 O O . GLU A 1 588 ? 19.422 -15.277 57.598 1.00 39.53 588 GLU A O 1
ATOM 4559 N N . GLU A 1 589 ? 18.063 -16.973 57.081 1.00 37.75 589 GLU A N 1
ATOM 4560 C CA . GLU A 1 589 ? 18.900 -18.011 57.720 1.00 37.75 589 GLU A CA 1
ATOM 4561 C C . GLU A 1 589 ? 20.027 -18.563 56.820 1.00 37.75 589 GLU A C 1
ATOM 4563 O O . GLU A 1 589 ? 20.974 -19.167 57.323 1.00 37.75 589 GLU A O 1
ATOM 4568 N N . GLN A 1 590 ? 19.984 -18.340 55.499 1.00 36.50 590 GLN A N 1
ATOM 4569 C CA . GLN A 1 590 ? 20.915 -18.971 54.542 1.00 36.50 590 GLN A CA 1
ATOM 4570 C C . GLN A 1 590 ? 22.102 -18.098 54.090 1.00 36.50 590 GLN A C 1
ATOM 4572 O O . GLN A 1 590 ? 22.935 -18.563 53.316 1.00 36.50 590 GLN A O 1
ATOM 4577 N N . HIS A 1 591 ? 22.232 -16.866 54.599 1.00 34.12 591 HIS A N 1
ATOM 4578 C CA . HIS A 1 591 ? 23.360 -15.964 54.300 1.00 34.12 591 HIS A CA 1
ATOM 4579 C C . HIS A 1 591 ? 24.167 -15.541 55.540 1.00 34.12 591 HIS A C 1
ATOM 4581 O O . HIS A 1 591 ? 24.771 -14.472 55.569 1.00 34.12 591 HIS A O 1
ATOM 4587 N N . ALA A 1 592 ? 24.257 -16.412 56.546 1.00 37.97 592 ALA A N 1
ATOM 4588 C CA . ALA A 1 592 ? 25.310 -16.347 57.555 1.00 37.97 592 ALA A CA 1
ATOM 4589 C C . ALA A 1 592 ? 26.435 -17.332 57.199 1.00 37.97 592 ALA A C 1
ATOM 4591 O O . ALA A 1 592 ? 26.598 -18.354 57.855 1.00 37.97 592 ALA A O 1
ATOM 4592 N N . SER A 1 593 ? 27.188 -17.068 56.127 1.00 29.55 593 SER A N 1
ATOM 4593 C CA . SER A 1 593 ? 28.622 -17.395 56.046 1.00 29.55 593 SER A CA 1
ATOM 4594 C C . SER A 1 593 ? 29.236 -17.018 54.691 1.00 29.55 593 SER A C 1
ATOM 4596 O O . SER A 1 593 ? 28.736 -17.367 53.627 1.00 29.55 593 SER A O 1
ATOM 4598 N N . VAL A 1 594 ? 30.407 -16.387 54.808 1.00 31.78 594 VAL A N 1
ATOM 4599 C CA . VAL A 1 594 ? 31.492 -16.210 53.826 1.00 31.78 594 VAL A CA 1
ATOM 4600 C C . VAL A 1 594 ? 31.457 -14.923 52.968 1.00 31.78 594 VAL A C 1
ATOM 4602 O O . VAL A 1 594 ? 30.405 -14.540 52.461 1.00 31.78 594 VAL A O 1
ATOM 4605 N N . PRO A 1 595 ? 32.599 -14.197 52.867 1.00 30.25 595 PRO A N 1
A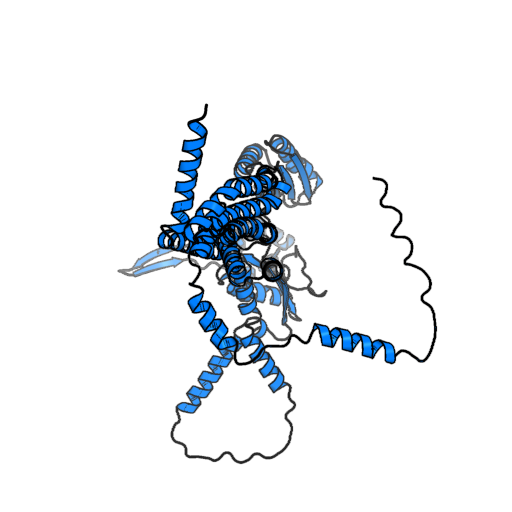TOM 4606 C CA . PRO A 1 595 ? 32.624 -12.737 52.811 1.00 30.25 595 PRO A CA 1
ATOM 4607 C C . PRO A 1 595 ? 33.113 -12.142 51.477 1.00 30.25 595 PRO A C 1
ATOM 4609 O O . PRO A 1 595 ? 33.865 -12.766 50.741 1.00 30.25 595 PRO A O 1
ATOM 4612 N N . GLY A 1 596 ? 32.749 -10.870 51.268 1.00 26.64 596 GLY A N 1
ATOM 4613 C CA . GLY A 1 596 ? 33.587 -9.798 50.709 1.00 26.64 596 GLY A CA 1
ATOM 4614 C C . GLY A 1 596 ? 34.08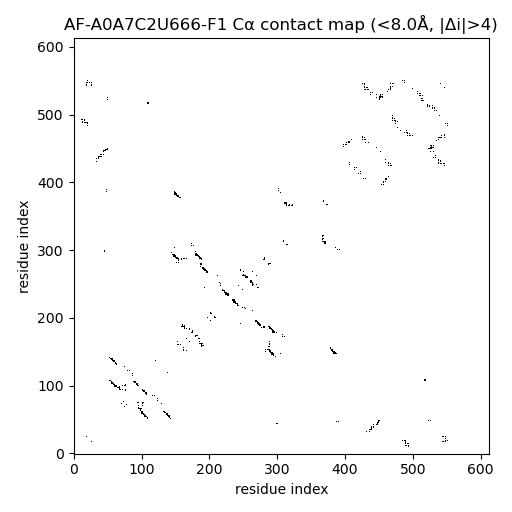3 -9.904 49.263 1.00 26.64 596 GLY A C 1
ATOM 4615 O O . GLY A 1 596 ? 35.025 -10.633 49.002 1.00 26.64 596 GLY A O 1
ATOM 4616 N N . PHE A 1 597 ? 33.590 -9.030 48.374 1.00 27.41 597 PHE A N 1
ATOM 4617 C CA . PHE A 1 597 ? 34.360 -7.875 47.864 1.00 27.41 597 PHE A CA 1
ATOM 4618 C C . PHE A 1 597 ? 33.542 -7.028 46.853 1.00 27.41 597 PHE A C 1
ATOM 4620 O O . PHE A 1 597 ? 33.012 -7.545 45.879 1.00 27.41 597 PHE A O 1
ATOM 4627 N N . VAL A 1 598 ? 33.526 -5.711 47.111 1.00 30.38 598 VAL A N 1
ATOM 4628 C CA . VAL A 1 598 ? 33.279 -4.540 46.230 1.00 30.38 598 VAL A CA 1
ATOM 4629 C C . VAL A 1 598 ? 31.903 -4.359 45.566 1.00 30.38 598 VAL A C 1
ATOM 4631 O O . VAL A 1 598 ? 31.683 -4.731 44.421 1.00 30.38 598 VAL A O 1
ATOM 4634 N N . ALA A 1 599 ? 31.048 -3.577 46.231 1.00 27.42 599 ALA A N 1
ATOM 4635 C CA . ALA A 1 599 ? 30.135 -2.636 45.573 1.00 27.42 599 ALA A CA 1
ATOM 4636 C C . ALA A 1 599 ? 29.992 -1.388 46.463 1.00 27.42 599 ALA A C 1
ATOM 4638 O O . ALA A 1 599 ? 29.075 -1.268 47.271 1.00 27.42 599 ALA A O 1
ATOM 4639 N N . GLY A 1 600 ? 30.978 -0.495 46.374 1.00 26.81 600 GLY A N 1
ATOM 4640 C CA . GLY A 1 600 ? 30.905 0.854 46.924 1.00 26.81 600 GLY A CA 1
ATOM 4641 C C . GLY A 1 600 ? 30.553 1.839 45.814 1.00 26.81 600 GLY A C 1
ATOM 4642 O O . GLY A 1 600 ? 31.113 1.750 44.727 1.00 26.81 600 GLY A O 1
ATOM 4643 N N . ALA A 1 601 ? 29.678 2.786 46.148 1.00 29.45 601 ALA A N 1
ATOM 4644 C CA . ALA A 1 601 ? 29.320 3.981 45.385 1.00 29.45 601 ALA A CA 1
ATOM 4645 C C . ALA A 1 601 ? 28.452 3.771 44.132 1.00 29.45 601 ALA A C 1
ATOM 4647 O O . ALA A 1 601 ? 28.951 3.475 43.050 1.00 29.45 601 ALA A O 1
ATOM 4648 N N . SER A 1 602 ? 27.149 4.045 44.272 1.00 30.36 602 SER A N 1
ATOM 4649 C CA . SER A 1 602 ? 26.419 5.056 43.475 1.00 30.36 602 SER A CA 1
ATOM 4650 C C . SER A 1 602 ? 24.909 4.862 43.628 1.00 30.36 602 SER A C 1
ATOM 4652 O O . SER A 1 602 ? 24.251 4.353 42.730 1.00 30.36 602 SER A O 1
ATOM 4654 N N . CYS A 1 603 ? 24.340 5.249 44.772 1.00 28.67 603 CYS A N 1
ATOM 4655 C CA . CYS A 1 603 ? 22.895 5.471 44.867 1.00 28.67 603 CYS A CA 1
ATOM 4656 C C . CYS A 1 603 ? 22.573 6.371 46.065 1.00 28.67 603 CYS A C 1
ATOM 4658 O O . CYS A 1 603 ? 21.861 5.968 46.973 1.00 28.67 603 CYS A O 1
ATOM 4660 N N . ASP A 1 604 ? 23.159 7.571 46.097 1.00 29.20 604 ASP A N 1
ATOM 4661 C CA . ASP A 1 604 ? 22.819 8.582 47.110 1.00 29.20 604 ASP A CA 1
ATOM 4662 C C . ASP A 1 604 ? 22.971 10.016 46.565 1.00 29.20 604 ASP A C 1
ATOM 4664 O O . ASP A 1 604 ? 23.569 10.897 47.178 1.00 29.20 604 ASP A O 1
ATOM 4668 N N . LEU A 1 605 ? 22.465 10.250 45.344 1.00 31.06 605 LEU A N 1
ATOM 4669 C CA . LEU A 1 605 ? 22.467 11.588 44.730 1.00 31.06 605 LEU A CA 1
ATOM 4670 C C . LEU A 1 605 ? 21.200 11.972 43.946 1.00 31.06 605 LEU A C 1
ATOM 4672 O O . LEU A 1 605 ? 21.143 13.070 43.405 1.00 31.06 605 LEU A O 1
ATOM 4676 N N . ALA A 1 606 ? 20.154 11.142 43.923 1.00 31.25 606 ALA A N 1
ATOM 4677 C CA . ALA A 1 606 ? 18.935 11.421 43.147 1.00 31.25 606 ALA A CA 1
ATOM 4678 C C . ALA A 1 606 ? 17.725 11.875 43.992 1.00 31.25 606 ALA A C 1
ATOM 4680 O O . ALA A 1 606 ? 16.601 11.875 43.503 1.00 31.25 606 ALA A O 1
ATOM 4681 N N . ALA A 1 607 ? 17.935 12.274 45.254 1.00 32.53 607 ALA A N 1
ATOM 4682 C CA . ALA A 1 607 ? 16.867 12.752 46.147 1.00 32.53 607 ALA A CA 1
ATOM 4683 C C . ALA A 1 607 ? 16.973 14.250 46.514 1.00 32.53 607 ALA A C 1
ATOM 4685 O O . ALA A 1 607 ? 16.254 14.731 47.388 1.00 32.53 607 ALA A O 1
ATOM 4686 N N . ARG A 1 608 ? 17.846 15.020 45.849 1.00 34.19 608 ARG A N 1
ATOM 4687 C CA . ARG A 1 608 ? 18.002 16.471 46.071 1.00 34.19 608 ARG A CA 1
ATOM 4688 C C . ARG A 1 608 ? 18.248 17.243 44.765 1.00 34.19 608 ARG A C 1
ATOM 4690 O O . ARG A 1 608 ? 19.311 17.824 44.603 1.00 34.19 608 ARG A O 1
ATOM 4697 N N . SER A 1 609 ? 17.286 17.279 43.834 1.00 33.44 609 SER A N 1
ATOM 4698 C CA . SER A 1 609 ? 17.278 18.332 42.789 1.00 33.44 609 SER A CA 1
ATOM 4699 C C . SER A 1 609 ? 15.938 18.569 42.060 1.00 33.44 609 SER A C 1
ATOM 4701 O O . SER A 1 609 ? 15.947 19.005 40.914 1.00 33.44 609 SER A O 1
ATOM 4703 N N . LEU A 1 610 ? 14.779 18.321 42.679 1.00 31.77 610 LEU A N 1
ATOM 4704 C CA . LEU A 1 610 ? 13.471 18.679 42.085 1.00 31.77 610 LEU A CA 1
ATOM 4705 C C . LEU A 1 610 ? 12.745 19.766 42.893 1.00 31.77 610 LEU A C 1
ATOM 4707 O O . LEU A 1 610 ? 11.539 19.730 43.101 1.00 31.77 610 LEU A O 1
ATOM 4711 N N . SER A 1 611 ? 13.512 20.761 43.338 1.00 36.94 611 SER A N 1
ATOM 4712 C CA . SER A 1 611 ? 13.008 22.056 43.798 1.00 36.94 611 SER A CA 1
ATOM 4713 C C . SER A 1 611 ? 13.700 23.161 43.002 1.00 36.94 611 SER A C 1
ATOM 4715 O O . SER A 1 611 ? 14.629 23.776 43.509 1.00 36.94 611 SER A O 1
ATOM 4717 N N . THR A 1 612 ? 13.300 23.303 41.738 1.00 35.28 612 THR A N 1
ATOM 4718 C CA . THR A 1 612 ? 13.380 24.484 40.854 1.00 35.28 612 THR A CA 1
ATOM 4719 C C . THR A 1 612 ? 13.221 23.961 39.433 1.00 35.28 612 THR A C 1
ATOM 4721 O O . THR A 1 612 ? 14.164 23.356 38.930 1.00 35.28 612 THR A O 1
ATOM 4724 N N . TRP A 1 613 ? 12.024 24.110 38.870 1.00 37.28 613 TRP A N 1
ATOM 4725 C CA . TRP A 1 613 ? 11.686 24.594 37.523 1.00 37.28 613 TRP A CA 1
ATOM 4726 C C . TRP A 1 613 ? 10.179 24.438 37.332 1.00 37.28 613 TRP A C 1
ATOM 4728 O O . TRP A 1 613 ? 9.663 23.342 37.649 1.00 37.28 613 TRP A O 1
#

Foldseek 3Di:
DPPVVVVVVVVLLVVLLCLAPCLVVLVVVLVVLLVLLVVLVVQFAQDAFFFQQQQKKKWKKFQAPDAQVCCCVQPVVQLCVLLVPQPQWPDWDWDGHHGMIIIMTGGFRPDDSVVSVVSSVVSLVPGDHDPSMDDIDIDGDGPLPAFQFKKWKDFPDALQVQQCCCVVPLQVVLCPDPFWDGKDKAAGFAKDWDWFFDPVLCVVVVHDVVLLVVQVVVLQDWDWPAWDDDPPDIDTDIDPRHDPDQVCQQQRFSDADPRDTDGSVSGTDIDIDTDDHPDFDDDPRHTTMMMGIHGDPSDHSLVSLVVSCCQAVNDPQLVVVVVVVVVVVPPDPPDDDDPPDDDPDDDDDPPVVVVVVVVVVVVNCVSQNHNQNVDDPRMDMDTPDHNSVVSVVLVVVLVVLLVVLLVVVLVVCCVVVVDPLLSVLLSVLLVSLLSSLSSVCSVVSQHNHNLLSVLSSVLSNVLSVLLVQLSVLLVVVVVVPDDQSCSLSVSCSVCLVVLVVVLVVVLVVLVCLCVDTDPSSSRNVSSSSSNNSSSVSSSCCNSNVSSSSSSPDDDVVVVVVVCVVVVPDDPPPPCVVVVVVVVVVVVVVPPPDDDDDDDDDDDDDPPPDPPDD

pLDDT: mean 79.7, std 18.81, range [26.64, 96.62]

Solvent-accessible surface area (backbone atoms only — not comparable to full-atom values): 34225 Å² total; per-residue (Å²): 141,74,64,70,69,52,55,56,58,50,56,50,51,54,62,45,39,49,34,61,76,40,49,67,61,53,51,52,50,52,50,52,42,40,51,46,6,50,55,28,55,75,67,45,51,62,40,69,57,66,91,66,73,56,42,38,41,34,42,38,34,43,35,76,92,36,53,33,68,57,36,30,67,61,43,40,50,58,51,49,62,52,55,70,72,49,84,64,60,74,48,74,48,75,50,55,38,70,24,33,29,41,35,41,38,32,39,43,60,85,57,59,64,71,59,49,52,49,54,50,47,62,42,53,73,71,54,86,65,63,88,80,44,49,81,68,42,83,41,71,61,54,75,81,76,50,58,50,34,32,34,34,42,37,52,85,66,54,47,45,59,51,31,48,47,44,57,69,49,51,30,57,58,53,49,71,40,79,45,38,63,43,58,48,80,42,41,42,39,51,84,31,81,45,75,49,71,39,66,70,46,26,56,74,71,70,51,54,72,67,50,47,52,52,44,58,56,61,48,58,47,70,49,76,70,48,74,49,74,56,91,94,46,74,43,77,42,61,51,88,31,64,78,88,47,67,68,57,56,31,61,34,71,56,49,73,58,100,88,44,78,39,31,37,56,75,32,29,50,72,42,86,46,61,50,86,76,89,53,86,37,64,54,97,88,38,75,21,25,35,40,37,34,30,59,31,94,89,40,49,49,55,60,35,50,48,53,52,45,32,48,37,66,31,44,74,66,26,43,52,49,53,52,51,51,52,52,64,71,67,51,73,83,74,86,69,93,72,85,72,78,77,79,85,75,74,96,82,68,89,58,64,64,55,52,53,52,49,50,50,51,51,50,50,53,68,48,54,68,20,48,67,70,70,50,61,89,71,52,46,76,45,81,73,43,58,54,40,60,56,47,50,50,54,52,52,47,46,53,50,50,46,51,52,51,50,51,50,50,46,53,54,43,36,68,73,65,73,40,70,66,67,36,49,54,49,63,54,47,50,58,52,18,57,34,37,21,31,36,58,31,51,76,68,73,45,53,47,17,56,44,24,47,49,17,41,51,60,23,55,70,57,36,47,52,45,35,49,57,32,51,49,40,22,48,53,36,43,74,74,67,43,54,60,60,59,13,28,31,53,19,37,60,68,43,46,63,57,49,52,51,52,52,49,54,55,35,65,67,34,55,61,41,62,73,40,75,43,72,65,13,60,54,46,20,45,15,24,52,34,27,41,40,25,47,54,27,14,48,50,37,24,69,44,49,50,36,30,60,62,44,65,63,74,60,67,70,62,54,50,51,53,46,56,70,50,68,78,68,73,82,75,75,77,52,64,70,59,50,52,53,53,52,53,58,59,56,67,70,73,70,83,74,89,81,90,85,87,88,79,89,91,88,88,75,88,88,78,79,90,86,81,131

Radius of gyration: 38.29 Å; Cα contacts (8 Å, |Δi|>4): 815; chains: 1; bounding box: 75×98×120 Å

Mean predicted aligned error: 15.26 Å

Secondary structure (DSSP, 8-state):
--SHHHHHHHHHHHHHHHHHH-HHHHHHHHHHHHHHHHHHHHHS-B-SS------EEEEEEE-TT--HHHHIIIIIHHHHHHHTT-TTEEEEEEEEETTEEEEEEEE-TTS-HHHHHHHHHHHHTTS---TTSPPPEEEEP-GGGS-SEEEEEEESS-HHHHHHIIIIIIIHHHTTSTTEEEEEEEES--EEEEEEE-HHHHHHHT--HHHHHHHHHHHT---EEEEEEETTEEEEEE------SHHHHHT-EEEEETTEEEEGGGTEEEEEEEPPPS---EETTEE-EEEEEEE-TT--HHHHHHHHHHHHH--HHHHHHHHHHHHHHHS--------PPP-------SSHHHHHHHHHHHHHHHHT-SHHHHSPTTEEEEEEEEHHHHHHHHHHHHHHHHHHHHHHHHHHHHHHH--HHHHHHHHHHHHHHHHHHHHHHHHTT--B-HHHHHHHHHHHHHHHHHHHHHHHHHHHHHHTT--HHHHHHHHHHHHHHHHHHHHHHHHHHHGGGGG--SHHHHHHHHHHHHHHHHHHHHHHIIIIIHHHHHHTPPPHHHHHHHHHHHHSS-----THHHHHHHHHHHHHSS--S---------SSSSSS--S--

Sequence (613 aa):
MTSETTEQKQSTKDFYSFTTTRPVAIFMIVIAVCVFGMVSYDQLALNLMPDISYPSLTVRTEYPGTAPEEVETTISRPIEQELGVVSNLVSISSISKAGFSDIILEFTWDTDMSAAVQDVREKLDQVFLPPETKKPLILRYDPTLDPILRLGLYGEMSLFAQRYIAEEEIKRELETLDGVAAVKVRGGLEEEIRVELNERQLVLLGLNIQEVNQRLAQENINLAGGNLKEGQTEYLVRTLNEFRNENEIENLVIGRRQGVDIRLKDVGTVTRTNKEREVITRVNGKESVEIEIYKEADANIVTVAAAVKDRIFGTAEQQAFVANLKKRAAEPARQNGEAKPAEKKDAKDGQGKGDAAAAQAMLMKRMTNFMAYQLPPNTGIELLSDQSTFIKSAVDEVKGTAIMGGILAIVVLYIFLRRVWNTIIVAIAIPISVIATFGPMFMFDVTMNIMSLGGLALGIGMLVDNSIVVLESIHRLREEGHDIVTACVRGTSIVGGAVLASTLTTVAVFFPIVFVKGIAGQIFGDMALTVVFSLLASLAVALFVVPMLASRGIKDEYLADIRGRFSDQHILRLSIIDDFKNFKARREEQHASVPGFVAGASCDLAARSLSTW

Nearest PDB structures (foldseek):
  8yr0-assembly1_C  TM=7.458E-01  e=8.469E-28  Acinetobacter baumannii
  4k0j-assembly2_D  TM=7.845E-01  e=3.376E-23  Cupriavidus metallidurans CH34
  4k0e-assembly1_C  TM=8.212E-01  e=1.631E-22  Cupriavidus metallidurans CH34
  4k0e-assembly1_A  TM=7.561E-01  e=1.998E-23  Cupriavidus metallidurans CH34
  4k0e-assembly1_B  TM=7.544E-01  e=3.715E-23  Cupriavidus metallidurans CH34